Protein AF-0000000077106610 (afdb_homodimer)

Solvent-accessible surface area (backbone atoms only — not comparable to full-atom values): 39244 Å² total; per-residue (Å²): 101,76,27,71,58,33,53,51,43,43,48,49,54,50,49,49,52,48,61,76,37,60,88,62,72,54,40,80,52,64,66,52,56,71,36,61,41,71,57,46,73,66,46,55,9,71,68,54,64,78,20,54,44,42,32,67,45,96,87,64,53,53,30,23,40,29,68,47,76,60,61,49,49,38,47,34,36,33,71,64,79,38,75,75,42,35,36,33,39,67,48,76,25,26,32,55,53,57,89,89,67,81,55,56,47,64,47,54,38,36,38,39,39,41,30,28,89,72,71,48,37,66,57,51,20,50,53,51,32,51,53,36,44,49,42,39,72,73,63,52,79,72,50,45,32,40,31,17,38,50,46,52,56,51,44,50,47,60,48,65,65,59,62,78,63,48,49,62,52,40,60,58,17,48,50,37,92,64,27,44,66,54,52,46,51,50,24,48,48,52,36,61,70,37,51,60,24,51,58,32,45,78,35,55,76,67,54,18,20,48,50,42,42,47,47,28,62,72,65,68,49,65,71,73,88,78,57,49,42,50,56,53,29,48,50,31,21,46,45,28,66,62,71,21,70,44,75,53,70,64,54,48,51,39,51,52,55,51,55,64,41,68,35,49,46,74,59,42,55,56,54,50,51,49,42,29,57,75,60,70,40,74,51,60,70,53,51,48,41,52,49,50,19,51,51,47,28,58,70,68,62,34,61,54,54,89,72,19,30,34,25,49,58,45,62,53,37,46,39,50,57,63,27,46,27,38,36,30,20,30,67,84,59,72,50,73,52,57,37,28,42,35,33,22,27,38,60,46,34,16,60,70,30,74,62,73,40,83,45,28,32,38,36,40,40,29,26,37,52,52,49,32,57,66,68,63,47,84,53,41,102,101,76,26,69,62,32,53,49,43,43,49,48,54,50,49,49,52,48,61,76,35,62,88,61,72,54,41,81,51,64,66,52,56,71,36,62,41,71,58,47,75,65,46,56,10,70,67,54,66,79,20,54,43,42,31,70,46,97,88,64,52,54,32,24,40,29,67,47,75,60,60,47,50,38,47,34,36,34,72,65,78,39,75,75,42,35,36,33,38,67,48,76,25,27,32,54,52,58,89,85,66,81,55,57,47,63,48,55,38,37,38,39,39,41,31,28,89,72,71,49,37,64,56,50,19,50,53,51,32,52,51,35,45,49,42,40,73,74,64,51,78,72,49,44,32,40,31,18,38,49,47,51,56,49,44,49,46,60,48,65,65,59,62,78,62,46,51,61,52,41,61,59,16,48,49,36,92,66,28,43,67,54,52,47,50,51,24,47,48,51,36,60,72,36,51,61,24,51,60,32,46,78,36,55,75,68,53,18,20,50,49,41,43,48,47,28,63,71,66,68,49,67,72,72,88,77,56,50,44,50,53,52,29,48,50,31,20,45,44,28,66,62,70,21,71,45,74,53,70,64,55,48,51,39,51,51,53,52,54,62,43,68,35,49,47,75,59,42,54,56,53,51,51,49,42,28,56,75,60,70,39,73,52,60,70,53,52,47,42,51,48,49,19,51,51,48,28,58,72,68,61,34,59,53,55,90,72,18,30,32,24,49,58,45,62,54,37,46,39,51,58,64,26,44,28,39,37,30,21,31,67,84,58,72,51,72,53,58,36,29,43,33,33,24,27,40,58,47,34,17,61,70,30,74,64,72,40,84,45,28,33,38,37,39,38,30,28,38,52,53,48,32,56,66,67,61,47,85,57,41,101

Structure (mmCIF, N/CA/C/O backbone):
data_AF-0000000077106610-model_v1
#
loop_
_entity.id
_entity.type
_entity.pdbx_description
1 polymer 'tRNA synthetase class II (G H P and S)'
#
loop_
_atom_site.group_PDB
_atom_site.id
_atom_site.type_symbol
_atom_site.label_atom_id
_atom_site.label_alt_id
_atom_site.label_comp_id
_atom_site.label_asym_id
_atom_site.label_entity_id
_atom_site.label_seq_id
_atom_site.pdbx_PDB_ins_code
_atom_site.Cartn_x
_atom_site.Cartn_y
_atom_site.Cartn_z
_atom_site.occupancy
_atom_site.B_iso_or_equiv
_atom_site.auth_seq_id
_atom_site.auth_comp_id
_atom_site.auth_asym_id
_atom_site.auth_atom_id
_atom_site.pdbx_PDB_model_num
ATOM 1 N N . MET A 1 1 ? 12.445 -3.471 1.922 1 68.5 1 MET A N 1
ATOM 2 C CA . MET A 1 1 ? 11.977 -4.25 3.064 1 68.5 1 MET A CA 1
ATOM 3 C C . MET A 1 1 ? 12.289 -3.537 4.375 1 68.5 1 MET A C 1
ATOM 5 O O . MET A 1 1 ? 13.352 -2.932 4.52 1 68.5 1 MET A O 1
ATOM 9 N N . LYS A 1 2 ? 11.297 -3.777 5.277 1 75.81 2 LYS A N 1
ATOM 10 C CA . LYS A 1 2 ? 11.508 -3.141 6.574 1 75.81 2 LYS A CA 1
ATOM 11 C C . LYS A 1 2 ? 12.484 -3.941 7.43 1 75.81 2 LYS A C 1
ATOM 13 O O . LYS A 1 2 ? 12.383 -5.168 7.508 1 75.81 2 LYS A O 1
ATOM 18 N N . THR A 1 3 ? 13.398 -3.27 7.98 1 75.94 3 THR A N 1
ATOM 19 C CA . THR A 1 3 ? 14.359 -3.928 8.859 1 75.94 3 THR A CA 1
ATOM 20 C C . THR A 1 3 ? 13.711 -4.293 10.195 1 75.94 3 THR A C 1
ATOM 22 O O . THR A 1 3 ? 12.664 -3.75 10.555 1 75.94 3 THR A O 1
ATOM 25 N N . LYS A 1 4 ? 14.281 -5.215 10.844 1 78.69 4 LYS A N 1
ATOM 26 C CA . LYS A 1 4 ? 13.812 -5.621 12.164 1 78.69 4 LYS A CA 1
ATOM 27 C C . LYS A 1 4 ? 13.781 -4.434 13.125 1 78.69 4 LYS A C 1
ATOM 29 O O . LYS A 1 4 ? 12.844 -4.293 13.906 1 78.69 4 LYS A O 1
ATOM 34 N N . GLN A 1 5 ? 14.789 -3.605 13.086 1 83.44 5 GLN A N 1
ATOM 35 C CA . GLN A 1 5 ? 14.883 -2.445 13.969 1 83.44 5 GLN A CA 1
ATOM 36 C C . GLN A 1 5 ? 13.742 -1.469 13.711 1 83.44 5 GLN A C 1
ATOM 38 O O . GLN A 1 5 ? 13.18 -0.904 14.656 1 83.44 5 GLN A O 1
ATOM 43 N N . LEU A 1 6 ? 13.461 -1.283 12.508 1 86.44 6 LEU A N 1
ATOM 44 C CA . LEU A 1 6 ? 12.375 -0.378 12.148 1 86.44 6 LEU A CA 1
ATOM 45 C C . LEU A 1 6 ? 11.031 -0.914 12.641 1 86.44 6 LEU A C 1
ATOM 47 O O . LEU A 1 6 ? 10.203 -0.155 13.148 1 86.44 6 LEU A O 1
ATOM 51 N N . ILE A 1 7 ? 10.891 -2.199 12.5 1 85.12 7 ILE A N 1
ATOM 52 C CA . ILE A 1 7 ? 9.656 -2.834 12.945 1 85.12 7 ILE A CA 1
ATOM 53 C C . ILE A 1 7 ? 9.531 -2.709 14.461 1 85.12 7 ILE A C 1
ATOM 55 O O . ILE A 1 7 ? 8.453 -2.391 14.977 1 85.12 7 ILE A O 1
ATOM 59 N N . GLU A 1 8 ? 10.586 -2.889 15.117 1 87.88 8 GLU A N 1
ATOM 60 C CA . GLU A 1 8 ? 10.602 -2.799 16.578 1 87.88 8 GLU A CA 1
ATOM 61 C C . GLU A 1 8 ? 10.32 -1.372 17.031 1 87.88 8 GLU A C 1
ATOM 63 O O . GLU A 1 8 ? 9.594 -1.161 18.016 1 87.88 8 GLU A O 1
ATOM 68 N N . MET A 1 9 ? 10.93 -0.425 16.391 1 91.44 9 MET A N 1
ATOM 69 C CA . MET A 1 9 ? 10.711 0.974 16.75 1 91.44 9 MET A CA 1
ATOM 70 C C . MET A 1 9 ? 9.25 1.363 16.531 1 91.44 9 MET A C 1
ATOM 72 O O . MET A 1 9 ? 8.641 1.995 17.391 1 91.44 9 MET A O 1
ATOM 76 N N . ALA A 1 10 ? 8.75 1.023 15.391 1 91.12 10 ALA A N 1
ATOM 77 C CA . ALA A 1 10 ? 7.34 1.312 15.117 1 91.12 10 ALA A CA 1
ATOM 78 C C . ALA A 1 10 ? 6.438 0.692 16.172 1 91.12 10 ALA A C 1
ATOM 80 O O . ALA A 1 10 ? 5.492 1.332 16.641 1 91.12 10 ALA A O 1
ATOM 81 N N . SER A 1 11 ? 6.734 -0.479 16.531 1 91.06 11 SER A N 1
ATOM 82 C CA . SER A 1 11 ? 5.969 -1.173 17.562 1 91.06 11 SER A CA 1
ATOM 83 C C . SER A 1 11 ? 6.086 -0.466 18.922 1 91.06 11 SER A C 1
ATOM 85 O O . SER A 1 11 ? 5.102 -0.357 19.656 1 91.06 11 SER A O 1
ATOM 87 N N . LYS A 1 12 ? 7.242 -0.071 19.203 1 94 12 LYS A N 1
ATOM 88 C CA . LYS A 1 12 ? 7.453 0.66 20.453 1 94 12 LYS A CA 1
ATOM 89 C C . LYS A 1 12 ? 6.625 1.942 20.484 1 94 12 LYS A C 1
ATOM 91 O O . LYS A 1 12 ? 5.977 2.244 21.484 1 94 12 LYS A O 1
ATOM 96 N N . LEU A 1 13 ? 6.703 2.715 19.422 1 96.31 13 LEU A N 1
ATOM 97 C CA . LEU A 1 13 ? 5.926 3.945 19.328 1 96.31 13 LEU A CA 1
ATOM 98 C C . LEU A 1 13 ? 4.438 3.662 19.5 1 96.31 13 LEU A C 1
ATOM 100 O O . LEU A 1 13 ? 3.746 4.383 20.234 1 96.31 13 LEU A O 1
ATOM 104 N N . GLU A 1 14 ? 4.012 2.66 18.844 1 94.5 14 GLU A N 1
ATOM 105 C CA . GLU A 1 14 ? 2.609 2.271 18.938 1 94.5 14 GLU A CA 1
ATOM 106 C C . GLU A 1 14 ? 2.227 1.939 20.375 1 94.5 14 GLU A C 1
ATOM 108 O O . GLU A 1 14 ? 1.169 2.355 20.859 1 94.5 14 GLU A O 1
ATOM 113 N N . THR A 1 15 ? 3.029 1.229 21 1 94.56 15 THR A N 1
ATOM 114 C CA . THR A 1 15 ? 2.777 0.82 22.375 1 94.56 15 THR A CA 1
ATOM 115 C C . THR A 1 15 ? 2.76 2.029 23.312 1 94.56 15 THR A C 1
ATOM 117 O O . THR A 1 15 ? 1.884 2.146 24.172 1 94.56 15 THR A O 1
ATOM 120 N N . ASP A 1 16 ? 3.754 2.855 23.141 1 95.06 16 ASP A N 1
ATOM 121 C CA . ASP A 1 16 ? 3.822 4.062 23.953 1 95.06 16 ASP A CA 1
ATOM 122 C C . ASP A 1 16 ? 2.564 4.91 23.797 1 95.06 16 ASP A C 1
ATOM 124 O O . ASP A 1 16 ? 1.991 5.379 24.781 1 95.06 16 ASP A O 1
ATOM 128 N N . LEU A 1 17 ? 2.178 5.105 22.594 1 95.25 17 LEU A N 1
ATOM 129 C CA . LEU A 1 17 ? 0.974 5.879 22.312 1 95.25 17 LEU A CA 1
ATOM 130 C C . LEU A 1 17 ? -0.255 5.207 22.922 1 95.25 17 LEU A C 1
ATOM 132 O O . LEU A 1 17 ? -1.09 5.871 23.531 1 95.25 17 LEU A O 1
ATOM 136 N N . ALA A 1 18 ? -0.354 3.955 22.719 1 93.62 18 ALA A N 1
ATOM 137 C CA . ALA A 1 18 ? -1.486 3.203 23.266 1 93.62 18 ALA A CA 1
ATOM 138 C C . ALA A 1 18 ? -1.548 3.314 24.781 1 93.62 18 ALA A C 1
ATOM 140 O O . ALA A 1 18 ? -2.623 3.51 25.344 1 93.62 18 ALA A O 1
ATOM 141 N N . ASN A 1 19 ? -0.44 3.215 25.406 1 94.19 19 ASN A N 1
ATOM 142 C CA . ASN A 1 19 ? -0.376 3.322 26.859 1 94.19 19 ASN A CA 1
ATOM 143 C C . ASN A 1 19 ? -0.791 4.711 27.344 1 94.19 19 ASN A C 1
ATOM 145 O O . ASN A 1 19 ? -1.506 4.84 28.328 1 94.19 19 ASN A O 1
ATOM 149 N N . ALA A 1 20 ? -0.305 5.695 26.656 1 91.12 20 ALA A N 1
ATOM 150 C CA . ALA A 1 20 ? -0.564 7.078 27.047 1 91.12 20 ALA A CA 1
ATOM 151 C C . ALA A 1 20 ? -2.053 7.402 26.953 1 91.12 20 ALA A C 1
ATOM 153 O O . ALA A 1 20 ? -2.557 8.25 27.703 1 91.12 20 ALA A O 1
ATOM 154 N N . VAL A 1 21 ? -2.76 6.676 26.062 1 89.69 21 VAL A N 1
ATOM 155 C CA . VAL A 1 21 ? -4.164 7.012 25.859 1 89.69 21 VAL A CA 1
ATOM 156 C C . VAL A 1 21 ? -5.043 5.844 26.312 1 89.69 21 VAL A C 1
ATOM 158 O O . VAL A 1 21 ? -6.191 5.723 25.875 1 89.69 21 VAL A O 1
ATOM 161 N N . SER A 1 22 ? -4.574 4.977 27.031 1 86.94 22 SER A N 1
ATOM 162 C CA . SER A 1 22 ? -5.273 3.766 27.438 1 86.94 22 SER A CA 1
ATOM 163 C C . SER A 1 22 ? -6.594 4.098 28.125 1 86.94 22 SER A C 1
ATOM 165 O O . SER A 1 22 ? -7.57 3.355 28 1 86.94 22 SER A O 1
ATOM 167 N N . ASN A 1 23 ? -6.723 5.234 28.75 1 87.75 23 ASN A N 1
ATOM 168 C CA . ASN A 1 23 ? -7.926 5.617 29.469 1 87.75 23 ASN A CA 1
ATOM 169 C C . ASN A 1 23 ? -8.773 6.602 28.672 1 87.75 23 ASN A C 1
ATOM 171 O O . ASN A 1 23 ? -9.727 7.184 29.203 1 87.75 23 ASN A O 1
ATOM 175 N N . LYS A 1 24 ? -8.445 6.73 27.484 1 89.06 24 LYS A N 1
ATOM 176 C CA . LYS A 1 24 ? -9.133 7.75 26.688 1 89.06 24 LYS A CA 1
ATOM 177 C C . LYS A 1 24 ? -9.945 7.117 25.562 1 89.06 24 LYS A C 1
ATOM 179 O O . LYS A 1 24 ? -10.32 7.797 24.609 1 89.06 24 LYS A O 1
ATOM 184 N N . ASN A 1 25 ? -10.227 5.797 25.578 1 90.38 25 ASN A N 1
ATOM 185 C CA . ASN A 1 25 ? -11.055 5.074 24.609 1 90.38 25 ASN A CA 1
ATOM 186 C C . ASN A 1 25 ? -10.539 5.238 23.188 1 90.38 25 ASN A C 1
ATOM 188 O O . ASN A 1 25 ? -11.312 5.461 22.266 1 90.38 25 ASN A O 1
ATOM 192 N N . ALA A 1 26 ? -9.273 5.254 23.031 1 93.62 26 ALA A N 1
ATOM 193 C CA . ALA A 1 26 ? -8.672 5.316 21.703 1 93.62 26 ALA A CA 1
ATOM 194 C C . ALA A 1 26 ? -8.805 3.979 20.984 1 93.62 26 ALA A C 1
ATOM 196 O O . ALA A 1 26 ? -8.742 2.918 21.609 1 93.62 26 ALA A O 1
ATOM 197 N N . ILE A 1 27 ? -9.016 4.074 19.703 1 93.19 27 ILE A N 1
ATOM 198 C CA . ILE A 1 27 ? -9.203 2.881 18.891 1 93.19 27 ILE A CA 1
ATOM 199 C C . ILE A 1 27 ? -8.055 2.748 17.906 1 93.19 27 ILE A C 1
ATOM 201 O O . ILE A 1 27 ? -7.711 3.707 17.203 1 93.19 27 ILE A O 1
ATOM 205 N N . SER A 1 28 ? -7.426 1.555 17.891 1 92.12 28 SER A N 1
ATOM 206 C CA . SER A 1 28 ? -6.434 1.271 16.844 1 92.12 28 SER A CA 1
ATOM 207 C C . SER A 1 28 ? -7.102 0.99 15.508 1 92.12 28 SER A C 1
ATOM 209 O O . SER A 1 28 ? -8.023 0.18 15.43 1 92.12 28 SER A O 1
ATOM 211 N N . ILE A 1 29 ? -6.598 1.648 14.461 1 92.19 29 ILE A N 1
ATOM 212 C CA . ILE A 1 29 ? -7.25 1.485 13.172 1 92.19 29 ILE A CA 1
ATOM 213 C C . ILE A 1 29 ? -6.199 1.31 12.078 1 92.19 29 ILE A C 1
ATOM 215 O O . ILE A 1 29 ? -5.043 1.704 12.25 1 92.19 29 ILE A O 1
ATOM 219 N N . GLN A 1 30 ? -6.621 0.658 10.984 1 89.5 30 GLN A N 1
ATOM 220 C CA . GLN A 1 30 ? -5.859 0.52 9.75 1 89.5 30 GLN A CA 1
ATOM 221 C C . GLN A 1 30 ? -6.629 1.097 8.562 1 89.5 30 GLN A C 1
ATOM 223 O O . GLN A 1 30 ? -7.434 0.402 7.941 1 89.5 30 GLN A O 1
ATOM 228 N N . PRO A 1 31 ? -6.312 2.34 8.258 1 91.75 31 PRO A N 1
ATOM 229 C CA . PRO A 1 31 ? -7.059 2.971 7.172 1 91.75 31 PRO A CA 1
ATOM 230 C C . PRO A 1 31 ? -6.68 2.418 5.801 1 91.75 31 PRO A C 1
ATOM 232 O O . PRO A 1 31 ? -5.641 1.77 5.656 1 91.75 31 PRO A O 1
ATOM 235 N N . ALA A 1 32 ? -7.527 2.705 4.84 1 91.44 32 ALA A N 1
ATOM 236 C CA . ALA A 1 32 ? -7.312 2.246 3.471 1 91.44 32 ALA A CA 1
ATOM 237 C C . ALA A 1 32 ? -6.035 2.844 2.885 1 91.44 32 ALA A C 1
ATOM 239 O O . ALA A 1 32 ? -5.699 3.998 3.162 1 91.44 32 ALA A O 1
ATOM 240 N N . ASN A 1 33 ? -5.359 2.033 2.059 1 94.5 33 ASN A N 1
ATOM 241 C CA . ASN A 1 33 ? -4.172 2.52 1.358 1 94.5 33 ASN A CA 1
ATOM 242 C C . ASN A 1 33 ? -4.547 3.287 0.093 1 94.5 33 ASN A C 1
ATOM 244 O O . ASN A 1 33 ? -3.834 4.207 -0.313 1 94.5 33 ASN A O 1
ATOM 248 N N . VAL A 1 34 ? -5.602 2.865 -0.538 1 94.62 34 VAL A N 1
ATOM 249 C CA . VAL A 1 34 ? -6.035 3.451 -1.803 1 94.62 34 VAL A CA 1
ATOM 250 C C . VAL A 1 34 ? -7.184 4.426 -1.556 1 94.62 34 VAL A C 1
ATOM 252 O O . VAL A 1 34 ? -8.164 4.082 -0.896 1 94.62 34 VAL A O 1
ATOM 255 N N . LEU A 1 35 ? -7.008 5.605 -2.08 1 92.56 35 LEU A N 1
ATOM 256 C CA . LEU A 1 35 ? -8.016 6.652 -1.942 1 92.56 35 LEU A CA 1
ATOM 257 C C . LEU A 1 35 ? -8.461 7.16 -3.309 1 92.56 35 LEU A C 1
ATOM 259 O O . LEU A 1 35 ? -7.695 7.121 -4.273 1 92.56 35 LEU A O 1
ATOM 263 N N . PRO A 1 36 ? -9.758 7.637 -3.332 1 91.56 36 PRO A N 1
ATOM 264 C CA . PRO A 1 36 ? -10.102 8.398 -4.535 1 91.56 36 PRO A CA 1
ATOM 265 C C . PRO A 1 36 ? -9.258 9.664 -4.688 1 91.56 36 PRO A C 1
ATOM 267 O O . PRO A 1 36 ? -9.023 10.375 -3.711 1 91.56 36 PRO A O 1
ATOM 270 N N . ALA A 1 37 ? -8.836 9.93 -5.879 1 86 37 ALA A N 1
ATOM 271 C CA . ALA A 1 37 ? -7.961 11.078 -6.098 1 86 37 ALA A CA 1
ATOM 272 C C . ALA A 1 37 ? -8.688 12.383 -5.797 1 86 37 ALA A C 1
ATOM 274 O O . ALA A 1 37 ? -8.047 13.414 -5.555 1 86 37 ALA A O 1
ATOM 275 N N . SER A 1 38 ? -9.969 12.328 -5.824 1 81.5 38 SER A N 1
ATOM 276 C CA . SER A 1 38 ? -10.773 13.516 -5.57 1 81.5 38 SER A CA 1
ATOM 277 C C . SER A 1 38 ? -10.531 14.062 -4.164 1 81.5 38 SER A C 1
ATOM 279 O O . SER A 1 38 ? -10.828 15.227 -3.883 1 81.5 38 SER A O 1
ATOM 281 N N . ILE A 1 39 ? -9.977 13.211 -3.291 1 79.62 39 ILE A N 1
ATOM 282 C CA . ILE A 1 39 ? -9.719 13.641 -1.922 1 79.62 39 ILE A CA 1
ATOM 283 C C . ILE A 1 39 ? -8.688 14.766 -1.924 1 79.62 39 ILE A C 1
ATOM 285 O O . ILE A 1 39 ? -8.656 15.586 -1.006 1 79.62 39 ILE A O 1
ATOM 289 N N . LEU A 1 40 ? -7.895 14.703 -2.943 1 66.88 40 LEU A N 1
ATOM 290 C CA . LEU A 1 40 ? -6.777 15.625 -3.068 1 66.88 40 LEU A CA 1
ATOM 291 C C . LEU A 1 40 ? -7.273 17.062 -3.197 1 66.88 40 LEU A C 1
ATOM 293 O O . LEU A 1 40 ? -6.551 18 -2.867 1 66.88 40 LEU A O 1
ATOM 297 N N . LEU A 1 41 ? -8.414 17.141 -3.795 1 64.38 41 LEU A N 1
ATOM 298 C CA . LEU A 1 41 ? -8.969 18.469 -3.967 1 64.38 41 LEU A CA 1
ATOM 299 C C . LEU A 1 41 ? -9.102 19.188 -2.623 1 64.38 41 LEU A C 1
ATOM 301 O O . LEU A 1 41 ? -9.047 20.406 -2.559 1 64.38 41 LEU A O 1
ATOM 305 N N . GLU A 1 42 ? -9.227 18.375 -1.722 1 62.56 42 GLU A N 1
ATOM 306 C CA . GLU A 1 42 ? -9.391 18.953 -0.393 1 62.56 42 GLU A CA 1
ATOM 307 C C . GLU A 1 42 ? -8.055 19.031 0.347 1 62.56 42 GLU A C 1
ATOM 309 O O . GLU A 1 42 ? -7.945 19.703 1.375 1 62.56 42 GLU A O 1
ATOM 314 N N . LEU A 1 43 ? -7.098 18.203 -0.225 1 63.75 43 LEU A N 1
ATOM 315 C CA . LEU A 1 43 ? -5.785 18.234 0.412 1 63.75 43 LEU A CA 1
ATOM 316 C C . LEU A 1 43 ? -4.926 19.344 -0.167 1 63.75 43 LEU A C 1
ATOM 318 O O . LEU A 1 43 ? -4.719 19.406 -1.381 1 63.75 43 LEU A O 1
ATOM 322 N N . THR A 1 44 ? -5.316 20.594 0.073 1 54.22 44 THR A N 1
ATOM 323 C CA . THR A 1 44 ? -4.977 21.922 -0.432 1 54.22 44 THR A CA 1
ATOM 324 C C . THR A 1 44 ? -3.479 22.031 -0.699 1 54.22 44 THR A C 1
ATOM 326 O O . THR A 1 44 ? -3.049 22.844 -1.515 1 54.22 44 THR A O 1
ATOM 329 N N . GLY A 1 45 ? -2.564 21.25 -0.087 1 57.19 45 GLY A N 1
ATOM 330 C CA . GLY A 1 45 ? -1.217 21.797 -0.189 1 57.19 45 GLY A CA 1
ATOM 331 C C . GLY A 1 45 ? -0.492 21.359 -1.446 1 57.19 45 GLY A C 1
ATOM 332 O O . GLY A 1 45 ? -0.604 20.203 -1.86 1 57.19 45 GLY A O 1
ATOM 333 N N . GLU A 1 46 ? -0.207 22.438 -2.361 1 57.62 46 GLU A N 1
ATOM 334 C CA . GLU A 1 46 ? 0.533 22.25 -3.607 1 57.62 46 GLU A CA 1
ATOM 335 C C . GLU A 1 46 ? 1.694 21.281 -3.428 1 57.62 46 GLU A C 1
ATOM 337 O O . GLU A 1 46 ? 2.012 20.516 -4.336 1 57.62 46 GLU A O 1
ATOM 342 N N . SER A 1 47 ? 2.209 21.188 -2.221 1 62.56 47 SER A N 1
ATOM 343 C CA . SER A 1 47 ? 3.424 20.406 -2.016 1 62.56 47 SER A CA 1
ATOM 344 C C . SER A 1 47 ? 3.135 18.906 -2.07 1 62.56 47 SER A C 1
ATOM 346 O O . SER A 1 47 ? 3.922 18.141 -2.625 1 62.56 47 SER A O 1
ATOM 348 N N . VAL A 1 48 ? 1.953 18.531 -1.613 1 68.44 48 VAL A N 1
ATOM 349 C CA . VAL A 1 48 ? 1.648 17.109 -1.559 1 68.44 48 VAL A CA 1
ATOM 350 C C . VAL A 1 48 ? 1.048 16.656 -2.889 1 68.44 48 VAL A C 1
ATOM 352 O O . VAL A 1 48 ? 1.302 15.539 -3.344 1 68.44 48 VAL A O 1
ATOM 355 N N . ARG A 1 49 ? 0.403 17.578 -3.568 1 70.44 49 ARG A N 1
ATOM 356 C CA . ARG A 1 49 ? -0.293 17.219 -4.805 1 70.44 49 ARG A CA 1
ATOM 357 C C . ARG A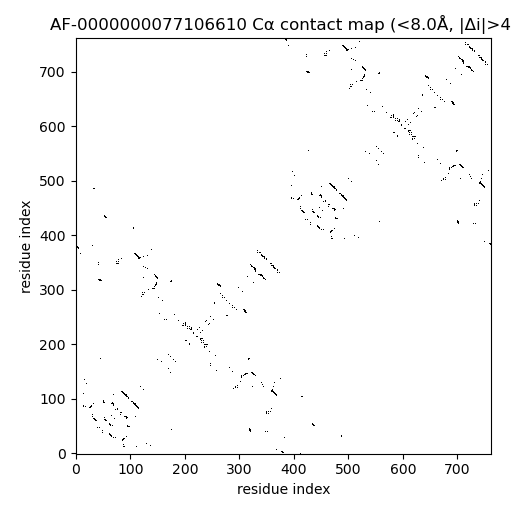 1 49 ? 0.692 16.781 -5.879 1 70.44 49 ARG A C 1
ATOM 359 O O . ARG A 1 49 ? 0.425 15.828 -6.613 1 70.44 49 ARG A O 1
ATOM 366 N N . GLY A 1 50 ? 1.81 17.469 -5.84 1 75.88 50 GLY A N 1
ATOM 367 C CA . GLY A 1 50 ? 2.791 17.141 -6.859 1 75.88 50 GLY A CA 1
ATOM 368 C C . GLY A 1 50 ? 3.568 15.867 -6.547 1 75.88 50 GLY A C 1
ATOM 369 O O . GLY A 1 50 ? 4.316 15.375 -7.391 1 75.88 50 GLY A O 1
ATOM 370 N N . ARG A 1 51 ? 3.301 15.281 -5.348 1 85.81 51 ARG A N 1
ATOM 371 C CA . ARG A 1 51 ? 4.109 14.148 -4.914 1 85.81 51 ARG A CA 1
ATOM 372 C C . ARG A 1 51 ? 3.246 12.906 -4.688 1 85.81 51 ARG A C 1
ATOM 374 O O . ARG A 1 51 ? 3.691 11.938 -4.074 1 85.81 51 ARG A O 1
ATOM 381 N N . LEU A 1 52 ? 2.07 12.977 -5.25 1 87.62 52 LEU A N 1
ATOM 382 C CA . LEU A 1 52 ? 1.148 11.867 -5.023 1 87.62 52 LEU A CA 1
ATOM 383 C C . LEU A 1 52 ? 1.47 10.695 -5.941 1 87.62 52 LEU A C 1
ATOM 385 O O . LEU A 1 52 ? 1.859 10.898 -7.094 1 87.62 52 LEU A O 1
ATOM 389 N N . CYS A 1 53 ? 1.322 9.547 -5.406 1 92.19 53 CYS A N 1
ATOM 390 C CA . CYS A 1 53 ? 1.352 8.336 -6.219 1 92.19 53 CYS A CA 1
ATOM 391 C C . CYS A 1 53 ? -0.033 8.016 -6.766 1 92.19 53 CYS A C 1
ATOM 393 O O . CYS A 1 53 ? -0.812 7.309 -6.121 1 92.19 53 CYS A O 1
ATOM 395 N N . SER A 1 54 ? -0.255 8.5 -7.953 1 91.06 54 SER A N 1
ATOM 396 C CA . SER A 1 54 ? -1.596 8.391 -8.516 1 91.06 54 SER A CA 1
ATOM 397 C C . SER A 1 54 ? -1.63 7.406 -9.68 1 91.06 54 SER A C 1
ATOM 399 O O . SER A 1 54 ? -0.613 7.18 -10.336 1 91.06 54 SER A O 1
ATOM 401 N N . PHE A 1 55 ? -2.785 6.773 -9.891 1 91.31 55 PHE A N 1
ATOM 402 C CA . PHE A 1 55 ? -2.994 5.871 -11.016 1 91.31 55 PHE A CA 1
ATOM 403 C C . PHE A 1 55 ? -4.441 5.926 -11.484 1 91.31 55 PHE A C 1
ATOM 405 O O . PHE A 1 55 ? -5.328 6.352 -10.742 1 91.31 55 PHE A O 1
ATOM 412 N N . THR A 1 56 ? -4.633 5.555 -12.742 1 90.06 56 THR A N 1
ATOM 413 C CA . THR A 1 56 ? -5.938 5.625 -13.383 1 90.06 56 THR A CA 1
ATOM 414 C C . THR A 1 56 ? -6.473 4.227 -13.68 1 90.06 56 THR A C 1
ATOM 416 O O . THR A 1 56 ? -5.777 3.402 -14.273 1 90.06 56 THR A O 1
ATOM 419 N N . ALA A 1 57 ? -7.684 4.039 -13.258 1 88.5 57 ALA A N 1
ATOM 420 C CA . ALA A 1 57 ? -8.352 2.777 -13.562 1 88.5 57 ALA A CA 1
ATOM 421 C C . ALA A 1 57 ? -8.695 2.682 -15.047 1 88.5 57 ALA A C 1
ATOM 423 O O . ALA A 1 57 ? -8.695 3.691 -15.758 1 88.5 57 ALA A O 1
ATOM 424 N N . PRO A 1 58 ? -8.969 1.469 -15.445 1 83.56 58 PRO A N 1
ATOM 425 C CA . PRO A 1 58 ? -9.328 1.289 -16.859 1 83.56 58 PRO A CA 1
ATOM 426 C C . PRO A 1 58 ? -10.57 2.088 -17.25 1 83.56 58 PRO A C 1
ATOM 428 O O . PRO A 1 58 ? -10.703 2.492 -18.406 1 83.56 58 PRO A O 1
ATOM 431 N N . ASP A 1 59 ? -11.438 2.328 -16.328 1 85.31 59 ASP A N 1
ATOM 432 C CA . ASP A 1 59 ? -12.664 3.057 -16.625 1 85.31 59 ASP A CA 1
ATOM 433 C C . ASP A 1 59 ? -12.445 4.566 -16.531 1 85.31 59 ASP A C 1
ATOM 435 O O . ASP A 1 59 ? -13.383 5.344 -16.703 1 85.31 59 ASP A O 1
ATOM 439 N N . GLY A 1 60 ? -11.32 4.953 -16.172 1 88.19 60 GLY A N 1
ATOM 440 C CA . GLY A 1 60 ? -10.992 6.371 -16.172 1 88.19 60 GLY A CA 1
ATOM 441 C C . GLY A 1 60 ? -10.992 6.977 -14.781 1 88.19 60 GLY A C 1
ATOM 442 O O . GLY A 1 60 ? -10.562 8.117 -14.594 1 88.19 60 GLY A O 1
ATOM 443 N N . GLU A 1 61 ? -11.484 6.238 -13.844 1 91 61 GLU A N 1
ATOM 444 C CA . GLU A 1 61 ? -11.469 6.754 -12.477 1 91 61 GLU A CA 1
ATOM 445 C C . GLU A 1 61 ? -10.039 6.879 -11.953 1 91 61 GLU A C 1
ATOM 447 O O . GLU A 1 61 ? -9.203 6.016 -12.211 1 91 61 GLU A O 1
ATOM 452 N N . GLU A 1 62 ? -9.852 7.996 -11.234 1 91.12 62 GLU A N 1
ATOM 453 C CA . GLU A 1 62 ? -8.508 8.273 -10.734 1 91.12 62 GLU A CA 1
ATOM 454 C C . GLU A 1 62 ? -8.398 7.945 -9.242 1 91.12 62 GLU A C 1
ATOM 456 O O . GLU A 1 62 ? -9.32 8.234 -8.477 1 91.12 62 GLU A O 1
ATOM 461 N N . PHE A 1 63 ? -7.289 7.297 -8.922 1 93.56 63 PHE A N 1
ATOM 462 C CA . PHE A 1 63 ? -7 6.926 -7.547 1 93.56 63 PHE A CA 1
ATOM 463 C C . PHE A 1 63 ? -5.594 7.367 -7.148 1 93.56 63 PHE A C 1
ATOM 465 O O . PHE A 1 63 ? -4.789 7.734 -8.008 1 93.56 63 PHE A O 1
ATOM 472 N N . CYS A 1 64 ? -5.328 7.418 -5.855 1 92.12 64 CYS A N 1
ATOM 473 C CA . CYS A 1 64 ? -3.984 7.652 -5.336 1 92.12 64 CYS A CA 1
ATOM 474 C C . CYS A 1 64 ? -3.736 6.828 -4.078 1 92.12 64 CYS A C 1
ATOM 476 O O . CYS A 1 64 ? -4.68 6.441 -3.387 1 92.12 64 CYS A O 1
ATOM 478 N N . MET A 1 65 ? -2.502 6.516 -3.893 1 94.06 65 MET A N 1
ATOM 479 C CA . MET A 1 65 ? -2.129 5.93 -2.609 1 94.06 65 MET A CA 1
ATOM 480 C C . MET A 1 65 ? -2.201 6.969 -1.495 1 94.06 65 MET A C 1
ATOM 482 O O . MET A 1 65 ? -1.92 8.148 -1.72 1 94.06 65 MET A O 1
ATOM 486 N N . ARG A 1 66 ? -2.525 6.527 -0.307 1 92.88 66 ARG A N 1
ATOM 487 C CA . ARG A 1 66 ? -2.635 7.484 0.788 1 92.88 66 ARG A CA 1
ATOM 488 C C . ARG A 1 66 ? -1.306 8.195 1.03 1 92.88 66 ARG A C 1
ATOM 490 O O . ARG A 1 66 ? -0.283 7.543 1.258 1 92.88 66 ARG A O 1
ATOM 497 N N . PRO A 1 67 ? -1.309 9.523 1.053 1 90.88 67 PRO A N 1
ATOM 498 C CA . PRO A 1 67 ? -0.063 10.266 1.268 1 90.88 67 PRO A CA 1
ATOM 499 C C . PRO A 1 67 ? 0.276 10.43 2.748 1 90.88 67 PRO A C 1
ATOM 501 O O . PRO A 1 67 ? 1.396 10.82 3.088 1 90.88 67 PRO A O 1
ATOM 504 N N . ASP A 1 68 ? -0.673 10.266 3.564 1 91.56 68 ASP A N 1
ATOM 505 C CA . ASP A 1 68 ? -0.551 10.273 5.02 1 91.56 68 ASP A CA 1
ATOM 506 C C . ASP A 1 68 ? -1.653 9.438 5.668 1 91.56 68 ASP A C 1
ATOM 508 O O . ASP A 1 68 ? -2.494 8.859 4.973 1 91.56 68 ASP A O 1
ATOM 512 N N . MET A 1 69 ? -1.626 9.359 6.945 1 94.25 69 MET A N 1
ATOM 513 C CA . MET A 1 69 ? -2.6 8.516 7.637 1 94.25 69 MET A CA 1
ATOM 514 C C . MET A 1 69 ? -3.844 9.32 8.008 1 94.25 69 MET A C 1
ATOM 516 O O . MET A 1 69 ? -4.895 8.75 8.305 1 94.25 69 MET A O 1
ATOM 520 N N . THR A 1 70 ? -3.756 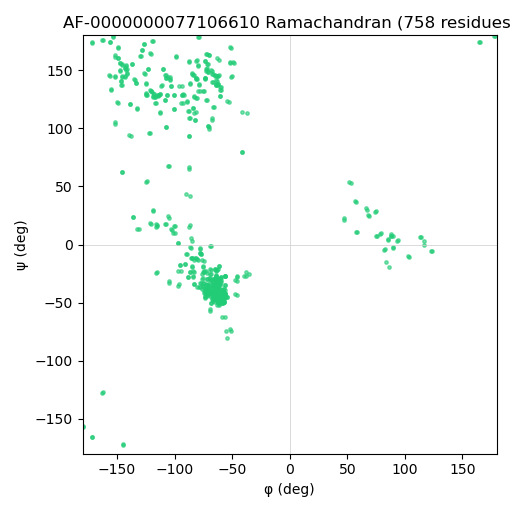10.609 7.988 1 93.5 70 THR A N 1
ATOM 521 C CA . THR A 1 70 ? -4.844 11.477 8.43 1 93.5 70 THR A CA 1
ATOM 522 C C . THR A 1 70 ? -5.973 11.492 7.402 1 93.5 70 THR A C 1
ATOM 524 O O . THR A 1 70 ? -7.145 11.336 7.758 1 93.5 70 THR A O 1
ATOM 527 N N . ALA A 1 71 ? -5.66 11.625 6.168 1 90.75 71 ALA A N 1
ATOM 528 C CA . ALA A 1 71 ? -6.621 11.844 5.09 1 90.75 71 ALA A CA 1
ATOM 529 C C . ALA A 1 71 ? -7.629 10.695 5.02 1 90.75 71 ALA A C 1
ATOM 531 O O . ALA A 1 71 ? -8.836 10.93 4.988 1 90.75 71 ALA A O 1
ATOM 532 N N . PRO A 1 72 ? -7.152 9.461 5 1 93.31 72 PRO A N 1
ATOM 533 C CA . PRO A 1 72 ? -8.133 8.383 4.91 1 93.31 72 PRO A CA 1
ATOM 534 C C . PRO A 1 72 ? -9.039 8.305 6.137 1 93.31 72 PRO A C 1
ATOM 536 O O . PRO A 1 72 ? -10.219 7.953 6.016 1 93.31 72 PRO A O 1
ATOM 539 N N . ILE A 1 73 ? -8.539 8.602 7.309 1 94.69 73 ILE A N 1
ATOM 540 C CA . ILE A 1 73 ? -9.352 8.578 8.523 1 94.69 73 ILE A CA 1
ATOM 541 C C . ILE A 1 73 ? -10.398 9.688 8.461 1 94.69 73 ILE A C 1
ATOM 543 O O . ILE A 1 73 ? -11.578 9.445 8.734 1 94.69 73 ILE A O 1
ATOM 547 N N . ALA A 1 74 ? -9.961 10.836 8.094 1 93.94 74 ALA A N 1
ATOM 548 C CA . ALA A 1 74 ? -10.875 11.969 7.961 1 93.94 74 ALA A CA 1
ATOM 549 C C . ALA A 1 74 ? -11.961 11.672 6.926 1 93.94 74 ALA A C 1
ATOM 551 O O . ALA A 1 74 ? -13.125 12.016 7.129 1 93.94 74 ALA A O 1
ATOM 552 N N . LEU A 1 75 ? -11.602 11.07 5.828 1 93.5 75 LEU A N 1
ATOM 553 C CA . LEU A 1 75 ? -12.547 10.734 4.773 1 93.5 75 LEU A CA 1
ATOM 554 C C . LEU A 1 75 ? -13.625 9.781 5.297 1 93.5 75 LEU A C 1
ATOM 556 O O . LEU A 1 75 ? -14.805 9.953 4.996 1 93.5 75 LEU A O 1
ATOM 560 N N . GLU A 1 76 ? -13.219 8.781 6.039 1 94.31 76 GLU A N 1
ATOM 561 C CA . GLU A 1 76 ? -14.18 7.812 6.555 1 94.31 76 GLU A CA 1
ATOM 562 C C . GLU A 1 76 ? -15.133 8.461 7.559 1 94.31 76 GLU A C 1
ATOM 564 O O . GLU A 1 76 ? -16.297 8.078 7.645 1 94.31 76 GLU A O 1
ATOM 569 N N . ILE A 1 77 ? -14.625 9.375 8.32 1 95.25 77 ILE A N 1
ATOM 570 C CA . ILE A 1 77 ? -15.508 10.125 9.211 1 95.25 77 ILE A CA 1
ATOM 571 C C . ILE A 1 77 ? -16.484 10.969 8.391 1 95.25 77 ILE A C 1
ATOM 573 O O . ILE A 1 77 ? -17.672 10.992 8.672 1 95.25 77 ILE A O 1
ATOM 577 N N . ALA A 1 78 ? -15.977 11.609 7.387 1 93.94 78 ALA A N 1
ATOM 578 C CA . ALA A 1 78 ? -16.797 12.445 6.52 1 93.94 78 ALA A CA 1
ATOM 579 C C . ALA A 1 78 ? -17.891 11.633 5.844 1 93.94 78 ALA A C 1
ATOM 581 O O . ALA A 1 78 ? -18.984 12.148 5.59 1 93.94 78 ALA A O 1
ATOM 582 N N . ARG A 1 79 ? -17.625 10.359 5.578 1 93.62 79 ARG A N 1
ATOM 583 C CA . ARG A 1 79 ? -18.562 9.469 4.902 1 93.62 79 ARG A CA 1
ATOM 584 C C . ARG A 1 79 ? -19.531 8.852 5.898 1 93.62 79 ARG A C 1
ATOM 586 O O . ARG A 1 79 ? -20.5 8.188 5.5 1 93.62 79 ARG A O 1
ATOM 593 N N . GLY A 1 80 ? -19.281 8.977 7.137 1 93.38 80 GLY A N 1
ATOM 594 C CA . GLY A 1 80 ? -20.156 8.43 8.156 1 93.38 80 GLY A CA 1
ATOM 595 C C . GLY A 1 80 ? -19.797 7.004 8.539 1 93.38 80 GLY A C 1
ATOM 596 O O . GLY A 1 80 ? -20.531 6.359 9.297 1 93.38 80 GLY A O 1
ATOM 597 N N . ASN A 1 81 ? -18.703 6.508 8.055 1 92.5 81 ASN A N 1
ATOM 598 C CA . ASN A 1 81 ? -18.297 5.133 8.328 1 92.5 81 ASN A CA 1
ATOM 599 C C . ASN A 1 81 ? -17.578 5.016 9.672 1 92.5 81 ASN A C 1
ATOM 601 O O . ASN A 1 81 ? -17.5 3.926 10.242 1 92.5 81 ASN A O 1
ATOM 605 N N . LEU A 1 82 ? -17 6.121 10.141 1 93.5 82 LEU A N 1
ATOM 606 C CA . LEU A 1 82 ? -16.297 6.195 11.422 1 93.5 82 LEU A CA 1
ATOM 607 C C . LEU A 1 82 ? -16.859 7.328 12.281 1 93.5 82 LEU A C 1
ATOM 609 O O . LEU A 1 82 ? -17.219 8.383 11.758 1 93.5 82 LEU A O 1
ATOM 613 N N . LYS A 1 83 ? -16.859 7.145 13.5 1 94.75 83 LYS A N 1
ATOM 614 C CA . LYS A 1 83 ? -17.266 8.195 14.422 1 94.75 83 LYS A CA 1
ATOM 615 C C . LYS A 1 83 ? -16.094 9.094 14.789 1 94.75 83 LYS A C 1
ATOM 617 O O . LYS A 1 83 ? -14.93 8.711 14.625 1 94.75 83 LYS A O 1
ATOM 622 N N . ALA A 1 84 ? -16.453 10.281 15.211 1 94.88 84 ALA A N 1
ATOM 623 C CA . ALA A 1 84 ? -15.43 11.188 15.727 1 94.88 84 ALA A CA 1
ATOM 624 C C . ALA A 1 84 ? -14.922 10.711 17.078 1 94.88 84 ALA A C 1
ATOM 626 O O . ALA A 1 84 ? -15.586 10.891 18.109 1 94.88 84 ALA A O 1
ATOM 627 N N . LYS A 1 85 ? -13.797 10.117 17.094 1 95.62 85 LYS A N 1
ATOM 628 C CA . LYS A 1 85 ? -13.148 9.57 18.281 1 95.62 85 LYS A CA 1
ATOM 629 C C . LYS A 1 85 ? -11.633 9.719 18.203 1 95.62 85 LYS A C 1
ATOM 631 O O . LYS A 1 85 ? -11.125 10.516 17.406 1 95.62 85 LYS A O 1
ATOM 636 N N . ARG A 1 86 ? -10.992 9.094 19.156 1 95.19 86 ARG A N 1
ATOM 637 C CA . ARG A 1 86 ? -9.531 9.039 19.141 1 95.19 86 ARG A CA 1
ATOM 638 C C . ARG A 1 86 ? -9.039 7.781 18.453 1 95.19 86 ARG A C 1
ATOM 640 O O . ARG A 1 86 ? -9.484 6.676 18.766 1 95.19 86 ARG A O 1
ATOM 647 N N . TYR A 1 87 ? -8.141 7.988 17.5 1 96.38 87 TYR A N 1
ATOM 648 C CA . TYR A 1 87 ? -7.641 6.863 16.734 1 96.38 87 TYR A CA 1
ATOM 649 C C . TYR A 1 87 ? -6.117 6.793 16.797 1 96.38 87 TYR A C 1
ATOM 651 O O . TYR A 1 87 ? -5.441 7.824 16.75 1 96.38 87 TYR A O 1
ATOM 659 N N . LEU A 1 88 ? -5.629 5.57 16.938 1 96.44 88 LEU A N 1
ATOM 660 C CA . LEU A 1 88 ? -4.207 5.258 16.828 1 96.44 88 LEU A CA 1
ATOM 661 C C . LEU A 1 88 ? -3.922 4.512 15.523 1 96.44 88 LEU A C 1
ATOM 663 O O . LEU A 1 88 ? -4.738 3.701 15.078 1 96.44 88 LEU A O 1
ATOM 667 N N . TYR A 1 89 ? -2.83 4.801 14.961 1 95.38 89 TYR A N 1
ATOM 668 C CA . TYR A 1 89 ? -2.508 4.125 13.711 1 95.38 89 TYR A CA 1
ATOM 669 C C . TYR A 1 89 ? -1.009 3.879 13.594 1 95.38 89 TYR A C 1
ATOM 671 O O . TYR A 1 89 ? -0.21 4.555 14.25 1 95.38 89 TYR A O 1
ATOM 679 N N . SER A 1 90 ? -0.641 2.906 12.852 1 94.69 90 SER A N 1
ATOM 680 C CA . SER A 1 90 ? 0.709 2.604 12.383 1 94.69 90 SER A CA 1
ATOM 681 C C . SER A 1 90 ? 0.686 1.918 11.023 1 94.69 90 SER A C 1
ATOM 683 O O . SER A 1 90 ? -0.003 0.912 10.844 1 94.69 90 SER A O 1
ATOM 685 N N . GLY A 1 91 ? 1.335 2.51 10.078 1 92.75 91 GLY A N 1
ATOM 686 C CA . GLY A 1 91 ? 1.325 1.908 8.758 1 92.75 91 GLY A CA 1
ATOM 687 C C . GLY A 1 91 ? 2.084 2.723 7.727 1 92.75 91 GLY A C 1
ATOM 688 O O . GLY A 1 91 ? 2.609 3.793 8.039 1 92.75 91 GLY A O 1
ATOM 689 N N . SER A 1 92 ? 2.115 2.23 6.516 1 94.06 92 SER A N 1
ATOM 690 C CA . SER A 1 92 ? 2.873 2.848 5.434 1 94.06 92 SER A CA 1
ATOM 691 C C . SER A 1 92 ? 2.064 3.945 4.75 1 94.06 92 SER A C 1
ATOM 693 O O . SER A 1 92 ? 0.836 3.873 4.688 1 94.06 92 SER A O 1
ATOM 695 N N . VAL A 1 93 ? 2.74 4.91 4.309 1 94.31 93 VAL A N 1
ATOM 696 C CA . VAL A 1 93 ? 2.195 5.957 3.449 1 94.31 93 VAL A CA 1
ATOM 697 C C . VAL A 1 93 ? 3.08 6.121 2.215 1 94.31 93 VAL A C 1
ATOM 699 O O . VAL A 1 93 ? 4.184 5.578 2.156 1 94.31 93 VAL A O 1
ATOM 702 N N . TYR A 1 94 ? 2.553 6.871 1.218 1 93.56 94 TYR A N 1
ATOM 703 C CA . TYR A 1 94 ? 3.193 6.836 -0.091 1 93.56 94 TYR A CA 1
ATOM 704 C C . TYR A 1 94 ? 3.246 8.227 -0.709 1 93.56 94 TYR A C 1
ATOM 706 O O . TYR A 1 94 ? 2.209 8.844 -0.953 1 93.56 94 TYR A O 1
ATOM 714 N N . ARG A 1 95 ? 4.457 8.711 -1.008 1 90.62 95 ARG A N 1
ATOM 715 C CA . ARG A 1 95 ? 4.68 9.977 -1.703 1 90.62 95 ARG A CA 1
ATOM 716 C C . ARG A 1 95 ? 6.039 9.984 -2.398 1 90.62 95 ARG A C 1
ATOM 718 O O . ARG A 1 95 ? 7.012 9.43 -1.88 1 90.62 95 ARG A O 1
ATOM 725 N N . PHE A 1 96 ? 6.039 10.648 -3.551 1 90.25 96 PHE A N 1
ATOM 726 C CA . PHE A 1 96 ? 7.359 10.883 -4.121 1 90.25 96 PHE A CA 1
ATOM 727 C C . PHE A 1 96 ? 8.188 11.789 -3.217 1 90.25 96 PHE A C 1
ATOM 729 O O . PHE A 1 96 ? 7.672 12.758 -2.658 1 90.25 96 PHE A O 1
ATOM 736 N N . PRO A 1 97 ? 9.469 11.383 -3.086 1 86.75 97 PRO A N 1
ATOM 737 C CA . PRO A 1 97 ? 10.297 12.164 -2.156 1 86.75 97 PRO A CA 1
ATOM 738 C C . PRO A 1 97 ? 10.547 13.586 -2.645 1 86.75 97 PRO A C 1
ATOM 740 O O . PRO A 1 97 ? 10.625 13.828 -3.852 1 86.75 97 PRO A O 1
ATOM 743 N N . GLN A 1 98 ? 10.625 14.438 -1.59 1 76.5 98 GLN A N 1
ATOM 744 C CA . GLN A 1 98 ? 11.141 15.766 -1.906 1 76.5 98 GLN A CA 1
ATOM 745 C C . GLN A 1 98 ? 12.594 15.695 -2.371 1 76.5 98 GLN A C 1
ATOM 747 O O . GLN A 1 98 ? 13.359 14.852 -1.903 1 76.5 98 GLN A O 1
ATOM 752 N N . ALA A 1 99 ? 12.867 16.547 -3.25 1 73.25 99 ALA A N 1
ATOM 753 C CA . ALA A 1 99 ? 14.234 16.578 -3.766 1 73.25 99 ALA A CA 1
ATOM 754 C C . ALA A 1 99 ? 15.242 16.688 -2.629 1 73.25 99 ALA A C 1
ATOM 756 O O . ALA A 1 99 ? 15.117 17.562 -1.766 1 73.25 99 ALA A O 1
ATOM 757 N N . GLY A 1 100 ? 16.156 15.797 -2.506 1 72.44 100 GLY A N 1
ATOM 758 C CA . GLY A 1 100 ? 17.25 15.875 -1.551 1 72.44 100 GLY A CA 1
ATOM 759 C C . GLY A 1 100 ? 16.922 15.25 -0.21 1 72.44 100 GLY A C 1
ATOM 760 O O . GLY A 1 100 ? 17.766 15.195 0.685 1 72.44 100 GLY A O 1
ATOM 761 N N . SER A 1 101 ? 15.734 14.742 0.038 1 74.81 101 SER A N 1
ATOM 762 C CA . SER A 1 101 ? 15.344 14.219 1.344 1 74.81 101 SER A CA 1
ATOM 763 C C . SER A 1 101 ? 15.961 12.852 1.598 1 74.81 101 SER A C 1
ATOM 765 O O . SER A 1 101 ? 16.188 12.469 2.748 1 74.81 101 SER A O 1
ATOM 767 N N . GLY A 1 102 ? 16.188 12.117 0.512 1 79.12 102 GLY A N 1
ATOM 768 C CA . GLY A 1 102 ? 16.656 10.742 0.654 1 79.12 102 GLY A CA 1
ATOM 769 C C . GLY A 1 102 ? 15.555 9.789 1.082 1 79.12 102 GLY A C 1
ATOM 770 O O . GLY A 1 102 ? 15.828 8.633 1.427 1 79.12 102 GLY A O 1
ATOM 771 N N . ASP A 1 103 ? 14.352 10.297 1.107 1 85.31 103 ASP A N 1
ATOM 772 C CA . ASP A 1 103 ? 13.227 9.461 1.509 1 85.31 103 ASP A CA 1
ATOM 773 C C . ASP A 1 103 ? 12.883 8.438 0.425 1 85.31 103 ASP A C 1
ATOM 775 O O . ASP A 1 103 ? 13.125 8.68 -0.76 1 85.31 103 ASP A O 1
ATOM 779 N N . ASP A 1 104 ? 12.359 7.344 0.911 1 89.12 104 ASP A N 1
ATOM 780 C CA . ASP A 1 104 ? 11.742 6.387 -0.001 1 89.12 104 ASP A CA 1
ATOM 781 C C . ASP A 1 104 ? 10.32 6.805 -0.355 1 89.12 104 ASP A C 1
ATOM 783 O O . ASP A 1 104 ? 9.734 7.66 0.311 1 89.12 104 ASP A O 1
ATOM 787 N N . ILE A 1 105 ? 9.844 6.297 -1.472 1 93.25 105 ILE A N 1
ATOM 788 C CA . ILE A 1 105 ? 8.461 6.543 -1.871 1 93.25 105 ILE A CA 1
ATOM 789 C C . ILE A 1 105 ? 7.512 6.051 -0.779 1 93.25 105 ILE A C 1
ATOM 791 O O . ILE A 1 105 ? 6.5 6.691 -0.493 1 93.25 105 ILE A O 1
ATOM 795 N N . GLU A 1 106 ? 7.887 4.922 -0.231 1 94 106 GLU A N 1
ATOM 796 C CA . GLU A 1 106 ? 7.117 4.309 0.845 1 94 106 GLU A CA 1
ATOM 797 C C . GLU A 1 106 ? 7.824 4.465 2.189 1 94 106 GLU A C 1
ATOM 799 O O . GLU A 1 106 ? 9.016 4.168 2.309 1 94 106 GLU A O 1
ATOM 804 N N . PHE A 1 107 ? 7.082 4.977 3.221 1 92.12 107 PHE A N 1
ATOM 805 C CA . PHE A 1 107 ? 7.617 5.055 4.574 1 92.12 107 PHE A CA 1
ATOM 806 C C . PHE A 1 107 ? 6.504 4.91 5.605 1 92.12 107 PHE A C 1
ATOM 808 O O . PHE A 1 107 ? 5.32 5 5.266 1 92.12 107 PHE A O 1
ATOM 815 N N . ASP A 1 108 ? 6.875 4.75 6.848 1 93.25 108 ASP A N 1
ATOM 816 C CA . ASP A 1 108 ? 5.879 4.457 7.875 1 93.25 108 ASP A CA 1
ATOM 817 C C . ASP A 1 108 ? 5.578 5.695 8.719 1 93.25 108 ASP A C 1
ATOM 819 O O . ASP A 1 108 ? 6.48 6.477 9.023 1 93.25 108 ASP A O 1
ATOM 823 N N . GLN A 1 109 ? 4.371 5.812 9.039 1 95.5 109 GLN A N 1
ATOM 824 C CA . GLN A 1 109 ? 3.904 6.77 10.039 1 95.5 109 GLN A CA 1
ATOM 825 C C . GLN A 1 109 ? 3.217 6.062 11.203 1 95.5 109 GLN A C 1
ATOM 827 O O . GLN A 1 109 ? 2.455 5.113 10.992 1 95.5 109 GLN A O 1
ATOM 832 N N . THR A 1 110 ? 3.609 6.43 12.336 1 97.38 110 THR A N 1
ATOM 833 C CA . THR A 1 110 ? 2.902 6.066 13.562 1 97.38 110 THR A CA 1
ATOM 834 C C . THR A 1 110 ? 2.383 7.312 14.273 1 97.38 110 THR A C 1
ATOM 836 O O . THR A 1 110 ? 3.113 8.297 14.43 1 97.38 110 THR A O 1
ATOM 839 N N . GLY A 1 111 ? 1.069 7.254 14.617 1 97.81 111 GLY A N 1
ATOM 840 C CA . GLY A 1 111 ? 0.551 8.469 15.219 1 97.81 111 GLY A CA 1
ATOM 841 C C . GLY A 1 111 ? -0.853 8.312 15.766 1 97.81 111 GLY A C 1
ATOM 842 O O . GLY A 1 111 ? -1.27 7.207 16.109 1 97.81 111 GLY A O 1
ATOM 843 N N . PHE A 1 112 ? -1.445 9.453 16.031 1 97.06 112 PHE A N 1
ATOM 844 C CA . PHE A 1 112 ? -2.799 9.492 16.578 1 97.06 112 PHE A CA 1
ATOM 845 C C . PHE A 1 112 ? -3.592 10.648 15.977 1 97.06 112 PHE A C 1
ATOM 847 O O . PHE A 1 112 ? -3.012 11.625 15.508 1 97.06 112 PHE A O 1
ATOM 854 N N . GLU A 1 113 ? -4.867 10.438 15.898 1 96.94 113 GLU A N 1
ATOM 855 C CA . GLU A 1 113 ? -5.848 11.445 15.508 1 96.94 113 GLU A CA 1
ATOM 856 C C . GLU A 1 113 ? -6.926 11.609 16.578 1 96.94 113 GLU A C 1
ATOM 858 O O . GLU A 1 113 ? -7.484 10.625 17.062 1 96.94 113 GLU A O 1
ATOM 863 N N . TRP A 1 114 ? -7.137 12.859 16.953 1 96.06 114 TRP A N 1
ATOM 864 C CA . TRP A 1 114 ? -8.18 13.18 17.922 1 96.06 114 TRP A CA 1
ATOM 865 C C . TRP A 1 114 ? -9.297 13.984 17.266 1 96.06 114 TRP A C 1
ATOM 867 O O . TRP A 1 114 ? -9.078 15.109 16.797 1 96.06 114 TRP A O 1
ATOM 877 N N . PHE A 1 115 ? -10.438 13.344 17.219 1 96.69 115 PHE A N 1
ATOM 878 C CA . PHE A 1 115 ? -11.656 14.008 16.766 1 96.69 115 PHE A CA 1
ATOM 879 C C . PHE A 1 115 ? -12.641 14.18 17.906 1 96.69 115 PHE A C 1
ATOM 881 O O . PHE A 1 115 ? -12.852 13.25 18.703 1 96.69 115 PHE A O 1
ATOM 888 N N . GLY A 1 116 ? -13.281 15.375 18.016 1 93.81 116 GLY A N 1
ATOM 889 C CA . GLY A 1 116 ? -14.25 15.57 19.078 1 93.81 116 GLY A CA 1
ATOM 890 C C . GLY A 1 116 ? -15.023 16.859 18.953 1 93.81 116 GLY A C 1
ATOM 891 O O . GLY A 1 116 ? -14.758 17.672 18.062 1 93.81 116 GLY A O 1
ATOM 892 N N . GLU A 1 117 ? -16 16.953 19.875 1 87.12 117 GLU A N 1
ATOM 893 C CA . GLU A 1 117 ? -16.828 18.156 19.906 1 87.12 117 GLU A CA 1
ATOM 894 C C . GLU A 1 117 ? -16.047 19.344 20.5 1 87.12 117 GLU A C 1
ATOM 896 O O . GLU A 1 117 ? -16.203 20.469 20.031 1 87.12 117 GLU A O 1
ATOM 901 N N . LYS A 1 118 ? -15.297 18.938 21.453 1 82.5 118 LYS A N 1
ATOM 902 C CA . LYS A 1 118 ? -14.477 19.969 22.078 1 82.5 118 LYS A CA 1
ATOM 903 C C . LYS A 1 118 ? -13.078 20 21.484 1 82.5 118 LYS A C 1
ATOM 905 O O . LYS A 1 118 ? -12.539 18.969 21.078 1 82.5 118 LYS A O 1
ATOM 910 N N . GLY A 1 119 ? -12.633 21.203 21.25 1 85.31 119 GLY A N 1
ATOM 911 C CA . GLY A 1 119 ? -11.289 21.438 20.75 1 85.31 119 GLY A CA 1
ATOM 912 C C . GLY A 1 119 ? -10.758 22.812 21.094 1 85.31 119 GLY A C 1
ATOM 913 O O . GLY A 1 119 ? -11.523 23.75 21.281 1 85.31 119 GLY A O 1
ATOM 914 N N . GLY A 1 120 ? -9.469 22.812 21.578 1 89.06 120 GLY A N 1
ATOM 915 C CA . GLY A 1 120 ? -8.859 24.094 21.922 1 89.06 120 GLY A CA 1
ATOM 916 C C . GLY A 1 120 ? -7.438 23.953 22.438 1 89.06 120 GLY A C 1
ATOM 917 O O . GLY A 1 120 ? -6.77 22.953 22.156 1 89.06 120 GLY A O 1
ATOM 918 N N . PRO A 1 121 ? -7.09 24.969 23.172 1 93.44 121 PRO A N 1
ATOM 919 C CA . PRO A 1 121 ? -5.691 25.031 23.609 1 93.44 121 PRO A CA 1
ATOM 920 C C . PRO A 1 121 ? -5.285 23.844 24.469 1 93.44 121 PRO A C 1
ATOM 922 O O . PRO A 1 121 ? -4.152 23.359 24.375 1 93.44 121 PRO A O 1
ATOM 925 N N . LYS A 1 122 ? -6.203 23.375 25.266 1 91.88 122 LYS A N 1
ATOM 926 C CA . LYS A 1 122 ? -5.879 22.25 26.141 1 91.88 122 LYS A CA 1
ATOM 927 C C . LYS A 1 122 ? -5.605 20.984 25.328 1 91.88 122 LYS A C 1
ATOM 929 O O . LYS A 1 122 ? -4.645 20.25 25.594 1 91.88 122 LYS A O 1
ATOM 934 N N . GLU A 1 123 ? -6.5 20.703 24.391 1 92.25 123 GLU A N 1
ATOM 935 C CA . GLU A 1 123 ? -6.328 19.531 23.516 1 92.25 123 GLU A CA 1
ATOM 936 C C . GLU A 1 123 ? -5.062 19.656 22.672 1 92.25 123 GLU A C 1
ATOM 938 O O . GLU A 1 123 ? -4.371 18.672 22.422 1 92.25 123 GLU A O 1
ATOM 943 N N . ASP A 1 124 ? -4.805 20.875 22.234 1 95.5 124 ASP A N 1
ATOM 944 C CA . ASP A 1 124 ? -3.57 21.141 21.5 1 95.5 124 ASP A CA 1
ATOM 945 C C . ASP A 1 124 ? -2.344 20.766 22.328 1 95.5 124 ASP A C 1
ATOM 947 O O . ASP A 1 124 ? -1.443 20.078 21.844 1 95.5 124 ASP A O 1
ATOM 951 N N . ALA A 1 125 ? -2.383 21.281 23.547 1 95.12 125 ALA A N 1
ATOM 952 C CA . ALA A 1 125 ? -1.259 21.047 24.453 1 95.12 125 ALA A CA 1
ATOM 953 C C . ALA A 1 125 ? -1.101 19.562 24.75 1 95.12 125 ALA A C 1
ATOM 955 O O . ALA A 1 125 ? 0.02 19.047 24.828 1 95.12 125 ALA A O 1
ATOM 956 N N . GLU A 1 126 ? -2.16 18.891 24.938 1 92.88 126 GLU A N 1
ATOM 957 C CA . GLU A 1 126 ? -2.125 17.469 25.219 1 92.88 126 GLU A CA 1
ATOM 958 C C . GLU A 1 126 ? -1.526 16.688 24.047 1 92.88 126 GLU A C 1
ATOM 960 O O . GLU A 1 126 ? -0.707 15.789 24.25 1 92.88 126 GLU A O 1
ATOM 965 N N . ALA A 1 127 ? -1.963 17 22.859 1 94.62 127 ALA A N 1
ATOM 966 C CA . ALA A 1 127 ? -1.447 16.344 21.656 1 94.62 127 ALA A CA 1
ATOM 967 C C . ALA A 1 127 ? 0.054 16.562 21.516 1 94.62 127 ALA A C 1
ATOM 969 O O . ALA A 1 127 ? 0.806 15.633 21.219 1 94.62 127 ALA A O 1
ATOM 970 N N . LEU A 1 128 ? 0.432 17.766 21.672 1 96.38 128 LEU A N 1
ATOM 971 C CA . LEU A 1 128 ? 1.846 18.109 21.562 1 96.38 128 LEU A CA 1
ATOM 972 C C . LEU A 1 128 ? 2.66 17.438 22.656 1 96.38 128 LEU A C 1
ATOM 974 O O . LEU A 1 128 ? 3.742 16.906 22.391 1 96.38 128 LEU A O 1
ATOM 978 N N . ALA A 1 129 ? 2.18 17.5 23.875 1 95.75 129 ALA A N 1
ATOM 979 C CA . ALA A 1 129 ? 2.869 16.859 25 1 95.75 129 ALA A CA 1
ATOM 980 C C . ALA A 1 129 ? 3.035 15.359 24.75 1 95.75 129 ALA A C 1
ATOM 982 O O . ALA A 1 129 ? 4.105 14.797 25 1 95.75 129 ALA A O 1
ATOM 983 N N . LEU A 1 130 ? 1.973 14.742 24.328 1 95.5 130 LEU A N 1
ATOM 984 C CA . LEU A 1 130 ? 2.025 13.32 24.016 1 95.5 130 LEU A CA 1
ATOM 985 C C . LEU A 1 130 ? 3.098 13.031 22.969 1 95.5 130 LEU A C 1
ATOM 987 O O . LEU A 1 130 ? 3.822 12.039 23.078 1 95.5 130 LEU A O 1
ATOM 991 N N . THR A 1 131 ? 3.158 13.844 21.953 1 97.06 131 THR A N 1
ATOM 992 C CA . THR A 1 131 ? 4.156 13.711 20.891 1 97.06 131 THR A CA 1
ATOM 993 C C . THR A 1 131 ? 5.566 13.766 21.469 1 97.06 131 THR A C 1
ATOM 995 O O . THR A 1 131 ? 6.387 12.891 21.203 1 97.06 131 THR A O 1
ATOM 998 N N . LEU A 1 132 ? 5.793 14.758 22.281 1 96.5 132 LEU A N 1
ATOM 999 C CA . LEU A 1 132 ? 7.117 14.984 22.844 1 96.5 132 LEU A CA 1
ATOM 1000 C C . LEU A 1 132 ? 7.488 13.875 23.828 1 96.5 132 LEU A C 1
ATOM 1002 O O . LEU A 1 132 ? 8.633 13.422 23.844 1 96.5 132 LEU A O 1
ATOM 1006 N N . GLU A 1 133 ? 6.578 13.445 24.609 1 95.81 133 GLU A N 1
ATOM 1007 C CA . GLU A 1 133 ? 6.809 12.359 25.547 1 95.81 133 GLU A CA 1
ATOM 1008 C C . GLU A 1 133 ? 7.129 11.055 24.828 1 95.81 133 GLU A C 1
ATOM 1010 O O . GLU A 1 133 ? 7.984 10.281 25.266 1 95.81 133 GLU A O 1
ATOM 1015 N N . THR A 1 134 ? 6.387 10.812 23.766 1 96.62 134 THR A N 1
ATOM 1016 C CA . THR A 1 134 ? 6.629 9.609 22.984 1 96.62 134 THR A CA 1
ATOM 1017 C C . THR A 1 134 ? 8.031 9.625 22.375 1 96.62 134 THR A C 1
ATOM 1019 O O . THR A 1 134 ? 8.734 8.609 22.391 1 96.62 134 THR A O 1
ATOM 1022 N N . LEU A 1 135 ? 8.438 10.758 21.875 1 96.56 135 LEU A N 1
ATOM 1023 C CA . LEU A 1 135 ? 9.789 10.891 21.328 1 96.56 135 LEU A CA 1
ATOM 1024 C C . LEU A 1 135 ? 10.836 10.68 22.422 1 96.56 135 LEU A C 1
ATOM 1026 O O . LEU A 1 135 ? 11.82 9.969 22.203 1 96.56 135 LEU A O 1
ATOM 1030 N N . ALA A 1 136 ? 10.602 11.289 23.562 1 95.06 136 ALA A N 1
ATOM 1031 C CA . ALA A 1 136 ? 11.531 11.148 24.672 1 95.06 136 ALA A CA 1
ATOM 1032 C C . ALA A 1 136 ? 11.625 9.695 25.141 1 95.06 136 ALA A C 1
ATOM 1034 O O . ALA A 1 136 ? 12.719 9.195 25.406 1 95.06 136 ALA A O 1
ATOM 1035 N N . SER A 1 137 ? 10.508 9.078 25.219 1 94.94 137 SER A N 1
ATOM 1036 C CA . SER A 1 137 ? 10.469 7.676 25.625 1 94.94 137 SER A CA 1
ATOM 1037 C C . SER A 1 137 ? 11.219 6.793 24.641 1 94.94 137 SER A C 1
ATOM 1039 O O . SER A 1 137 ? 11.797 5.773 25.016 1 94.94 137 SER A O 1
ATOM 1041 N N . ALA A 1 138 ? 11.172 7.203 23.406 1 94.56 138 ALA A N 1
ATOM 1042 C CA . ALA A 1 138 ? 11.867 6.449 22.359 1 94.56 138 ALA A CA 1
ATOM 1043 C C . ALA A 1 138 ? 13.375 6.676 22.438 1 94.56 138 ALA A C 1
ATOM 1045 O O . ALA A 1 138 ? 14.148 5.98 21.766 1 94.56 138 ALA A O 1
ATOM 1046 N N . GLY A 1 139 ? 13.797 7.695 23.188 1 93.62 139 GLY A N 1
ATOM 1047 C CA . GLY A 1 139 ? 15.219 7.93 23.391 1 93.62 139 GLY A CA 1
ATOM 1048 C C . GLY A 1 139 ? 15.703 9.227 22.766 1 93.62 139 GLY A C 1
ATOM 1049 O O . GLY A 1 139 ? 16.891 9.531 22.812 1 93.62 139 GLY A O 1
ATOM 1050 N N . VAL A 1 140 ? 14.805 10.016 22.266 1 93.81 140 VAL A N 1
ATOM 1051 C CA . VAL A 1 140 ? 15.195 11.281 21.641 1 93.81 140 VAL A CA 1
ATOM 1052 C C . VAL A 1 140 ? 15.352 12.352 22.719 1 93.81 140 VAL A C 1
ATOM 1054 O O . VAL A 1 140 ? 14.375 12.711 23.391 1 93.81 140 VAL A O 1
ATOM 1057 N N . ALA A 1 141 ? 16.5 12.938 22.953 1 87.25 141 ALA A N 1
ATOM 1058 C CA . ALA A 1 141 ? 16.734 13.891 24.031 1 87.25 141 ALA A CA 1
ATOM 1059 C C . ALA A 1 141 ? 16.812 15.312 23.5 1 87.25 141 ALA A C 1
ATOM 1061 O O . ALA A 1 141 ? 16.391 16.25 24.172 1 87.25 141 ALA A O 1
ATOM 1062 N N . ASP A 1 142 ? 17.266 15.594 22.312 1 89.19 142 ASP A N 1
ATOM 1063 C CA . ASP A 1 142 ? 17.578 16.938 21.844 1 89.19 142 ASP A CA 1
ATOM 1064 C C . ASP A 1 142 ? 16.828 17.266 20.562 1 89.19 142 ASP A C 1
ATOM 1066 O O . ASP A 1 142 ? 17.406 17.734 19.594 1 89.19 142 ASP A O 1
ATOM 1070 N N . GLY A 1 143 ? 15.5 17.031 20.812 1 94.12 143 GLY A N 1
ATOM 1071 C CA . GLY A 1 143 ? 14.688 17.438 19.672 1 94.12 143 GLY A CA 1
ATOM 1072 C C . GLY A 1 143 ? 14.359 18.922 19.656 1 94.12 143 GLY A C 1
ATOM 1073 O O . GLY A 1 143 ? 14.234 19.531 20.719 1 94.12 143 GLY A O 1
ATOM 1074 N N . ALA A 1 144 ? 14.289 19.484 18.469 1 95.31 144 ALA A N 1
ATOM 1075 C CA . ALA A 1 144 ? 13.93 20.891 18.312 1 95.31 144 ALA A CA 1
ATOM 1076 C C . ALA A 1 144 ? 12.469 21.031 17.906 1 95.31 144 ALA A C 1
ATOM 1078 O O . ALA A 1 144 ? 12.062 20.578 16.844 1 95.31 144 ALA A O 1
ATOM 1079 N N . LEU A 1 145 ? 11.688 21.656 18.75 1 96.31 145 LEU A N 1
ATOM 1080 C CA . LEU A 1 145 ? 10.273 21.891 18.5 1 96.31 145 LEU A CA 1
ATOM 1081 C C . LEU A 1 145 ? 10.055 23.25 17.844 1 96.31 145 LEU A C 1
ATOM 1083 O O . LEU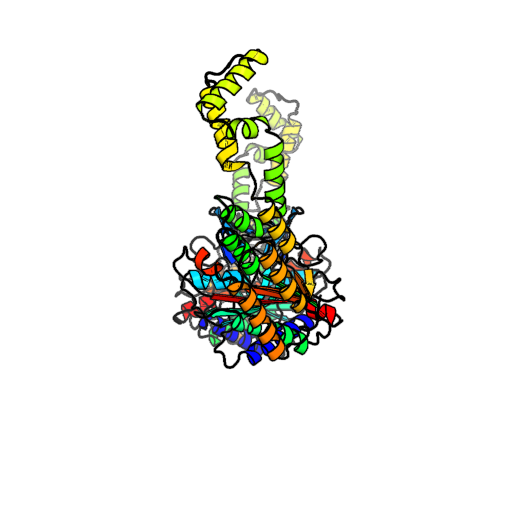 A 1 145 ? 10.469 24.281 18.391 1 96.31 145 LEU A O 1
ATOM 1087 N N . ARG A 1 146 ? 9.469 23.266 16.703 1 95.56 146 ARG A N 1
ATOM 1088 C CA . ARG A 1 146 ? 9.008 24.469 16.016 1 95.56 146 ARG A CA 1
ATOM 1089 C C . ARG A 1 146 ? 7.504 24.406 15.758 1 95.56 146 ARG A C 1
ATOM 1091 O O . ARG A 1 146 ? 6.977 23.359 15.398 1 95.56 146 ARG A O 1
ATOM 1098 N N . PHE A 1 147 ? 6.801 25.5 16.078 1 94.81 147 PHE A N 1
ATOM 1099 C CA . PHE A 1 147 ? 5.371 25.453 15.789 1 94.81 147 PHE 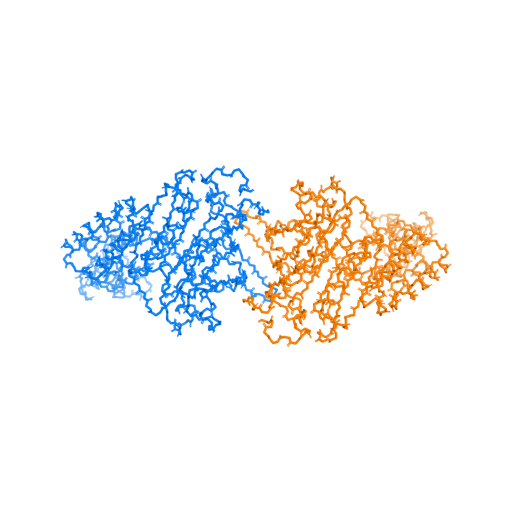A CA 1
ATOM 1100 C C . PHE A 1 147 ? 4.883 26.812 15.305 1 94.81 147 PHE A C 1
ATOM 1102 O O . PHE A 1 147 ? 5.594 27.812 15.422 1 94.81 147 PHE A O 1
ATOM 1109 N N . GLY A 1 148 ? 3.834 26.828 14.547 1 93.88 148 GLY A N 1
ATOM 1110 C CA . GLY A 1 148 ? 3.076 27.969 14.086 1 93.88 148 GLY A CA 1
ATOM 1111 C C . GLY A 1 148 ? 1.595 27.875 14.391 1 93.88 148 GLY A C 1
ATOM 1112 O O . GLY A 1 148 ? 1.13 26.859 14.922 1 93.88 148 GLY A O 1
ATOM 1113 N N . ASP A 1 149 ? 0.943 28.938 14.133 1 93.38 149 ASP A N 1
ATOM 1114 C CA . ASP A 1 149 ? -0.493 29 14.383 1 93.38 149 ASP A CA 1
ATOM 1115 C C . ASP A 1 149 ? -1.184 29.969 13.438 1 93.38 149 ASP A C 1
ATOM 1117 O O . ASP A 1 149 ? -1.194 31.172 13.68 1 93.38 149 ASP A O 1
ATOM 1121 N N . SER A 1 150 ? -1.839 29.406 12.492 1 91.38 150 SER A N 1
ATOM 1122 C CA . SER A 1 150 ? -2.484 30.25 11.492 1 91.38 150 SER A CA 1
ATOM 1123 C C . SER A 1 150 ? -3.652 31.031 12.102 1 91.38 150 SER A C 1
ATOM 1125 O O . SER A 1 150 ? -4.062 32.062 11.57 1 91.38 150 SER A O 1
ATOM 1127 N N . ALA A 1 151 ? -4.195 30.578 13.195 1 91.31 151 ALA A N 1
ATOM 1128 C CA . ALA A 1 151 ? -5.312 31.266 13.852 1 91.31 151 ALA A CA 1
ATOM 1129 C C . ALA A 1 151 ? -4.918 32.656 14.289 1 91.31 151 ALA A C 1
ATOM 1131 O O . ALA A 1 151 ? -5.75 33.562 14.305 1 91.31 151 ALA A O 1
ATOM 1132 N N . LEU A 1 152 ? -3.666 32.844 14.602 1 94.38 152 LEU A N 1
ATOM 1133 C CA . LEU A 1 152 ? -3.182 34.156 15 1 94.38 152 LEU A CA 1
ATOM 1134 C C . LEU A 1 152 ? -3.172 35.125 13.82 1 94.38 152 LEU A C 1
ATOM 1136 O O . LEU A 1 152 ? -3.523 36.281 13.961 1 94.38 152 LEU A O 1
ATOM 1140 N N . PHE A 1 153 ? -2.781 34.594 12.703 1 94 153 PHE A N 1
ATOM 1141 C CA . PHE A 1 153 ? -2.799 35.375 11.484 1 94 153 PHE A CA 1
ATOM 1142 C C . PHE A 1 153 ? -4.223 35.781 11.109 1 94 153 PHE A C 1
ATOM 1144 O O . PHE A 1 153 ? -4.496 36.938 10.805 1 94 153 PHE A O 1
ATOM 1151 N N . TYR A 1 154 ? -5.051 34.844 11.18 1 93.19 154 TYR A N 1
ATOM 1152 C CA . TYR A 1 154 ? -6.445 35.125 10.836 1 93.19 154 TYR A CA 1
ATOM 1153 C C . TYR A 1 154 ? -7.066 36.125 11.797 1 93.19 154 TYR A C 1
ATOM 1155 O O . TYR A 1 154 ? -7.836 37 11.375 1 93.19 154 TYR A O 1
ATOM 1163 N N . ALA A 1 155 ? -6.742 36 13.016 1 95.62 155 ALA A N 1
ATOM 1164 C CA . ALA A 1 155 ? -7.254 36.938 14.016 1 95.62 155 ALA A CA 1
ATOM 1165 C C . ALA A 1 155 ? -6.805 38.344 13.727 1 95.62 155 ALA A C 1
ATOM 1167 O O . ALA A 1 155 ? -7.578 39.312 13.883 1 95.62 155 ALA A O 1
ATOM 1168 N N . LEU A 1 156 ? -5.559 38.5 13.344 1 96.81 156 LEU A N 1
ATOM 1169 C CA . LEU A 1 156 ? -5.059 39.812 13 1 96.81 156 LEU A CA 1
ATOM 1170 C C . LEU A 1 156 ? -5.809 40.375 11.797 1 96.81 156 LEU A C 1
ATOM 1172 O O . LEU A 1 156 ? -6.215 41.531 11.805 1 96.81 156 LEU A O 1
ATOM 1176 N N . ILE A 1 157 ? -5.984 39.562 10.789 1 95.56 157 ILE A N 1
ATOM 1177 C CA . ILE A 1 157 ? -6.688 40 9.578 1 95.56 157 ILE A CA 1
ATOM 1178 C C . ILE A 1 157 ? -8.102 40.438 9.945 1 95.56 157 ILE A C 1
ATOM 1180 O O . ILE A 1 157 ? -8.57 41.469 9.469 1 95.56 157 ILE A O 1
ATOM 1184 N N . ASP A 1 158 ? -8.719 39.75 10.773 1 95.69 158 ASP A N 1
ATOM 1185 C CA . ASP A 1 158 ? -10.07 40.094 11.195 1 95.69 158 ASP A CA 1
ATOM 1186 C C . ASP A 1 158 ? -10.094 41.406 11.992 1 95.69 158 ASP A C 1
ATOM 1188 O O . ASP A 1 158 ? -10.977 42.219 11.797 1 95.69 158 ASP A O 1
ATOM 1192 N N . ALA A 1 159 ? -9.156 41.531 12.82 1 96.31 159 ALA A N 1
ATOM 1193 C CA . ALA A 1 159 ? -9.109 42.688 13.719 1 96.31 159 ALA A CA 1
ATOM 1194 C C . ALA A 1 159 ? -8.812 43.969 12.945 1 96.31 159 ALA A C 1
ATOM 1196 O O . ALA A 1 159 ? -9.227 45.062 13.359 1 96.31 159 ALA A O 1
ATOM 1197 N N . LEU A 1 160 ? -8.117 43.875 11.852 1 95.75 160 LEU A N 1
ATOM 1198 C CA . LEU A 1 160 ? -7.715 45.031 11.07 1 95.75 160 LEU A CA 1
ATOM 1199 C C . LEU A 1 160 ? -8.891 45.594 10.289 1 95.75 160 LEU A C 1
ATOM 1201 O O . LEU A 1 160 ? -8.844 46.75 9.82 1 95.75 160 LEU A O 1
ATOM 1205 N N . LYS A 1 161 ? -9.969 44.875 10.078 1 93.38 161 LYS A N 1
ATOM 1206 C CA . LYS A 1 161 ? -11.188 45.281 9.406 1 93.38 161 LYS A CA 1
ATOM 1207 C C . LYS A 1 161 ? -10.875 45.906 8.039 1 93.38 161 LYS A C 1
ATOM 1209 O O . LYS A 1 161 ? -11.328 47 7.727 1 93.38 161 LYS A O 1
ATOM 1214 N N . LEU A 1 162 ? -10.156 45.125 7.305 1 92.5 162 LEU A N 1
ATOM 1215 C CA . LEU A 1 162 ? -9.781 45.562 5.961 1 92.5 162 LEU A CA 1
ATOM 1216 C C . LEU A 1 162 ? -10.992 45.531 5.027 1 92.5 162 LEU A C 1
ATOM 1218 O O . LEU A 1 162 ? -11.953 44.812 5.27 1 92.5 162 LEU A O 1
ATOM 1222 N N . ASP A 1 163 ? -10.883 46.344 4.016 1 88.44 163 ASP A N 1
ATOM 1223 C CA . ASP A 1 163 ? -11.938 46.344 3.006 1 88.44 163 ASP A CA 1
ATOM 1224 C C . ASP A 1 163 ? -11.875 45.062 2.148 1 88.44 163 ASP A C 1
ATOM 1226 O O . ASP A 1 163 ? -10.789 44.562 1.875 1 88.44 163 ASP A O 1
ATOM 1230 N N . ALA A 1 164 ? -13 44.719 1.689 1 87.75 164 ALA A N 1
ATOM 1231 C CA . ALA A 1 164 ? -13.047 43.625 0.711 1 87.75 164 ALA A CA 1
ATOM 1232 C C . ALA A 1 164 ? -12.297 44 -0.562 1 87.75 164 ALA A C 1
ATOM 1234 O O . ALA A 1 164 ? -12.281 45.156 -0.963 1 87.75 164 ALA A O 1
ATOM 1235 N N . PRO A 1 165 ? -11.797 43.031 -0.969 1 88.56 165 PRO A N 1
ATOM 1236 C CA . PRO A 1 165 ? -11.766 41.562 -0.746 1 88.56 165 PRO A CA 1
ATOM 1237 C C . PRO A 1 165 ? -10.539 41.125 0.043 1 88.56 165 PRO A C 1
ATOM 1239 O O . PRO A 1 165 ? -10.227 39.938 0.079 1 88.56 165 PRO A O 1
ATOM 1242 N N . TRP A 1 166 ? -9.844 41.969 0.688 1 89.38 166 TRP A N 1
ATOM 1243 C CA . TRP A 1 166 ? -8.5 41.719 1.193 1 89.38 166 TRP A CA 1
ATOM 1244 C C . TRP A 1 166 ? -8.5 40.688 2.305 1 89.38 166 TRP A C 1
ATOM 1246 O O . TRP A 1 166 ? -7.625 39.812 2.355 1 89.38 166 TRP A O 1
ATOM 1256 N N . PRO A 1 167 ? -9.492 40.781 3.215 1 92.12 167 PRO A N 1
ATOM 1257 C CA . PRO A 1 167 ? -9.477 39.75 4.258 1 92.12 167 PRO A CA 1
ATOM 1258 C C . PRO A 1 167 ? -9.5 38.312 3.691 1 92.12 167 PRO A C 1
ATOM 1260 O O . PRO A 1 167 ? -8.688 37.5 4.086 1 92.12 167 PRO A O 1
ATOM 1263 N N . GLN A 1 168 ? -10.297 38.094 2.76 1 89.56 168 GLN A N 1
ATOM 1264 C CA . GLN A 1 168 ? -10.406 36.781 2.162 1 89.56 168 GLN A CA 1
ATOM 1265 C C . GLN A 1 168 ? -9.164 36.438 1.353 1 89.56 168 GLN A C 1
ATOM 1267 O O . GLN A 1 168 ? -8.672 35.312 1.407 1 89.56 168 GLN A O 1
ATOM 1272 N N . ARG A 1 169 ? -8.664 37.312 0.646 1 87.25 169 ARG A N 1
ATOM 1273 C CA . ARG A 1 169 ? -7.477 37.094 -0.181 1 87.25 169 ARG A CA 1
ATOM 1274 C C . ARG A 1 169 ? -6.258 36.781 0.679 1 87.25 169 ARG A C 1
ATOM 1276 O O . ARG A 1 169 ? -5.473 35.875 0.345 1 87.25 169 ARG A O 1
ATOM 1283 N N . LEU A 1 170 ? -6.152 37.5 1.753 1 90.75 170 LEU A N 1
ATOM 1284 C CA . LEU A 1 170 ? -5 37.281 2.627 1 90.75 170 LEU A CA 1
ATOM 1285 C C . LEU A 1 170 ? -5.09 35.969 3.355 1 90.75 170 LEU A C 1
ATOM 1287 O O . LEU A 1 170 ? -4.086 35.25 3.496 1 90.75 170 LEU A O 1
ATOM 1291 N N . ARG A 1 171 ? -6.203 35.625 3.801 1 88.25 171 ARG A N 1
ATOM 1292 C CA . ARG A 1 171 ? -6.391 34.344 4.438 1 88.25 171 ARG A CA 1
ATOM 1293 C C . ARG A 1 171 ? -6.031 33.219 3.488 1 88.25 171 ARG A C 1
ATOM 1295 O O . ARG A 1 171 ? -5.324 32.281 3.869 1 88.25 171 ARG A O 1
ATOM 1302 N N . LYS A 1 172 ? -6.531 33.344 2.291 1 82.19 172 LYS A N 1
ATOM 1303 C CA . LYS A 1 172 ? -6.266 32.312 1.287 1 82.19 172 LYS A CA 1
ATOM 1304 C C . LYS A 1 172 ? -4.785 32.25 0.929 1 82.19 172 LYS A C 1
ATOM 1306 O O . LYS A 1 172 ? -4.238 31.172 0.675 1 82.19 172 LYS A O 1
ATOM 1311 N N . ALA A 1 173 ? -4.148 33.312 0.94 1 83.75 173 ALA A N 1
ATOM 1312 C CA . ALA A 1 173 ? -2.748 33.406 0.538 1 83.75 173 ALA A CA 1
ATOM 1313 C C . ALA A 1 173 ? -1.828 32.781 1.573 1 83.75 173 ALA A C 1
ATOM 1315 O O . ALA A 1 173 ? -0.703 32.375 1.255 1 83.75 173 ALA A O 1
ATOM 1316 N N . PHE A 1 174 ? -2.332 32.719 2.764 1 85.69 174 PHE A N 1
ATOM 1317 C CA . PHE A 1 174 ? -1.479 32.188 3.832 1 85.69 174 PHE A CA 1
ATOM 1318 C C . PHE A 1 174 ? -0.959 30.797 3.494 1 85.69 174 PHE A C 1
ATOM 1320 O O . PHE A 1 174 ? 0.21 30.5 3.736 1 85.69 174 PHE A O 1
ATOM 1327 N N . ASN A 1 175 ? -1.722 29.953 2.918 1 77.69 175 ASN A N 1
ATOM 1328 C CA . ASN A 1 175 ? -1.349 28.562 2.678 1 77.69 175 ASN A CA 1
ATOM 1329 C C . ASN A 1 175 ? -0.888 28.359 1.238 1 77.69 175 ASN A C 1
ATOM 1331 O O . ASN A 1 175 ? -0.735 27.219 0.795 1 77.69 175 ASN A O 1
ATOM 1335 N N . ARG A 1 176 ? -0.719 29.391 0.56 1 75.44 176 ARG A N 1
ATOM 1336 C CA . ARG A 1 176 ? -0.306 29.281 -0.836 1 75.44 176 ARG A CA 1
ATOM 1337 C C . ARG A 1 176 ? 1.196 29.5 -0.98 1 75.44 176 ARG A C 1
ATOM 1339 O O . ARG A 1 176 ? 1.85 29.984 -0.054 1 75.44 176 ARG A O 1
ATOM 1346 N N . LYS A 1 177 ? 1.631 29.047 -2.102 1 72.94 177 LYS A N 1
ATOM 1347 C CA . LYS A 1 177 ? 3.045 29.234 -2.406 1 72.94 177 LYS A CA 1
ATOM 1348 C C . LYS A 1 177 ? 3.422 30.719 -2.352 1 72.94 177 LYS A C 1
ATOM 1350 O O . LYS A 1 177 ? 4.418 31.094 -1.728 1 72.94 177 LYS A O 1
ATOM 1355 N N . ARG A 1 178 ? 2.512 31.453 -3.104 1 76.19 178 ARG A N 1
ATOM 1356 C CA . ARG A 1 178 ? 2.646 32.906 -2.969 1 76.19 178 ARG A CA 1
ATOM 1357 C C . ARG A 1 178 ? 1.941 33.406 -1.715 1 76.19 178 ARG A C 1
ATOM 1359 O O . ARG A 1 178 ? 0.713 33.5 -1.686 1 76.19 178 ARG A O 1
ATOM 1366 N N . GLY A 1 179 ? 2.646 33.781 -0.741 1 86.06 179 GLY A N 1
ATOM 1367 C CA . GLY A 1 179 ? 2.117 34.125 0.57 1 86.06 179 GLY A CA 1
ATOM 1368 C C . GLY A 1 179 ? 1.53 35.5 0.635 1 86.06 179 GLY A C 1
ATOM 1369 O O . GLY A 1 179 ? 1.457 36.219 -0.38 1 86.06 179 GLY A O 1
ATOM 1370 N N . PRO A 1 180 ? 1.021 35.844 1.782 1 89.75 180 PRO A N 1
ATOM 1371 C CA . PRO A 1 180 ? 0.413 37.156 1.982 1 89.75 180 PRO A CA 1
ATOM 1372 C C . PRO A 1 180 ? 1.365 38.312 1.649 1 89.75 180 PRO A C 1
ATOM 1374 O O . PRO A 1 180 ? 0.936 39.344 1.13 1 89.75 180 PRO A O 1
ATOM 1377 N N . ARG A 1 181 ? 2.629 38.094 1.938 1 90.25 181 ARG A N 1
ATOM 1378 C CA . ARG A 1 181 ? 3.605 39.156 1.632 1 90.25 181 ARG A CA 1
ATOM 1379 C C . ARG A 1 181 ? 3.658 39.438 0.133 1 90.25 181 ARG A C 1
ATOM 1381 O O . ARG A 1 181 ? 3.609 40.594 -0.292 1 90.25 181 ARG A O 1
ATOM 1388 N N . GLU A 1 182 ? 3.797 38.406 -0.55 1 88 182 GLU A N 1
ATOM 1389 C CA . GLU A 1 182 ? 3.857 38.531 -2.004 1 88 182 GLU A CA 1
ATOM 1390 C C . GLU A 1 182 ? 2.568 39.125 -2.564 1 88 182 GLU A C 1
ATOM 1392 O O . GLU A 1 182 ? 2.6 39.906 -3.51 1 88 182 GLU A O 1
ATOM 1397 N N . LEU A 1 183 ? 1.547 38.719 -1.984 1 87.88 183 LEU A N 1
ATOM 1398 C CA . LEU A 1 183 ? 0.244 39.219 -2.41 1 87.88 183 LEU A CA 1
ATOM 1399 C C . LEU A 1 183 ? 0.145 40.719 -2.199 1 87.88 183 LEU A C 1
ATOM 1401 O O . LEU A 1 183 ? -0.303 41.438 -3.088 1 87.88 183 LEU A O 1
ATOM 1405 N N . MET A 1 184 ? 0.562 41.188 -1.116 1 88.25 184 MET A N 1
ATOM 1406 C CA . MET A 1 184 ? 0.496 42.625 -0.799 1 88.25 184 MET A CA 1
ATOM 1407 C C . MET A 1 184 ? 1.479 43.406 -1.651 1 88.25 184 MET A C 1
ATOM 1409 O O . MET A 1 184 ? 1.165 44.5 -2.104 1 88.25 184 MET A O 1
ATOM 1413 N N . GLN A 1 185 ? 2.627 42.844 -1.917 1 86.44 185 GLN A N 1
ATOM 1414 C CA . GLN A 1 185 ? 3.631 43.5 -2.746 1 86.44 185 GLN A CA 1
ATOM 1415 C C . GLN A 1 185 ? 3.146 43.625 -4.188 1 86.44 185 GLN A C 1
ATOM 1417 O O . GLN A 1 185 ? 3.354 44.688 -4.812 1 86.44 185 GLN A O 1
ATOM 1422 N N . ALA A 1 186 ? 2.57 42.656 -4.617 1 81.44 186 ALA A N 1
ATOM 1423 C CA . ALA A 1 186 ? 2.043 42.688 -5.977 1 81.44 186 ALA A CA 1
ATOM 1424 C C . ALA A 1 186 ? 0.963 43.75 -6.121 1 81.44 186 ALA A C 1
ATOM 1426 O O . ALA A 1 186 ? 0.865 44.406 -7.164 1 81.44 186 ALA A O 1
ATOM 1427 N N . ALA A 1 187 ? 0.132 43.906 -5.188 1 77.38 187 ALA A N 1
ATOM 1428 C CA . ALA A 1 187 ? -0.923 44.906 -5.215 1 77.38 187 ALA A CA 1
ATOM 1429 C C . ALA A 1 187 ? -0.337 46.312 -5.176 1 77.38 187 ALA A C 1
ATOM 1431 O O . ALA A 1 187 ? -0.84 47.219 -5.84 1 77.38 187 ALA A O 1
ATOM 1432 N N . GLY A 1 188 ? 0.655 46.438 -4.484 1 71.25 188 GLY A N 1
ATOM 1433 C CA . GLY A 1 188 ? 1.332 47.719 -4.438 1 71.25 188 GLY A CA 1
ATOM 1434 C C . GLY A 1 188 ? 1.969 48.094 -5.758 1 71.25 188 GLY A C 1
A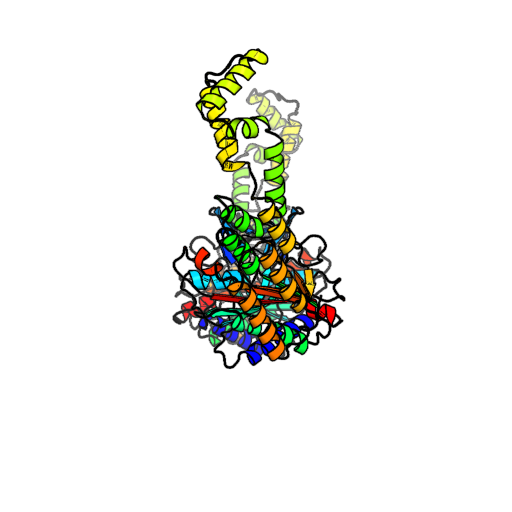TOM 1435 O O . GLY A 1 188 ? 1.89 49.25 -6.172 1 71.25 188 GLY A O 1
ATOM 1436 N N . GLU A 1 189 ? 2.559 47.156 -6.414 1 68.19 189 GLU A N 1
ATOM 1437 C CA . GLU A 1 189 ? 3.213 47.375 -7.699 1 68.19 189 GLU A CA 1
ATOM 1438 C C . GLU A 1 189 ? 2.193 47.719 -8.789 1 68.19 189 GLU A C 1
ATOM 1440 O O . GLU A 1 189 ? 2.445 48.562 -9.648 1 68.19 189 GLU A O 1
ATOM 1445 N N . ARG A 1 190 ? 1.141 47.031 -8.789 1 60.16 190 ARG A N 1
ATOM 1446 C CA . ARG A 1 190 ? 0.103 47.25 -9.781 1 60.16 190 ARG A CA 1
ATOM 1447 C C . ARG A 1 190 ? -0.479 48.656 -9.633 1 60.16 190 ARG A C 1
ATOM 1449 O O . ARG A 1 190 ? -0.795 49.312 -10.625 1 60.16 190 ARG A O 1
ATOM 1456 N N . ALA A 1 191 ? -0.518 48.938 -8.422 1 54.81 191 ALA A N 1
ATOM 1457 C CA . ALA A 1 191 ? -1.043 50.281 -8.133 1 54.81 191 ALA A CA 1
ATOM 1458 C C . ALA A 1 191 ? -0.094 51.344 -8.633 1 54.81 191 ALA A C 1
ATOM 1460 O O . ALA A 1 191 ? -0.535 52.406 -9.125 1 54.81 191 ALA A O 1
ATOM 1461 N N . GLN A 1 192 ? 1.179 51 -8.547 1 52.53 192 GLN A N 1
ATOM 1462 C CA . GLN A 1 192 ? 2.166 51.969 -9.023 1 52.53 192 GLN A CA 1
ATOM 1463 C C . GLN A 1 192 ? 2.188 52.031 -10.555 1 52.53 192 GLN A C 1
ATOM 1465 O O . GLN A 1 192 ? 2.51 53.062 -11.141 1 52.53 192 GLN A O 1
ATOM 1470 N N . ARG A 1 193 ? 2.064 50.844 -11.148 1 52.97 193 ARG A N 1
ATOM 1471 C CA . ARG A 1 193 ? 2.201 50.781 -12.602 1 52.97 193 ARG A CA 1
ATOM 1472 C C . ARG A 1 193 ? 1.001 51.406 -13.305 1 52.97 193 ARG A C 1
ATOM 1474 O O . ARG A 1 193 ? 1.073 51.75 -14.484 1 52.97 193 ARG A O 1
ATOM 1481 N N . SER A 1 194 ? -0.088 51.375 -12.766 1 48.5 194 SER A N 1
ATOM 1482 C CA . SER A 1 194 ? -1.11 52.094 -13.516 1 48.5 194 SER A CA 1
ATOM 1483 C C . SER A 1 194 ? -1.435 53.438 -12.867 1 48.5 194 SER A C 1
ATOM 1485 O O . SER A 1 194 ? -2.443 53.594 -12.172 1 48.5 194 SER A O 1
ATOM 1487 N N . PRO A 1 195 ? -0.53 54.312 -12.898 1 49.97 195 PRO A N 1
ATOM 1488 C CA . PRO A 1 195 ? -0.694 55.688 -12.398 1 49.97 195 PRO A CA 1
ATOM 1489 C C . PRO A 1 195 ? -1.977 56.344 -12.898 1 49.97 195 PRO A C 1
ATOM 1491 O O . PRO A 1 195 ? -2.615 57.094 -12.156 1 49.97 195 PRO A O 1
ATOM 1494 N N . LEU A 1 196 ? -2.258 55.906 -13.992 1 56.31 196 LEU A N 1
ATOM 1495 C CA . LEU A 1 196 ? -3.434 56.531 -14.594 1 56.31 196 LEU A CA 1
ATOM 1496 C C . LEU A 1 196 ? -4.711 56.031 -13.914 1 56.31 196 LEU A C 1
ATOM 1498 O O . LEU A 1 196 ? -5.609 56.844 -13.625 1 56.31 196 LEU A O 1
ATOM 1502 N N . ALA A 1 197 ? -4.836 54.781 -13.617 1 57.03 197 ALA A N 1
ATOM 1503 C CA . ALA A 1 197 ? -6.027 54.25 -12.961 1 57.03 197 ALA A CA 1
ATOM 1504 C C . ALA A 1 197 ? -6.16 54.781 -11.539 1 57.03 197 ALA A C 1
ATOM 1506 O O . ALA A 1 197 ? -7.262 55.125 -11.102 1 57.03 197 ALA A O 1
ATOM 1507 N N . SER A 1 198 ? -5.008 55 -10.906 1 57.19 198 SER A N 1
ATOM 1508 C CA . SER A 1 198 ? -4.992 55.594 -9.578 1 57.19 198 SER A CA 1
ATOM 1509 C C . SER A 1 198 ? -5.391 57.062 -9.625 1 57.19 198 SER A C 1
ATOM 1511 O O . SER A 1 198 ? -6.133 57.562 -8.766 1 57.19 198 SER A O 1
ATOM 1513 N N . ALA A 1 199 ? -4.824 57.719 -10.656 1 60.94 199 ALA A N 1
ATOM 1514 C CA . ALA A 1 199 ? -5.141 59.125 -10.836 1 60.94 199 ALA A CA 1
ATOM 1515 C C . ALA A 1 199 ? -6.609 59.344 -11.203 1 60.94 199 ALA A C 1
ATOM 1517 O O . ALA A 1 199 ? -7.262 60.25 -10.719 1 60.94 199 ALA A O 1
ATOM 1518 N N . LEU A 1 200 ? -7.133 58.344 -11.867 1 63.19 200 LEU A N 1
ATOM 1519 C CA . LEU A 1 200 ? -8.5 58.5 -12.359 1 63.19 200 LEU A CA 1
ATOM 1520 C C . LEU A 1 200 ? -9.508 58.094 -11.289 1 63.19 200 LEU A C 1
ATOM 1522 O O . LEU A 1 200 ? -10.633 58.594 -11.273 1 63.19 200 LEU A O 1
ATOM 1526 N N . SER A 1 201 ? -9.078 57.25 -10.344 1 61.81 201 SER A N 1
ATOM 1527 C CA . SER A 1 201 ? -9.977 56.781 -9.289 1 61.81 201 SER A CA 1
ATOM 1528 C C . SER A 1 201 ? -10.234 57.875 -8.258 1 61.81 201 SER A C 1
ATOM 1530 O O . SER A 1 201 ? -11.258 57.875 -7.574 1 61.81 201 SER A O 1
ATOM 1532 N N . ALA A 1 202 ? -9.328 58.812 -8.188 1 60.31 202 ALA A N 1
ATOM 1533 C CA . ALA A 1 202 ? -9.484 59.969 -7.285 1 60.31 202 ALA A CA 1
ATOM 1534 C C . ALA A 1 202 ? -10.445 61 -7.871 1 60.31 202 ALA A C 1
ATOM 1536 O O . ALA A 1 202 ? -10.883 61.906 -7.168 1 60.31 202 ALA A O 1
ATOM 1537 N N . LEU A 1 203 ? -10.852 60.781 -9.109 1 65 203 LEU A N 1
ATOM 1538 C CA . LEU A 1 203 ? -11.727 61.75 -9.805 1 65 203 LEU A CA 1
ATOM 1539 C C . LEU A 1 203 ? -13.148 61.188 -9.883 1 65 203 LEU A C 1
ATOM 1541 O O . LEU A 1 203 ? -13.359 59.969 -9.836 1 65 203 LEU A O 1
ATOM 1545 N N . ASP A 1 204 ? -14.125 62 -9.781 1 65.62 204 ASP A N 1
ATOM 1546 C CA . ASP A 1 204 ? -15.5 61.562 -10.008 1 65.62 204 ASP A CA 1
ATOM 1547 C C . ASP A 1 204 ? -15.688 61.094 -11.453 1 65.62 204 ASP A C 1
ATOM 1549 O O . ASP A 1 204 ? -14.82 61.312 -12.305 1 65.62 204 ASP A O 1
ATOM 1553 N N . GLU A 1 205 ? -16.781 60.281 -11.68 1 70.44 205 GLU A N 1
ATOM 1554 C CA . GLU A 1 205 ? -17.031 59.625 -12.969 1 70.44 205 GLU A CA 1
ATOM 1555 C C . GLU A 1 205 ? -16.875 60.625 -14.117 1 70.44 205 GLU A C 1
ATOM 1557 O O . GLU A 1 205 ? -16.297 60.312 -15.148 1 70.44 205 GLU A O 1
ATOM 1562 N N . ASP A 1 206 ? -17.391 61.781 -13.922 1 73.5 206 ASP A N 1
ATOM 1563 C CA . ASP A 1 206 ? -17.375 62.781 -14.969 1 73.5 206 ASP A CA 1
ATOM 1564 C C . ASP A 1 206 ? -15.969 63.344 -15.164 1 73.5 206 ASP A C 1
ATOM 1566 O O . ASP A 1 206 ? -15.539 63.594 -16.297 1 73.5 206 ASP A O 1
ATOM 1570 N N . GLU A 1 207 ? -15.25 63.531 -14.156 1 73.56 207 GLU A N 1
ATOM 1571 C CA . GLU A 1 207 ? -13.891 64.062 -14.219 1 73.56 207 GLU A CA 1
ATOM 1572 C C . GLU A 1 207 ? -12.922 63.031 -14.805 1 73.56 207 GLU A C 1
ATOM 1574 O O . GLU A 1 207 ? -12.016 63.406 -15.555 1 73.56 207 GLU A O 1
ATOM 1579 N N . ALA A 1 208 ? -13.211 61.844 -14.5 1 71.56 208 ALA A N 1
ATOM 1580 C CA . ALA A 1 208 ? -12.391 60.75 -15.039 1 71.56 208 ALA A CA 1
ATOM 1581 C C . ALA A 1 208 ? -12.602 60.594 -16.547 1 71.56 208 ALA A C 1
ATOM 1583 O O . ALA A 1 208 ? -11.641 60.406 -17.297 1 71.56 208 ALA A O 1
ATOM 1584 N N . ARG A 1 209 ? -13.797 60.656 -16.875 1 72.56 209 ARG A N 1
ATOM 1585 C CA . ARG A 1 209 ? -14.102 60.656 -18.297 1 72.56 209 ARG A CA 1
ATOM 1586 C C . ARG A 1 209 ? -13.414 61.812 -19.016 1 72.56 209 ARG A C 1
ATOM 1588 O O . ARG A 1 209 ? -12.812 61.625 -20.078 1 72.56 209 ARG A O 1
ATOM 1595 N N . ALA A 1 210 ? -13.453 62.969 -18.406 1 73.44 210 ALA A N 1
ATOM 1596 C CA . ALA A 1 210 ? -12.836 64.125 -18.984 1 73.44 210 ALA A CA 1
ATOM 1597 C C . ALA A 1 210 ? -11.312 64 -19.062 1 73.44 210 ALA A C 1
ATOM 1599 O O . ALA A 1 210 ? -10.695 64.375 -20.047 1 73.44 210 ALA A O 1
ATOM 1600 N N . ALA A 1 211 ? -10.758 63.375 -18.125 1 70.94 211 ALA A N 1
ATOM 1601 C CA . ALA A 1 211 ? -9.32 63.156 -18.094 1 70.94 211 ALA A CA 1
ATOM 1602 C C . ALA A 1 211 ? -8.883 62.156 -19.188 1 70.94 211 ALA A C 1
ATOM 1604 O O . ALA A 1 211 ? -7.871 62.375 -19.844 1 70.94 211 ALA A O 1
ATOM 1605 N N . VAL A 1 212 ? -9.695 61.156 -19.375 1 71.75 212 VAL A N 1
ATOM 1606 C CA . VAL A 1 212 ? -9.406 60.188 -20.422 1 71.75 212 VAL A CA 1
ATOM 1607 C C . VAL A 1 212 ? -9.586 60.812 -21.781 1 71.75 212 VAL A C 1
ATOM 1609 O O . VAL A 1 212 ? -8.773 60.625 -22.688 1 71.75 212 VAL A O 1
ATOM 1612 N N . GLU A 1 213 ? -10.594 61.531 -21.797 1 70.81 213 GLU A N 1
ATOM 1613 C CA . GLU A 1 213 ? -10.82 62.25 -23.047 1 70.81 213 GLU A CA 1
ATOM 1614 C C . GLU A 1 213 ? -9.68 63.219 -23.344 1 70.81 213 GLU A C 1
ATOM 1616 O O . GLU A 1 213 ? -9.242 63.344 -24.484 1 70.81 213 GLU A O 1
ATOM 1621 N N . GLU A 1 214 ? -9.273 63.906 -22.312 1 68.12 214 GLU A N 1
ATOM 1622 C CA . GLU A 1 214 ? -8.141 64.812 -22.469 1 68.12 214 GLU A CA 1
ATOM 1623 C C . GLU A 1 214 ? -6.871 64.062 -22.844 1 68.12 214 GLU A C 1
ATOM 1625 O O . GLU A 1 214 ? -6.094 64.5 -23.688 1 68.12 214 GLU A O 1
ATOM 1630 N N . MET A 1 215 ? -6.68 62.969 -22.297 1 66.75 215 MET A N 1
ATOM 1631 C CA . MET A 1 215 ? -5.523 62.125 -22.609 1 66.75 215 MET A CA 1
ATOM 1632 C C . MET A 1 215 ? -5.582 61.656 -24.062 1 66.75 215 MET A C 1
ATOM 1634 O O . MET A 1 215 ? -4.57 61.656 -24.766 1 66.75 215 MET A O 1
ATOM 1638 N N . PHE A 1 216 ? -6.742 61.281 -24.391 1 62.34 216 PHE A N 1
ATOM 1639 C CA . PHE A 1 216 ? -6.922 60.938 -25.797 1 62.34 216 PHE A CA 1
ATOM 1640 C C . PHE A 1 216 ? -6.617 62.125 -26.703 1 62.34 216 PHE A C 1
ATOM 1642 O O . PHE A 1 216 ? -5.973 61.969 -27.734 1 62.34 216 PHE A O 1
ATOM 1649 N N . ALA A 1 217 ? -7.094 63.188 -26.266 1 62.88 217 ALA A N 1
ATOM 1650 C CA . ALA A 1 217 ? -6.906 64.375 -27.062 1 62.88 217 ALA A CA 1
ATOM 1651 C C . ALA A 1 217 ? -5.43 64.75 -27.156 1 62.88 217 ALA A C 1
ATOM 1653 O O . ALA A 1 217 ? -4.941 65.125 -28.219 1 62.88 217 ALA A O 1
ATOM 1654 N N . VAL A 1 218 ? -4.797 64.625 -26.109 1 59.34 218 VAL A N 1
ATOM 1655 C CA . VAL A 1 218 ? -3.395 65 -26.094 1 59.34 218 VAL A CA 1
ATOM 1656 C C . VAL A 1 218 ? -2.545 63.938 -26.781 1 59.34 218 VAL A C 1
ATOM 1658 O O . VAL A 1 218 ? -1.564 64.25 -27.453 1 59.34 218 VAL A O 1
ATOM 1661 N N . SER A 1 219 ? -2.914 62.719 -26.562 1 55.97 219 SER A N 1
ATOM 1662 C CA . SER A 1 219 ? -2.1 61.625 -27.094 1 55.97 219 SER A CA 1
ATOM 1663 C C . SER A 1 219 ? -2.479 61.312 -28.547 1 55.97 219 SER A C 1
ATOM 1665 O O . SER A 1 219 ? -1.806 60.531 -29.203 1 55.97 219 SER A O 1
ATOM 1667 N N . GLY A 1 220 ? -3.318 61.969 -29.125 1 55.41 220 GLY A N 1
ATOM 1668 C CA . GLY A 1 220 ? -3.762 61.75 -30.5 1 55.41 220 GLY A CA 1
ATOM 1669 C C . GLY A 1 220 ? -4.332 60.344 -30.703 1 55.41 220 GLY A C 1
ATOM 1670 O O . GLY A 1 220 ? -4.285 59.812 -31.812 1 55.41 220 GLY A O 1
ATOM 1671 N N . ILE A 1 221 ? -4.547 59.656 -29.688 1 49.19 221 ILE A N 1
ATOM 1672 C CA . ILE A 1 221 ? -5.07 58.312 -29.828 1 49.19 221 ILE A CA 1
ATOM 1673 C C . ILE A 1 221 ? -6.594 58.344 -29.891 1 49.19 221 ILE A C 1
ATOM 1675 O O . ILE A 1 221 ? -7.238 59.094 -29.141 1 49.19 221 ILE A O 1
ATOM 1679 N N . SER A 1 222 ? -7.195 58.094 -30.984 1 49.66 222 SER A N 1
ATOM 1680 C CA . SER A 1 222 ? -8.633 57.938 -31.188 1 49.66 222 SER A CA 1
ATOM 1681 C C . SER A 1 222 ? -9.125 56.625 -30.594 1 49.66 222 SER A C 1
ATOM 1683 O O . SER A 1 222 ? -8.398 55.625 -30.562 1 49.66 222 SER A O 1
ATOM 1685 N N . ALA A 1 223 ? -10.172 56.812 -29.672 1 46.88 223 ALA A N 1
ATOM 1686 C CA . ALA A 1 223 ? -10.812 55.562 -29.234 1 46.88 223 ALA A CA 1
ATOM 1687 C C . ALA A 1 223 ? -11 54.594 -30.406 1 46.88 223 ALA A C 1
ATOM 1689 O O . ALA A 1 223 ? -11.656 54.938 -31.391 1 46.88 223 ALA A O 1
ATOM 1690 N N . VAL A 1 224 ? -10.031 53.969 -30.734 1 43.38 224 VAL A N 1
ATOM 1691 C CA . VAL A 1 224 ? -10.258 53.156 -31.922 1 43.38 224 VAL A CA 1
ATOM 1692 C C . VAL A 1 224 ? -11.531 52.312 -31.734 1 43.38 224 VAL A C 1
ATOM 1694 O O . VAL A 1 224 ? -12.32 52.156 -32.688 1 43.38 224 VAL A O 1
ATOM 1697 N N . GLY A 1 225 ? -11.523 51.281 -30.953 1 47.28 225 GLY A N 1
ATOM 1698 C CA . GLY A 1 225 ? -12.312 50.062 -30.938 1 47.28 225 GLY A CA 1
ATOM 1699 C C . GLY A 1 225 ? -13.617 50.219 -30.172 1 47.28 225 GLY A C 1
ATOM 1700 O O . GLY A 1 225 ? -14.188 49.219 -29.703 1 47.28 225 GLY A O 1
ATOM 1701 N N . GLY A 1 226 ? -14.406 51.281 -30.25 1 53.19 226 GLY A N 1
ATOM 1702 C CA . GLY A 1 226 ? -15.781 51.5 -29.828 1 53.19 226 GLY A CA 1
ATOM 1703 C C . GLY A 1 226 ? -15.906 51.875 -28.359 1 53.19 226 GLY A C 1
ATOM 1704 O O . GLY A 1 226 ? -17.016 52.031 -27.844 1 53.19 226 GLY A O 1
ATOM 1705 N N . ARG A 1 227 ? -14.977 51.688 -27.672 1 55.41 227 ARG A N 1
ATOM 1706 C CA . ARG A 1 227 ? -15.227 52.062 -26.281 1 55.41 227 ARG A CA 1
ATOM 1707 C C . ARG A 1 227 ? -15.023 53.562 -26.062 1 55.41 227 ARG A C 1
ATOM 1709 O O . ARG A 1 227 ? -14.055 54.156 -26.562 1 55.41 227 ARG A O 1
ATOM 1716 N N . ASP A 1 228 ? -16.031 54.125 -25.484 1 62.5 228 ASP A N 1
ATOM 1717 C CA . ASP A 1 228 ? -16.031 55.562 -25.25 1 62.5 228 ASP A CA 1
ATOM 1718 C C . ASP A 1 228 ? -15.188 55.906 -24.016 1 62.5 228 ASP A C 1
ATOM 1720 O O . ASP A 1 228 ? -14.867 55.031 -23.203 1 62.5 228 ASP A O 1
ATOM 1724 N N . ALA A 1 229 ? -14.664 57.031 -23.922 1 63.69 229 ALA A N 1
ATOM 1725 C CA . ALA A 1 229 ? -13.828 57.562 -22.828 1 63.69 229 ALA A CA 1
ATOM 1726 C C . ALA A 1 229 ? -14.445 57.25 -21.469 1 63.69 229 ALA A C 1
ATOM 1728 O O . ALA A 1 229 ? -13.727 57 -20.5 1 63.69 229 ALA A O 1
ATOM 1729 N N . GLY A 1 230 ? -15.594 57.156 -21.516 1 67.81 230 GLY A N 1
ATOM 1730 C CA . GLY A 1 230 ? -16.297 56.812 -20.297 1 67.81 230 GLY A CA 1
ATOM 1731 C C . GLY A 1 230 ? -16.109 55.375 -19.859 1 67.81 230 GLY A C 1
ATOM 1732 O O . GLY A 1 230 ? -15.859 55.094 -18.688 1 67.81 230 GLY A O 1
ATOM 1733 N N . ASP A 1 231 ? -16.203 54.562 -20.828 1 68.81 231 ASP A N 1
ATOM 1734 C CA . ASP A 1 231 ? -16.047 53.125 -20.547 1 68.81 231 ASP A CA 1
ATOM 1735 C C . ASP A 1 231 ? -14.648 52.812 -20.031 1 68.81 231 ASP A C 1
ATOM 1737 O O . ASP A 1 231 ? -14.469 52.031 -19.094 1 68.81 231 ASP A O 1
ATOM 1741 N N . ILE A 1 232 ? -13.789 53.438 -20.625 1 65.38 232 ILE A N 1
ATOM 1742 C CA . ILE A 1 232 ? -12.391 53.219 -20.266 1 65.38 232 ILE A CA 1
ATOM 1743 C C . ILE A 1 232 ? -12.117 53.812 -18.891 1 65.38 232 ILE A C 1
ATOM 1745 O O . ILE A 1 232 ? -11.445 53.188 -18.062 1 65.38 232 ILE A O 1
ATOM 1749 N N . ALA A 1 233 ? -12.703 54.906 -18.703 1 64.69 233 ALA A N 1
ATOM 1750 C CA . ALA A 1 233 ? -12.555 55.531 -17.391 1 64.69 233 ALA A CA 1
ATOM 1751 C C . ALA A 1 233 ? -13.18 54.688 -16.297 1 64.69 233 ALA A C 1
ATOM 1753 O O . ALA A 1 233 ? -12.594 54.5 -15.219 1 64.69 233 ALA A O 1
ATOM 1754 N N . GLN A 1 234 ? -14.273 54.188 -16.609 1 64.88 234 GLN A N 1
ATOM 1755 C CA . GLN A 1 234 ? -14.961 53.344 -15.641 1 64.88 234 GLN A CA 1
ATOM 1756 C C . GLN A 1 234 ? -14.172 52.062 -15.367 1 64.88 234 GLN A C 1
ATOM 1758 O O . GLN A 1 234 ? -14.062 51.625 -14.219 1 64.88 234 GLN A O 1
ATOM 1763 N N . ARG A 1 235 ? -13.68 51.562 -16.344 1 61.5 235 ARG A N 1
ATOM 1764 C CA . ARG A 1 235 ? -12.906 50.344 -16.172 1 61.5 235 ARG A CA 1
ATOM 1765 C C . ARG A 1 235 ? -11.617 50.594 -15.406 1 61.5 235 ARG A C 1
ATOM 1767 O O . ARG A 1 235 ? -11.234 49.812 -14.539 1 61.5 235 ARG A O 1
ATOM 1774 N N . LEU A 1 236 ? -11.133 51.688 -15.75 1 59.5 236 LEU A N 1
ATOM 1775 C CA . LEU A 1 236 ? -9.883 52.031 -15.078 1 59.5 236 LEU A CA 1
ATOM 1776 C C . LEU A 1 236 ? -10.133 52.406 -13.617 1 59.5 236 LEU A C 1
ATOM 1778 O O . LEU A 1 236 ? -9.336 52.062 -12.742 1 59.5 236 LEU A O 1
ATOM 1782 N N . ARG A 1 237 ? -11.172 53.094 -13.461 1 57.06 237 ARG A N 1
ATOM 1783 C CA . ARG A 1 237 ? -11.562 53.406 -12.094 1 57.06 237 ARG A CA 1
ATOM 1784 C C . ARG A 1 237 ? -11.906 52.156 -11.312 1 57.06 237 ARG A C 1
ATOM 1786 O O . ARG A 1 237 ? -11.562 52.031 -10.141 1 57.06 237 ARG A O 1
ATOM 1793 N N . SER A 1 238 ? -12.703 51.406 -11.953 1 56.5 238 SER A N 1
ATOM 1794 C CA . SER A 1 238 ? -13.062 50.156 -11.297 1 56.5 238 SER A CA 1
ATOM 1795 C C . SER A 1 238 ? -11.828 49.312 -10.992 1 56.5 238 SER A C 1
ATOM 1797 O O . SER A 1 238 ? -11.773 48.625 -9.961 1 56.5 238 SER A O 1
ATOM 1799 N N . LEU A 1 239 ? -11.047 49.375 -11.883 1 51.03 239 LEU A N 1
ATOM 1800 C CA . LEU A 1 239 ? -9.781 48.688 -11.648 1 51.03 239 LEU A CA 1
ATOM 1801 C C . LEU A 1 239 ? -9.039 49.281 -10.469 1 51.03 239 LEU A C 1
ATOM 1803 O O . LEU A 1 239 ? -8.391 48.594 -9.695 1 51.03 239 LEU A O 1
ATOM 1807 N N . SER A 1 240 ? -9.117 50.688 -10.438 1 47.94 240 SER A N 1
ATOM 1808 C CA . SER A 1 240 ? -8.484 51.375 -9.32 1 47.94 240 SER A CA 1
ATOM 1809 C C . SER A 1 240 ? -9.234 51.125 -8.016 1 47.94 240 SER A C 1
ATOM 1811 O O . SER A 1 240 ? -8.617 51 -6.957 1 47.94 240 SER A O 1
ATOM 1813 N N . GLN A 1 241 ? -10.531 51.469 -7.992 1 48.03 241 GLN A N 1
ATOM 1814 C CA . GLN A 1 241 ? -11.336 51.312 -6.793 1 48.03 241 GLN A CA 1
ATOM 1815 C C . GLN A 1 241 ? -11.312 49.844 -6.297 1 48.03 241 GLN A C 1
ATOM 1817 O O . GLN A 1 241 ? -11.359 49.594 -5.09 1 48.03 241 GLN A O 1
ATOM 1822 N N . SER A 1 242 ? -11.82 49.031 -7.184 1 47.03 242 SER A N 1
ATOM 1823 C CA . SER A 1 242 ? -11.93 47.656 -6.691 1 47.03 242 SER A CA 1
ATOM 1824 C C . SER A 1 242 ? -10.586 47.156 -6.184 1 47.03 242 SER A C 1
ATOM 1826 O O . SER A 1 242 ? -10.523 46.5 -5.148 1 47.03 242 SER A O 1
ATOM 1828 N N . ASN A 1 243 ? -9.617 46.688 -7.07 1 48.16 243 ASN A N 1
ATOM 1829 C CA . ASN A 1 243 ? -8.57 45.656 -6.988 1 48.16 243 ASN A CA 1
ATOM 1830 C C . ASN A 1 243 ? -7.23 46.281 -6.574 1 48.16 243 ASN A C 1
ATOM 1832 O O . ASN A 1 243 ? -6.277 45.531 -6.293 1 48.16 243 ASN A O 1
ATOM 1836 N N . GLY A 1 244 ? -6.973 47.594 -6.766 1 52.31 244 GLY A N 1
ATOM 1837 C CA . GLY A 1 244 ? -5.559 47.906 -6.883 1 52.31 244 GLY A CA 1
ATOM 1838 C C . GLY A 1 244 ? -4.945 48.375 -5.582 1 52.31 244 GLY A C 1
ATOM 1839 O O . GLY A 1 244 ? -3.725 48.312 -5.406 1 52.31 244 GLY A O 1
ATOM 1840 N N . GLU A 1 245 ? -5.715 49.094 -4.758 1 62.03 245 GLU A N 1
ATOM 1841 C CA . GLU A 1 245 ? -4.973 49.594 -3.605 1 62.03 245 GLU A CA 1
ATOM 1842 C C . GLU A 1 245 ? -4.848 48.531 -2.525 1 62.03 245 GLU A C 1
ATOM 1844 O O . GLU A 1 245 ? -5.824 47.844 -2.193 1 62.03 245 GLU A O 1
ATOM 1849 N N . GLY A 1 246 ? -3.711 48.094 -2.266 1 72 246 GLY A N 1
ATOM 1850 C CA . GLY A 1 246 ? -3.414 47.156 -1.179 1 72 246 GLY A CA 1
ATOM 1851 C C . GLY A 1 246 ? -3.969 47.625 0.157 1 72 246 GLY A C 1
ATOM 1852 O O . GLY A 1 246 ? -4.578 48.688 0.249 1 72 246 GLY A O 1
ATOM 1853 N N . PRO A 1 247 ? -3.93 46.781 1.101 1 85.44 247 PRO A N 1
ATOM 1854 C CA . PRO A 1 247 ? -4.293 47.25 2.443 1 85.44 247 PRO A CA 1
ATOM 1855 C C . PRO A 1 247 ? -3.568 48.531 2.848 1 85.44 247 PRO A C 1
ATOM 1857 O O . PRO A 1 247 ? -2.576 48.906 2.221 1 85.44 247 PRO A O 1
ATOM 1860 N N . SER A 1 248 ? -4.137 49.25 3.764 1 86.56 248 SER A N 1
ATOM 1861 C CA . SER A 1 248 ? -3.484 50.438 4.266 1 86.56 248 SER A CA 1
ATOM 1862 C C . SER A 1 248 ? -2.053 50.156 4.703 1 86.56 248 SER A C 1
ATOM 1864 O O . SER A 1 248 ? -1.711 49.031 5.02 1 86.56 248 SER A O 1
ATOM 1866 N N . LYS A 1 249 ? -1.253 51.219 4.691 1 87.19 249 LYS A N 1
ATOM 1867 C CA . LYS A 1 249 ? 0.145 51.062 5.086 1 87.19 249 LYS A CA 1
ATOM 1868 C C . LYS A 1 249 ? 0.26 50.562 6.52 1 87.19 249 LYS A C 1
ATOM 1870 O O . LYS A 1 249 ? 1.143 49.75 6.828 1 87.19 249 LYS A O 1
ATOM 1875 N N . LYS A 1 250 ? -0.588 51.031 7.391 1 91.06 250 LYS A N 1
ATOM 1876 C CA . LYS A 1 250 ? -0.609 50.594 8.773 1 91.06 250 LYS A CA 1
ATOM 1877 C C . LYS A 1 250 ? -0.912 49.094 8.867 1 91.06 250 LYS A C 1
ATOM 1879 O O . LYS A 1 250 ? -0.257 48.375 9.617 1 91.06 250 LYS A O 1
ATOM 1884 N N . ALA A 1 251 ? -1.891 48.75 8.117 1 94.31 251 ALA A N 1
ATOM 1885 C CA . ALA A 1 251 ? -2.264 47.312 8.086 1 94.31 251 ALA A CA 1
ATOM 1886 C C . ALA A 1 251 ? -1.138 46.469 7.512 1 94.31 251 ALA A C 1
ATOM 1888 O O . ALA A 1 251 ? -0.825 45.406 8.039 1 94.31 251 ALA A O 1
ATOM 1889 N N . GLN A 1 252 ? -0.538 46.906 6.465 1 93.88 252 GLN A N 1
ATOM 1890 C CA . GLN A 1 252 ? 0.568 46.188 5.84 1 93.88 252 GLN A CA 1
ATOM 1891 C C . GLN A 1 252 ? 1.726 46 6.816 1 93.88 252 GLN A C 1
ATOM 1893 O O . GLN A 1 252 ? 2.314 44.906 6.895 1 93.88 252 GLN A O 1
ATOM 1898 N N . THR A 1 253 ? 2.037 47.031 7.52 1 95 253 THR A N 1
ATOM 1899 C CA . THR A 1 253 ? 3.123 47 8.492 1 95 253 THR A CA 1
ATOM 1900 C C . THR A 1 253 ? 2.832 45.969 9.586 1 95 253 THR A C 1
ATOM 1902 O O . THR A 1 253 ? 3.717 45.219 9.984 1 95 253 THR A O 1
ATOM 1905 N N . ALA A 1 254 ? 1.619 45.938 10.094 1 96.69 254 ALA A N 1
ATOM 1906 C CA . ALA A 1 254 ? 1.224 45 11.133 1 96.69 254 ALA A CA 1
ATOM 1907 C C . ALA A 1 254 ? 1.308 43.562 10.633 1 96.69 254 ALA A C 1
ATOM 1909 O O . ALA A 1 254 ? 1.805 42.688 11.344 1 96.69 254 ALA A O 1
ATOM 1910 N N . ILE A 1 255 ? 0.819 43.344 9.445 1 96.56 255 ILE A N 1
ATOM 1911 C CA . ILE A 1 255 ? 0.809 42.031 8.852 1 96.56 255 ILE A CA 1
ATOM 1912 C C . ILE A 1 255 ? 2.242 41.531 8.641 1 96.56 255 ILE A C 1
ATOM 1914 O O . ILE A 1 255 ? 2.588 40.406 9.016 1 96.56 255 ILE A O 1
ATOM 1918 N N . GLU A 1 256 ? 3.074 42.344 8.102 1 95.62 256 GLU A N 1
ATOM 1919 C CA . GLU A 1 256 ? 4.473 42 7.859 1 95.62 256 GLU A CA 1
ATOM 1920 C C . GLU A 1 256 ? 5.203 41.719 9.172 1 95.62 256 GLU A C 1
ATOM 1922 O O . GLU A 1 256 ? 6.012 40.781 9.25 1 95.62 256 GLU A O 1
ATOM 1927 N N . ALA A 1 257 ? 4.941 42.562 10.125 1 96.62 257 ALA A N 1
ATOM 1928 C CA . ALA A 1 257 ? 5.57 42.375 11.43 1 96.62 257 ALA A CA 1
ATOM 1929 C C . ALA A 1 257 ? 5.203 41.031 12.031 1 96.62 257 ALA A C 1
ATOM 1931 O O . ALA A 1 257 ? 6.051 40.344 12.609 1 96.62 257 ALA A O 1
ATOM 1932 N N . LEU A 1 258 ? 3.926 40.688 11.945 1 96.94 258 LEU A N 1
ATOM 1933 C CA . LEU A 1 258 ? 3.502 39.375 12.453 1 96.94 258 LEU A CA 1
ATOM 1934 C C . LEU A 1 258 ? 4.195 38.25 11.695 1 96.94 258 LEU A C 1
ATOM 1936 O O . LEU A 1 258 ? 4.676 37.281 12.305 1 96.94 258 LEU A O 1
ATOM 1940 N N . LEU A 1 259 ? 4.234 38.344 10.383 1 95.25 259 LEU A N 1
ATOM 1941 C CA . LEU A 1 259 ? 4.828 37.312 9.539 1 95.25 259 LEU A CA 1
ATOM 1942 C C . LEU A 1 259 ? 6.316 37.156 9.82 1 95.25 259 LEU A C 1
ATOM 1944 O O . LEU A 1 259 ? 6.898 36.094 9.586 1 95.25 259 LEU A O 1
ATOM 1948 N N . ASP A 1 260 ? 6.938 38.156 10.367 1 95.94 260 ASP A N 1
ATOM 1949 C CA . ASP A 1 260 ? 8.375 38.188 10.625 1 95.94 260 ASP A CA 1
ATOM 1950 C C . ASP A 1 260 ? 8.703 37.469 11.945 1 95.94 260 ASP A C 1
ATOM 1952 O O . ASP A 1 260 ? 9.875 37.188 12.227 1 95.94 260 ASP A O 1
ATOM 1956 N N . ILE A 1 261 ? 7.73 37.219 12.703 1 96.94 261 ILE A N 1
ATOM 1957 C CA . ILE A 1 261 ? 7.996 36.688 14.023 1 96.94 261 ILE A CA 1
ATOM 1958 C C . ILE A 1 261 ? 8.594 35.281 13.898 1 96.94 261 ILE A C 1
ATOM 1960 O O . ILE A 1 261 ? 7.988 34.406 13.289 1 96.94 261 ILE A O 1
ATOM 1964 N N . ASN A 1 262 ? 9.711 35 14.305 1 96.69 262 ASN A N 1
ATOM 1965 C CA . ASN A 1 262 ? 10.484 33.781 14.547 1 96.69 262 ASN A CA 1
ATOM 1966 C C . ASN A 1 262 ? 11.297 33.875 15.836 1 96.69 262 ASN A C 1
ATOM 1968 O O . ASN A 1 262 ? 12.414 34.406 15.836 1 96.69 262 ASN A O 1
ATOM 1972 N N . ALA A 1 263 ? 10.711 33.375 16.922 1 96.88 263 ALA A N 1
ATOM 1973 C CA . ALA A 1 263 ? 11.25 33.625 18.25 1 96.88 263 ALA A CA 1
ATOM 1974 C C . ALA A 1 263 ? 10.914 32.5 19.219 1 96.88 263 ALA A C 1
ATOM 1976 O O . ALA A 1 263 ? 10.062 31.656 18.922 1 96.88 263 ALA A O 1
ATOM 1977 N N . PRO A 1 264 ? 11.672 32.5 20.312 1 96.31 264 PRO A N 1
ATOM 1978 C CA . PRO A 1 264 ? 11.234 31.562 21.344 1 96.31 264 PRO A CA 1
ATOM 1979 C C . PRO A 1 264 ? 9.75 31.703 21.688 1 96.31 264 PRO A C 1
ATOM 1981 O O . PRO A 1 264 ? 9.227 32.812 21.703 1 96.31 264 PRO A O 1
ATOM 1984 N N . ALA A 1 265 ? 9.109 30.672 21.969 1 96 265 ALA A N 1
ATOM 1985 C CA . ALA A 1 265 ? 7.652 30.578 22.047 1 96 265 ALA A CA 1
ATOM 1986 C C . ALA A 1 265 ? 7.09 31.609 23 1 96 265 ALA A C 1
ATOM 1988 O O . ALA A 1 265 ? 6.137 32.344 22.672 1 96 265 ALA A O 1
ATOM 1989 N N . ARG A 1 266 ? 7.648 31.797 24.141 1 94.75 266 ARG A N 1
ATOM 1990 C CA . ARG A 1 266 ? 7.137 32.719 25.141 1 94.75 266 ARG A CA 1
ATOM 1991 C C . ARG A 1 266 ? 7.379 34.156 24.75 1 94.75 266 ARG A C 1
ATOM 1993 O O . ARG A 1 266 ? 6.535 35.031 24.984 1 94.75 266 ARG A O 1
ATOM 2000 N N . LYS A 1 267 ? 8.5 34.438 24.094 1 96.06 267 LYS A N 1
ATOM 2001 C CA . LYS A 1 267 ? 8.828 35.781 23.656 1 96.06 267 LYS A CA 1
ATOM 2002 C C . LYS A 1 267 ? 7.883 36.25 22.547 1 96.06 267 LYS A C 1
ATOM 2004 O O . LYS A 1 267 ? 7.621 37.438 22.422 1 96.06 267 LYS A O 1
ATOM 2009 N N . ALA A 1 268 ? 7.438 35.312 21.797 1 97 268 ALA A N 1
ATOM 2010 C CA . ALA A 1 268 ? 6.52 35.625 20.703 1 97 268 ALA A CA 1
ATOM 2011 C C . ALA A 1 268 ? 5.242 36.281 21.234 1 97 268 ALA A C 1
ATOM 2013 O O . ALA A 1 268 ? 4.621 37.094 20.547 1 97 268 ALA A O 1
ATOM 2014 N N . VAL A 1 269 ? 4.836 35.938 22.469 1 96 269 VAL A N 1
ATOM 2015 C CA . VAL A 1 269 ? 3.629 36.5 23.078 1 96 269 VAL A CA 1
ATOM 2016 C C . VAL A 1 269 ? 3.748 38 23.172 1 96 269 VAL A C 1
ATOM 2018 O O . VAL A 1 269 ? 2.848 38.75 22.734 1 96 269 VAL A O 1
ATOM 2021 N N . ASP A 1 270 ? 4.859 38.406 23.641 1 96.5 270 ASP A N 1
ATOM 2022 C CA . ASP A 1 270 ? 5.09 39.844 23.812 1 96.5 270 ASP A CA 1
ATOM 2023 C C . ASP A 1 270 ? 5.164 40.562 22.453 1 96.5 270 ASP A C 1
ATOM 2025 O O . ASP A 1 270 ? 4.652 41.656 22.297 1 96.5 270 ASP A O 1
ATOM 2029 N N . GLU A 1 271 ? 5.801 39.906 21.562 1 97.31 271 GLU A N 1
ATOM 2030 C CA . GLU A 1 271 ? 5.953 40.5 20.234 1 97.31 271 GLU A CA 1
ATOM 2031 C C . GLU A 1 271 ? 4.602 40.656 19.547 1 97.31 271 GLU A C 1
ATOM 2033 O O . GLU A 1 271 ? 4.32 41.719 18.953 1 97.31 271 GLU A O 1
ATOM 2038 N N . ILE A 1 272 ? 3.783 39.719 19.656 1 97.5 272 ILE A N 1
ATOM 2039 C CA . ILE A 1 272 ? 2.467 39.75 19.016 1 97.5 272 ILE A CA 1
ATOM 2040 C C . ILE A 1 272 ? 1.606 40.812 19.703 1 97.5 272 ILE A C 1
ATOM 2042 O O . ILE A 1 272 ? 0.904 41.562 19.031 1 97.5 272 ILE A O 1
ATOM 2046 N N . ALA A 1 273 ? 1.689 40.875 21 1 96.88 273 ALA A N 1
ATOM 2047 C CA . ALA A 1 273 ? 0.951 41.906 21.75 1 96.88 273 ALA A CA 1
ATOM 2048 C C . ALA A 1 273 ? 1.372 43.312 21.328 1 96.88 273 ALA A C 1
ATOM 2050 O O . ALA A 1 273 ? 0.533 44.219 21.203 1 96.88 273 ALA A O 1
ATOM 2051 N N . LYS A 1 274 ? 2.637 43.469 21.156 1 97.19 274 LYS A N 1
ATOM 2052 C CA . LYS A 1 274 ? 3.166 44.75 20.734 1 97.19 274 LYS A CA 1
ATOM 2053 C C . LYS A 1 274 ? 2.656 45.125 19.344 1 97.19 274 LYS A C 1
ATOM 2055 O O . LYS A 1 274 ? 2.318 46.281 19.094 1 97.19 274 LYS A O 1
ATOM 2060 N N . ILE A 1 275 ? 2.654 44.188 18.453 1 97.44 275 ILE A N 1
ATOM 2061 C CA . ILE A 1 275 ? 2.156 44.406 17.094 1 97.44 275 ILE A CA 1
ATOM 2062 C C . ILE A 1 275 ? 0.688 44.844 17.156 1 97.44 275 ILE A C 1
ATOM 2064 O O . ILE A 1 275 ? 0.283 45.781 16.484 1 97.44 275 ILE A O 1
ATOM 2068 N N . ALA A 1 276 ? -0.104 44.125 17.984 1 96.69 276 ALA A N 1
ATOM 2069 C CA . ALA A 1 276 ? -1.52 44.469 18.125 1 96.69 276 ALA A CA 1
ATOM 2070 C C . ALA A 1 276 ? -1.704 45.875 18.672 1 96.69 276 ALA A C 1
ATOM 2072 O O . ALA A 1 276 ? -2.535 46.625 18.156 1 96.69 276 ALA A O 1
ATOM 2073 N N . LYS A 1 277 ? -0.938 46.25 19.625 1 96.06 277 LYS A N 1
ATOM 2074 C CA . LYS A 1 277 ? -1.005 47.562 20.219 1 96.06 277 LYS A CA 1
ATOM 2075 C C . LYS A 1 277 ? -0.648 48.656 19.203 1 96.06 277 LYS A C 1
ATOM 2077 O O . LYS A 1 277 ? -1.333 49.656 19.094 1 96.06 277 LYS A O 1
ATOM 2082 N N . THR A 1 278 ? 0.416 48.406 18.5 1 95.81 278 THR A N 1
ATOM 2083 C CA . THR A 1 278 ? 0.871 49.375 17.5 1 95.81 278 THR A CA 1
ATOM 2084 C C . THR A 1 278 ? -0.172 49.531 16.406 1 95.81 278 THR A C 1
ATOM 2086 O O . THR A 1 278 ? -0.367 50.656 15.891 1 95.81 278 THR A O 1
ATOM 2089 N N . ALA A 1 279 ? -0.796 48.469 16.062 1 95.5 279 ALA A N 1
ATOM 2090 C CA . ALA A 1 279 ? -1.798 48.5 15.008 1 95.5 279 ALA A CA 1
ATOM 2091 C C . ALA A 1 279 ? -3.135 49.031 15.523 1 95.5 279 ALA A C 1
ATOM 2093 O O . ALA A 1 279 ? -4.039 49.312 14.734 1 95.5 279 ALA A O 1
ATOM 2094 N N . GLY A 1 280 ? -3.277 49.125 16.828 1 95.94 280 GLY A N 1
ATOM 2095 C CA . GLY A 1 280 ? -4.504 49.625 17.438 1 95.94 280 GLY A CA 1
ATOM 2096 C C . GLY A 1 280 ? -5.641 48.625 17.391 1 95.94 280 GLY A C 1
ATOM 2097 O O . GLY A 1 280 ? -6.801 49 17.203 1 95.94 280 GLY A O 1
ATOM 2098 N N . VAL A 1 281 ? -5.32 47.375 17.391 1 96.19 281 VAL A N 1
ATOM 2099 C CA . VAL A 1 281 ? -6.348 46.312 17.344 1 96.19 281 VAL A CA 1
ATOM 2100 C C . VAL A 1 281 ? -6.234 45.438 18.562 1 96.19 281 VAL A C 1
ATOM 2102 O O . VAL A 1 281 ? -5.254 45.5 19.312 1 96.19 281 VAL A O 1
ATOM 2105 N N . LYS A 1 282 ? -7.277 44.656 18.828 1 95.06 282 LYS A N 1
ATOM 2106 C CA . LYS A 1 282 ? -7.309 43.719 19.938 1 95.06 282 LYS A CA 1
ATOM 2107 C C . LYS A 1 282 ? -7.223 42.281 19.438 1 95.06 282 LYS A C 1
ATOM 2109 O O . LYS A 1 282 ? -8 41.875 18.578 1 95.06 282 LYS A O 1
ATOM 2114 N N . LEU A 1 283 ? -6.234 41.531 19.938 1 95.56 283 LEU A N 1
ATOM 2115 C CA . LEU A 1 283 ? -6.047 40.125 19.594 1 95.56 283 LEU A CA 1
ATOM 2116 C C . LEU A 1 283 ? -6.16 39.25 20.828 1 95.56 283 LEU A C 1
ATOM 2118 O O . LEU A 1 283 ? -5.609 38.156 20.859 1 95.56 283 LEU A O 1
ATOM 2122 N N . ASP A 1 284 ? -6.898 39.625 21.797 1 93.38 284 ASP A N 1
ATOM 2123 C CA . ASP A 1 284 ? -6.895 39.031 23.141 1 93.38 284 ASP A CA 1
ATOM 2124 C C . ASP A 1 284 ? -7.309 37.562 23.078 1 93.38 284 ASP A C 1
ATOM 2126 O O . ASP A 1 284 ? -6.664 36.719 23.688 1 93.38 284 ASP A O 1
ATOM 2130 N N . LYS A 1 285 ? -8.367 37.312 22.344 1 93.69 285 LYS A N 1
ATOM 2131 C CA . LYS A 1 285 ? -8.859 35.938 22.312 1 93.69 285 LYS A CA 1
ATOM 2132 C C . LYS A 1 285 ? -7.812 35 21.75 1 93.69 285 LYS A C 1
ATOM 2134 O O . LYS A 1 285 ? -7.512 33.969 22.344 1 93.69 285 LYS A O 1
ATOM 2139 N N . ALA A 1 286 ? -7.266 35.312 20.578 1 93.81 286 ALA A N 1
ATOM 2140 C CA . ALA A 1 286 ? -6.281 34.469 19.922 1 93.81 286 ALA A CA 1
ATOM 2141 C C . ALA A 1 286 ? -4.988 34.375 20.719 1 93.81 286 ALA A C 1
ATOM 2143 O O . ALA A 1 286 ? -4.387 33.312 20.844 1 93.81 286 ALA A O 1
ATOM 2144 N N . LEU A 1 287 ? -4.535 35.5 21.203 1 95.81 287 LEU A N 1
ATOM 2145 C CA . LEU A 1 287 ? -3.307 35.531 21.984 1 95.81 287 LEU A CA 1
ATOM 2146 C C . LEU A 1 287 ? -3.465 34.75 23.297 1 95.81 287 LEU A C 1
ATOM 2148 O O . LEU A 1 287 ? -2.537 34.094 23.734 1 95.81 287 LEU A O 1
ATOM 2152 N N . ASN A 1 288 ? -4.645 34.938 23.922 1 96.12 288 ASN A N 1
ATOM 2153 C CA . ASN A 1 288 ? -4.906 34.188 25.141 1 96.12 288 ASN A CA 1
ATOM 2154 C C . ASN A 1 288 ? -4.891 32.688 24.891 1 96.12 288 ASN A C 1
ATOM 2156 O O . ASN A 1 288 ? -4.395 31.906 25.719 1 96.12 288 ASN A O 1
ATOM 2160 N N . ALA A 1 289 ? -5.461 32.281 23.812 1 95.25 289 ALA A N 1
ATOM 2161 C CA . ALA A 1 289 ? -5.445 30.859 23.453 1 95.25 289 ALA A CA 1
ATOM 2162 C C . ALA A 1 289 ? -4.016 30.359 23.297 1 95.25 289 ALA A C 1
ATOM 2164 O O . ALA A 1 289 ? -3.691 29.25 23.719 1 95.25 289 ALA A O 1
ATOM 2165 N N . TYR A 1 290 ? -3.227 31.141 22.672 1 96 290 TYR A N 1
ATOM 2166 C CA . TYR A 1 290 ? -1.815 30.828 22.5 1 96 290 TYR A CA 1
ATOM 2167 C C . TYR A 1 290 ? -1.123 30.672 23.844 1 96 290 TYR A C 1
ATOM 2169 O O . TYR A 1 290 ? -0.406 29.688 24.078 1 96 290 TYR A O 1
ATOM 2177 N N . VAL A 1 291 ? -1.352 31.562 24.703 1 96.06 291 VAL A N 1
ATOM 2178 C CA . VAL A 1 291 ? -0.734 31.562 26.016 1 96.06 291 VAL A CA 1
ATOM 2179 C C . VAL A 1 291 ? -1.234 30.359 26.812 1 96.06 291 VAL A C 1
ATOM 2181 O O . VAL A 1 291 ? -0.451 29.688 27.484 1 96.06 291 VAL A O 1
ATOM 2184 N N . GLU A 1 292 ? -2.498 30.156 26.766 1 96.56 292 GLU A N 1
ATOM 2185 C CA . GLU A 1 292 ? -3.082 29.016 27.469 1 96.56 292 GLU A CA 1
ATOM 2186 C C . GLU A 1 292 ? -2.447 27.703 27 1 96.56 292 GLU A C 1
ATOM 2188 O O . GLU A 1 292 ? -2.188 26.812 27.812 1 96.56 292 GLU A O 1
ATOM 2193 N N . ARG A 1 293 ? -2.25 27.547 25.75 1 95.31 293 ARG A N 1
ATOM 2194 C CA . ARG A 1 293 ? -1.613 26.359 25.188 1 95.31 293 ARG A CA 1
ATOM 2195 C C . ARG A 1 293 ? -0.196 26.188 25.734 1 95.31 293 ARG A C 1
ATOM 2197 O O . ARG A 1 293 ? 0.199 25.094 26.125 1 95.31 293 ARG A O 1
ATOM 2204 N N . LEU A 1 294 ? 0.551 27.266 25.734 1 94.75 294 LEU A N 1
ATOM 2205 C CA . LEU A 1 294 ? 1.924 27.234 26.219 1 94.75 294 LEU A CA 1
ATOM 2206 C C . LEU A 1 294 ? 1.959 26.875 27.703 1 94.75 294 LEU A C 1
ATOM 2208 O O . LEU A 1 294 ? 2.779 26.062 28.141 1 94.75 294 LEU A O 1
ATOM 2212 N N . ASP A 1 295 ? 1.063 27.547 28.422 1 95.5 295 ASP A N 1
ATOM 2213 C CA . ASP A 1 295 ? 0.986 27.281 29.859 1 95.5 295 ASP A CA 1
ATOM 2214 C C . ASP A 1 295 ? 0.663 25.812 30.125 1 95.5 295 ASP A C 1
ATOM 2216 O O . ASP A 1 295 ? 1.27 25.188 31 1 95.5 295 ASP A O 1
ATOM 2220 N N . ALA A 1 296 ? -0.296 25.344 29.422 1 94.31 296 ALA A N 1
ATOM 2221 C CA . ALA A 1 296 ? -0.682 23.953 29.562 1 94.31 296 ALA A CA 1
ATOM 2222 C C . ALA A 1 296 ? 0.479 23.016 29.219 1 94.31 296 ALA A C 1
ATOM 2224 O O . ALA A 1 296 ? 0.719 22.031 29.922 1 94.31 296 ALA A O 1
ATOM 2225 N N . LEU A 1 297 ? 1.155 23.25 28.188 1 93.25 297 LEU A N 1
ATOM 2226 C CA . LEU A 1 297 ? 2.285 22.438 27.75 1 93.25 297 LEU A CA 1
ATOM 2227 C C . LEU A 1 297 ? 3.391 22.438 28.797 1 93.25 297 LEU A C 1
ATOM 2229 O O . LEU A 1 297 ? 3.953 21.391 29.109 1 93.25 297 LEU A O 1
ATOM 2233 N N . GLU A 1 298 ? 3.703 23.609 29.297 1 91.31 298 GLU A N 1
ATOM 2234 C CA . GLU A 1 298 ? 4.715 23.75 30.328 1 91.31 298 GLU A CA 1
ATOM 2235 C C . GLU A 1 298 ? 4.273 23.062 31.625 1 91.31 298 GLU A C 1
ATOM 2237 O O . GLU A 1 298 ? 5.082 22.438 32.312 1 91.31 298 GLU A O 1
ATOM 2242 N N . GLY A 1 299 ? 3.039 23.188 31.922 1 90.44 299 GLY A N 1
ATOM 2243 C CA . GLY A 1 299 ? 2.484 22.578 33.125 1 90.44 299 GLY A CA 1
ATOM 2244 C C . GLY A 1 299 ? 2.559 21.062 33.094 1 90.44 299 GLY A C 1
ATOM 2245 O O . GLY A 1 299 ? 2.689 20.422 34.125 1 90.44 299 GLY A O 1
ATOM 2246 N N . LEU A 1 300 ? 2.48 20.547 31.922 1 87.94 300 LEU A N 1
ATOM 2247 C CA . LEU A 1 300 ? 2.549 19.109 31.75 1 87.94 300 LEU A CA 1
ATOM 2248 C C . LEU A 1 300 ? 3.984 18.609 31.875 1 87.94 300 LEU A C 1
ATOM 2250 O O . LEU A 1 300 ? 4.223 17.406 32 1 87.94 300 LEU A O 1
ATOM 2254 N N . GLY A 1 301 ? 4.934 19.516 31.938 1 85.06 301 GLY A N 1
ATOM 2255 C CA . GLY A 1 301 ? 6.336 19.141 32.031 1 85.06 301 GLY A CA 1
ATOM 2256 C C . GLY A 1 301 ? 6.844 18.453 30.766 1 85.06 301 GLY A C 1
ATOM 2257 O O . GLY A 1 301 ? 7.676 17.547 30.844 1 85.06 301 GLY A O 1
ATOM 2258 N N . ALA A 1 302 ? 6.277 18.797 29.672 1 84.31 302 ALA A N 1
ATOM 2259 C CA . ALA A 1 302 ? 6.656 18.156 28.422 1 84.31 302 ALA A CA 1
ATOM 2260 C C . ALA A 1 302 ? 8.117 18.438 28.078 1 84.31 302 ALA A C 1
ATOM 2262 O O . ALA A 1 302 ? 8.602 19.547 28.266 1 84.31 302 ALA A O 1
ATOM 2263 N N . PRO A 1 303 ? 8.781 17.422 27.641 1 86.56 303 PRO A N 1
ATOM 2264 C CA . PRO A 1 303 ? 10.18 17.641 27.234 1 86.56 303 PRO A CA 1
ATOM 2265 C C . PRO A 1 303 ? 10.312 18.5 25.984 1 86.56 303 PRO A C 1
ATOM 2267 O O . PRO A 1 303 ? 9.359 18.625 25.219 1 86.56 303 PRO A O 1
ATOM 2270 N N . MET A 1 304 ? 11.406 19.25 25.875 1 87 304 MET A N 1
ATOM 2271 C CA . MET A 1 304 ? 11.805 19.938 24.641 1 87 304 MET A CA 1
ATOM 2272 C C . MET A 1 304 ? 11 21.203 24.453 1 87 304 MET A C 1
ATOM 2274 O O . MET A 1 304 ? 11.008 21.797 23.359 1 87 304 MET A O 1
ATOM 2278 N N . VAL A 1 305 ? 10.195 21.625 25.484 1 90.06 305 VAL A N 1
ATOM 2279 C CA . VAL A 1 305 ? 9.305 22.766 25.359 1 90.06 305 VAL A CA 1
ATOM 2280 C C . VAL A 1 305 ? 10.07 24.062 25.641 1 90.06 305 VAL A C 1
ATOM 2282 O O . VAL A 1 305 ? 9.766 25.109 25.062 1 90.06 305 VAL A O 1
ATOM 2285 N N . SER A 1 306 ? 11.086 23.969 26.422 1 87.44 306 SER A N 1
ATOM 2286 C CA . SER A 1 306 ? 11.805 25.156 26.875 1 87.44 306 SER A CA 1
ATOM 2287 C C . SER A 1 306 ? 12.453 25.891 25.703 1 87.44 306 SER A C 1
ATOM 2289 O O . SER A 1 306 ? 12.555 27.125 25.719 1 87.44 306 SER A O 1
ATOM 2291 N N . ASP A 1 307 ? 12.844 25.188 24.688 1 88.94 307 ASP A N 1
ATOM 2292 C CA . ASP A 1 307 ? 13.539 25.797 23.547 1 88.94 307 ASP A CA 1
ATOM 2293 C C . ASP A 1 307 ? 12.641 25.859 22.312 1 88.94 307 ASP A C 1
ATOM 2295 O O . ASP A 1 307 ? 13.125 25.984 21.188 1 88.94 307 ASP A O 1
ATOM 2299 N N . ALA A 1 308 ? 11.367 25.719 22.562 1 95.31 308 ALA A N 1
ATOM 2300 C CA . ALA A 1 308 ? 10.43 25.734 21.453 1 95.31 308 ALA A CA 1
ATOM 2301 C C . ALA A 1 308 ? 10.438 27.078 20.734 1 95.31 308 ALA A C 1
ATOM 2303 O O . ALA A 1 308 ? 10.547 28.125 21.391 1 95.31 308 ALA A O 1
ATOM 2304 N N . VAL A 1 309 ? 10.344 27.031 19.422 1 96.5 309 VAL A N 1
ATOM 2305 C CA . VAL A 1 309 ? 10.359 28.234 18.625 1 96.5 309 VAL A CA 1
ATOM 2306 C C . VAL A 1 309 ? 9 28.422 17.938 1 96.5 309 VAL A C 1
ATOM 2308 O O . VAL A 1 309 ? 8.453 27.469 17.359 1 96.5 309 VAL A O 1
ATOM 2311 N N . PHE A 1 310 ? 8.453 29.594 18.109 1 96.94 310 PHE A N 1
ATOM 2312 C CA . PHE A 1 310 ? 7.273 29.984 17.359 1 96.94 310 PHE A CA 1
ATOM 2313 C C . PHE A 1 310 ? 7.672 30.734 16.078 1 96.94 310 PHE A C 1
ATOM 2315 O O . PHE A 1 310 ? 8.516 31.641 16.125 1 96.94 310 PHE A O 1
ATOM 2322 N N . ASP A 1 311 ? 7.125 30.312 14.984 1 95.81 311 ASP A N 1
ATOM 2323 C CA . ASP A 1 311 ? 7.32 30.922 13.664 1 95.81 311 ASP A CA 1
ATOM 2324 C C . ASP A 1 311 ? 5.984 31.125 12.953 1 95.81 311 ASP A C 1
ATOM 2326 O O . ASP A 1 311 ? 5.312 30.156 12.602 1 95.81 311 ASP A O 1
ATOM 2330 N N . THR A 1 312 ? 5.648 32.375 12.688 1 93.69 312 THR A N 1
ATOM 2331 C CA . THR A 1 312 ? 4.34 32.688 12.117 1 93.69 312 THR A CA 1
ATOM 2332 C C . THR A 1 312 ? 4.172 32.031 10.758 1 93.69 312 THR A C 1
ATOM 2334 O O . THR A 1 312 ? 3.074 31.594 10.398 1 93.69 312 THR A O 1
ATOM 2337 N N . GLU A 1 313 ? 5.141 31.891 10.008 1 88.69 313 GLU A N 1
ATOM 2338 C CA . GLU A 1 313 ? 5.043 31.375 8.648 1 88.69 313 GLU A CA 1
ATOM 2339 C C . GLU A 1 313 ? 5.188 29.859 8.625 1 88.69 313 GLU A C 1
ATOM 2341 O O . GLU A 1 313 ? 5.027 29.234 7.574 1 88.69 313 GLU A O 1
ATOM 2346 N N . PHE A 1 314 ? 5.543 29.375 9.789 1 85.19 314 PHE A N 1
ATOM 2347 C CA . PHE A 1 314 ? 5.727 27.922 9.867 1 85.19 314 PHE A CA 1
ATOM 2348 C C . PHE A 1 314 ? 4.434 27.203 9.516 1 85.19 314 PHE A C 1
ATOM 2350 O O . PHE A 1 314 ? 3.361 27.547 10.008 1 85.19 314 PHE A O 1
ATOM 2357 N N . GLY A 1 315 ? 4.668 26.188 8.703 1 75.69 315 GLY A N 1
ATOM 2358 C CA . GLY A 1 315 ? 3.533 25.344 8.359 1 75.69 315 GLY A CA 1
ATOM 2359 C C . GLY A 1 315 ? 2.76 25.844 7.156 1 75.69 315 GLY A C 1
ATOM 2360 O O . GLY A 1 315 ? 1.733 25.281 6.785 1 75.69 315 GLY A O 1
ATOM 2361 N N . ARG A 1 316 ? 3.521 26.906 6.645 1 68.56 316 ARG A N 1
ATOM 2362 C CA . ARG A 1 316 ? 2.939 27.391 5.398 1 68.56 316 ARG A CA 1
ATOM 2363 C C . ARG A 1 316 ? 3.055 26.344 4.293 1 68.56 316 ARG A C 1
ATOM 2365 O O . ARG A 1 316 ? 3.984 25.531 4.289 1 68.56 316 ARG A O 1
ATOM 2372 N N . ARG A 1 317 ? 2.072 25.719 3.891 1 59.31 317 ARG A N 1
ATOM 2373 C CA . ARG A 1 317 ? 2.061 24.812 2.742 1 59.31 317 ARG A CA 1
ATOM 2374 C C . ARG A 1 317 ? 1.581 23.422 3.143 1 59.31 317 ARG A C 1
ATOM 2376 O O . ARG A 1 317 ? 1.737 22.469 2.383 1 59.31 317 ARG A O 1
ATOM 2383 N N . PHE A 1 318 ? 1.461 23.531 4.488 1 62 318 PHE A N 1
ATOM 2384 C CA . PHE A 1 318 ? 0.87 22.25 4.883 1 62 318 PHE A CA 1
ATOM 2385 C C . PHE A 1 318 ? -0.643 22.281 4.695 1 62 318 PHE A C 1
ATOM 2387 O O . PHE A 1 318 ? -1.31 23.234 5.105 1 62 318 PHE A O 1
ATOM 2394 N N . ASP A 1 319 ? -1.174 21.312 3.973 1 63.47 319 ASP A N 1
ATOM 2395 C CA . ASP A 1 319 ? -2.361 21.484 3.145 1 63.47 319 ASP A CA 1
ATOM 2396 C C . ASP A 1 319 ? -3.627 21.516 4 1 63.47 319 ASP A C 1
ATOM 2398 O O . ASP A 1 319 ? -4.562 22.266 3.703 1 63.47 319 ASP A O 1
ATOM 2402 N N . TYR A 1 320 ? -3.703 20.938 5.191 1 80.12 320 TYR A N 1
ATOM 2403 C CA . TYR A 1 320 ? -5.07 20.969 5.695 1 80.12 320 TYR A CA 1
ATOM 2404 C C . TYR A 1 320 ? -5.113 21.484 7.129 1 80.12 320 TYR A C 1
ATOM 2406 O O . TYR A 1 320 ? -6.184 21.562 7.734 1 80.12 320 TYR A O 1
ATOM 2414 N N . TYR A 1 321 ? -3.949 22.094 7.605 1 87.12 321 TYR A N 1
ATOM 2415 C CA . TYR A 1 321 ? -3.939 22.625 8.969 1 87.12 321 TYR A CA 1
ATOM 2416 C C . TYR A 1 321 ? -4.582 24 9.023 1 87.12 321 TYR A C 1
ATOM 2418 O O . TYR A 1 321 ? -4.387 24.828 8.125 1 87.12 321 TYR A O 1
ATOM 2426 N N . ASP A 1 322 ? -5.301 24.281 10.094 1 87.5 322 ASP A N 1
ATOM 2427 C CA . ASP A 1 322 ? -5.992 25.562 10.203 1 87.5 322 ASP A CA 1
ATOM 2428 C C . ASP A 1 322 ? -5.824 26.156 11.594 1 87.5 322 ASP A C 1
ATOM 2430 O O . ASP A 1 322 ? -6.621 27 12.016 1 87.5 322 ASP A O 1
ATOM 2434 N N . GLY A 1 323 ? -4.855 25.812 12.281 1 90.94 323 GLY A N 1
ATOM 2435 C CA . GLY A 1 323 ? -4.461 26.281 13.594 1 90.94 323 GLY A CA 1
ATOM 2436 C C . GLY A 1 323 ? -3.023 25.953 13.945 1 90.94 323 GLY A C 1
ATOM 2437 O O . GLY A 1 323 ? -2.111 26.234 13.164 1 90.94 323 GLY A O 1
ATOM 2438 N N . LEU A 1 324 ? -2.924 25.359 15.086 1 94.31 324 LEU A N 1
ATOM 2439 C CA . LEU A 1 324 ? -1.601 24.922 15.516 1 94.31 324 LEU A CA 1
ATOM 2440 C C . LEU A 1 324 ? -1.003 23.938 14.516 1 94.31 324 LEU A C 1
ATOM 2442 O O . LEU A 1 324 ? -1.694 23.031 14.047 1 94.31 324 LEU A O 1
ATOM 2446 N N . VAL A 1 325 ? 0.183 24.156 14.188 1 94.88 325 VAL A N 1
ATOM 2447 C CA . VAL A 1 325 ? 0.999 23.203 13.438 1 94.88 325 VAL A CA 1
ATOM 2448 C C . VAL A 1 325 ? 2.385 23.109 14.062 1 94.88 325 VAL A C 1
ATOM 2450 O O . VAL A 1 325 ? 2.926 24.094 14.555 1 94.88 325 VAL A O 1
ATOM 2453 N N . PHE A 1 326 ? 2.961 21.938 14.102 1 95.62 326 PHE A N 1
ATOM 2454 C CA . PHE A 1 326 ? 4.273 21.828 14.719 1 95.62 326 PHE A CA 1
ATOM 2455 C C . PHE A 1 326 ? 5.086 20.719 14.07 1 95.62 326 PHE A C 1
ATOM 2457 O O . PHE A 1 326 ? 4.527 19.828 13.414 1 95.62 326 PHE A O 1
ATOM 2464 N N . LYS A 1 327 ? 6.391 20.797 14.273 1 95.38 327 LYS A N 1
ATOM 2465 C CA . LYS A 1 327 ? 7.359 19.766 13.883 1 95.38 327 LYS A CA 1
ATOM 2466 C C . LYS A 1 327 ? 8.445 19.609 14.953 1 95.38 327 LYS A C 1
ATOM 2468 O O . LYS A 1 327 ? 8.805 20.578 15.617 1 95.38 327 LYS A O 1
ATOM 2473 N N . VAL A 1 328 ? 8.883 18.469 15.055 1 96.44 328 VAL A N 1
ATOM 2474 C CA . VAL A 1 328 ? 10.062 18.188 15.867 1 96.44 328 VAL A CA 1
ATOM 2475 C C . VAL A 1 328 ? 11.18 17.656 14.969 1 96.44 328 VAL A C 1
ATOM 2477 O O . VAL A 1 328 ? 11.008 16.672 14.273 1 96.44 328 VAL A O 1
ATOM 2480 N N . THR A 1 329 ? 12.297 18.359 14.992 1 95.25 329 THR A N 1
ATOM 2481 C CA . THR A 1 329 ? 13.453 17.953 14.195 1 95.25 329 THR A CA 1
ATOM 2482 C C . THR A 1 329 ? 14.648 17.656 15.102 1 95.25 329 THR A C 1
ATOM 2484 O O . THR A 1 329 ? 14.562 17.797 16.328 1 95.25 329 THR A O 1
ATOM 2487 N N . HIS A 1 330 ? 15.68 17.203 14.469 1 94.62 330 HIS A N 1
ATOM 2488 C CA . HIS A 1 330 ? 16.906 16.875 15.195 1 94.62 330 HIS A CA 1
ATOM 2489 C C . HIS A 1 330 ? 18.141 17.234 14.367 1 94.62 330 HIS A C 1
ATOM 2491 O O . HIS A 1 330 ? 18.156 17.031 13.156 1 94.62 330 HIS A O 1
ATOM 2497 N N . SER A 1 331 ? 19.172 17.672 15.016 1 92 331 SER A N 1
ATOM 2498 C CA . SER A 1 331 ? 20.391 18.125 14.344 1 92 331 SER A CA 1
ATOM 2499 C C . SER A 1 331 ? 21.078 16.984 13.625 1 92 331 SER A C 1
ATOM 2501 O O . SER A 1 331 ? 21.719 17.188 12.586 1 92 331 SER A O 1
ATOM 2503 N N . GLU A 1 332 ? 20.922 15.781 14.148 1 89.81 332 GLU A N 1
ATOM 2504 C CA . GLU A 1 332 ? 21.578 14.625 13.547 1 89.81 332 GLU A CA 1
ATOM 2505 C C . GLU A 1 332 ? 21.047 14.359 12.141 1 89.81 332 GLU A C 1
ATOM 2507 O O . GLU A 1 332 ? 21.719 13.703 11.336 1 89.81 332 GLU A O 1
ATOM 2512 N N . LEU A 1 333 ? 19.906 14.828 11.898 1 88.62 333 LEU A N 1
ATOM 2513 C CA . LEU A 1 333 ? 19.328 14.648 10.562 1 88.62 333 LEU A CA 1
ATOM 2514 C C . LEU A 1 333 ? 19.391 15.945 9.766 1 88.62 333 LEU A C 1
ATOM 2516 O O . LEU A 1 333 ? 18.562 16.172 8.891 1 88.62 333 LEU A O 1
ATOM 2520 N N . GLY A 1 334 ? 20.25 16.797 10.102 1 84 334 GLY A N 1
ATOM 2521 C CA . GLY A 1 334 ? 20.438 18.047 9.383 1 84 334 GLY A CA 1
ATOM 2522 C C . GLY A 1 334 ? 19.453 19.125 9.789 1 84 334 GLY A C 1
ATOM 2523 O O . GLY A 1 334 ? 19.484 20.234 9.242 1 84 334 GLY A O 1
ATOM 2524 N N . GLY A 1 335 ? 18.562 18.797 10.617 1 84.56 335 GLY A N 1
ATOM 2525 C CA . GLY A 1 335 ? 17.672 19.812 11.18 1 84.56 335 GLY A CA 1
ATOM 2526 C C . GLY A 1 335 ? 16.469 20.094 10.312 1 84.56 335 GLY A C 1
ATOM 2527 O O . GLY A 1 335 ? 15.672 20.984 10.625 1 84.56 335 GLY A O 1
ATOM 2528 N N . SER A 1 336 ? 16.312 19.391 9.242 1 84.44 336 SER A N 1
ATOM 2529 C CA . SER A 1 336 ? 15.219 19.734 8.328 1 84.44 336 SER A CA 1
ATOM 2530 C C . SER A 1 336 ? 14.195 18.609 8.242 1 84.44 336 SER A C 1
ATOM 2532 O O . SER A 1 336 ? 13.008 18.859 8.016 1 84.44 336 SER A O 1
ATOM 2534 N N . LEU A 1 337 ? 14.625 17.422 8.531 1 88.62 337 LEU A N 1
ATOM 2535 C CA . LEU A 1 337 ? 13.711 16.281 8.438 1 88.62 337 LEU A CA 1
ATOM 2536 C C . LEU A 1 337 ? 12.969 16.062 9.75 1 88.62 337 LEU A C 1
ATOM 2538 O O . LEU A 1 337 ? 13.594 15.859 10.797 1 88.62 337 LEU A O 1
ATOM 2542 N N . PRO A 1 338 ? 11.688 16.078 9.703 1 93.19 338 PRO A N 1
ATOM 2543 C CA . PRO A 1 338 ? 10.938 15.992 10.961 1 93.19 338 PRO A CA 1
ATOM 2544 C C . PRO A 1 338 ? 10.867 14.562 11.508 1 93.19 338 PRO A C 1
ATOM 2546 O O . PRO A 1 338 ? 10.664 13.617 10.742 1 93.19 338 PRO A O 1
ATOM 2549 N N . LEU A 1 339 ? 11.055 14.445 12.812 1 96 339 LEU A N 1
ATOM 2550 C CA . LEU A 1 339 ? 10.766 13.211 13.539 1 96 339 LEU A CA 1
ATOM 2551 C C . LEU A 1 339 ? 9.273 13.055 13.773 1 96 339 LEU A C 1
ATOM 2553 O O . LEU A 1 339 ? 8.766 11.938 13.844 1 96 339 LEU A O 1
ATOM 2557 N N . ALA A 1 340 ? 8.648 14.195 13.945 1 96.69 340 ALA A N 1
ATOM 2558 C CA . ALA A 1 340 ? 7.211 14.258 14.172 1 96.69 340 ALA A CA 1
ATOM 2559 C C . ALA A 1 340 ? 6.609 15.523 13.562 1 96.69 340 ALA A C 1
ATOM 2561 O O . ALA A 1 340 ? 7.238 16.578 13.57 1 96.69 340 ALA A O 1
ATOM 2562 N N . THR A 1 341 ? 5.473 15.391 12.992 1 94.81 341 THR A N 1
ATOM 2563 C CA . THR A 1 341 ? 4.68 16.5 12.477 1 94.81 341 THR A CA 1
ATOM 2564 C C . THR A 1 341 ? 3.223 16.375 12.906 1 94.81 341 THR A C 1
ATOM 2566 O O . THR A 1 341 ? 2.662 15.281 12.914 1 94.81 341 THR A O 1
ATOM 2569 N N . GLY A 1 342 ? 2.643 17.484 13.281 1 95.12 342 GLY A N 1
ATOM 2570 C CA . GLY A 1 342 ? 1.245 17.484 13.688 1 95.12 342 GLY A CA 1
ATOM 2571 C C . GLY A 1 342 ? 0.615 18.859 13.688 1 95.12 342 GLY A C 1
ATOM 2572 O O . GLY A 1 342 ? 1.271 19.844 13.352 1 95.12 342 GLY A O 1
ATOM 2573 N N . GLY A 1 343 ? -0.663 18.828 13.984 1 94.81 343 GLY A N 1
ATOM 2574 C CA . GLY A 1 343 ? -1.379 20.094 14.039 1 94.81 343 GLY A CA 1
ATOM 2575 C C . GLY A 1 343 ? -2.887 19.922 14.008 1 94.81 343 GLY A C 1
ATOM 2576 O O . GLY A 1 343 ? -3.391 18.812 13.953 1 94.81 343 GLY A O 1
ATOM 2577 N N . ARG A 1 344 ? -3.471 21.078 14.18 1 94.44 344 ARG A N 1
ATOM 2578 C CA . ARG A 1 344 ? -4.926 21.156 14.172 1 94.44 344 ARG A CA 1
ATOM 2579 C C . ARG A 1 344 ? -5.461 21.312 12.75 1 94.44 344 ARG A C 1
ATOM 2581 O O . ARG A 1 344 ? -4.902 22.078 11.961 1 94.44 344 ARG A O 1
ATOM 2588 N N . TYR A 1 345 ? -6.605 20.562 12.422 1 91.56 345 TYR A N 1
ATOM 2589 C CA . TYR A 1 345 ? -7.191 20.609 11.086 1 91.56 345 TYR A CA 1
ATOM 2590 C C . TYR A 1 345 ? -8.711 20.484 11.148 1 91.56 345 TYR A C 1
ATOM 2592 O O . TYR A 1 345 ? -9.297 19.625 10.477 1 91.56 345 TYR A O 1
ATOM 2600 N N . ASP A 1 346 ? -9.344 21.375 11.75 1 92.25 346 ASP A N 1
ATOM 2601 C CA . ASP A 1 346 ? -10.781 21.344 12.016 1 92.25 346 ASP A CA 1
ATOM 2602 C C . ASP A 1 346 ? -11.578 21.375 10.711 1 92.25 346 ASP A C 1
ATOM 2604 O O . ASP A 1 346 ? -12.672 20.828 10.633 1 92.25 346 ASP A O 1
ATOM 2608 N N . GLY A 1 347 ? -11.094 22 9.734 1 89.31 347 GLY A N 1
ATOM 2609 C CA . GLY A 1 347 ? -11.836 22.203 8.5 1 89.31 347 GLY A CA 1
ATOM 2610 C C . GLY A 1 347 ? -11.797 21 7.574 1 89.31 347 GLY A C 1
ATOM 2611 O O . GLY A 1 347 ? -12.586 20.922 6.633 1 89.31 347 GLY A O 1
ATOM 2612 N N . LEU A 1 348 ? -10.961 20.016 7.805 1 90.06 348 LEU A N 1
ATOM 2613 C CA . LEU A 1 348 ? -10.727 18.938 6.855 1 90.06 348 LEU A CA 1
ATOM 2614 C C . LEU A 1 348 ? -11.961 18.062 6.719 1 90.06 348 LEU A C 1
ATOM 2616 O O . LEU A 1 348 ? -12.445 17.828 5.609 1 90.06 348 LEU A O 1
ATOM 2620 N N . VAL A 1 349 ? -12.531 17.594 7.852 1 93.56 349 VAL A N 1
ATOM 2621 C CA . VAL A 1 349 ? -13.688 16.703 7.812 1 93.56 349 VAL A CA 1
ATOM 2622 C C . VAL A 1 349 ? -14.891 17.438 7.227 1 93.56 349 VAL A C 1
ATOM 2624 O O . VAL A 1 349 ? -15.641 16.875 6.426 1 93.56 349 VAL A O 1
ATOM 2627 N N . SER A 1 350 ? -15.039 18.688 7.648 1 92.38 350 SER A N 1
ATOM 2628 C CA . SER A 1 350 ? -16.141 19.484 7.117 1 92.38 350 SER A CA 1
ATOM 2629 C C . SER A 1 350 ? -16.031 19.625 5.602 1 92.38 350 SER A C 1
ATOM 2631 O O . SER A 1 350 ? -17.031 19.484 4.887 1 92.38 350 SER A O 1
ATOM 2633 N N . GLY A 1 351 ? -14.93 19.922 5.086 1 89.19 351 GLY A N 1
ATOM 2634 C CA . GLY A 1 351 ? -14.711 20.047 3.654 1 89.19 351 GLY A CA 1
ATOM 2635 C C . GLY A 1 351 ? -14.992 18.75 2.904 1 89.19 351 GLY A C 1
ATOM 2636 O O . GLY A 1 351 ? -15.68 18.766 1.88 1 89.19 351 GLY A O 1
ATOM 2637 N N . LEU A 1 352 ? -14.523 17.656 3.396 1 90.94 352 LEU A N 1
ATOM 2638 C CA . LEU A 1 352 ? -14.664 16.359 2.75 1 90.94 352 LEU A CA 1
ATOM 2639 C C . LEU A 1 352 ? -16.109 15.891 2.762 1 90.94 352 LEU A C 1
ATOM 2641 O O . LEU A 1 352 ? -16.516 15.07 1.933 1 90.94 352 LEU A O 1
ATOM 2645 N N . SER A 1 353 ? -16.875 16.375 3.723 1 92.81 353 SER A N 1
ATOM 2646 C CA . SER A 1 353 ? -18.266 15.953 3.85 1 92.81 353 SER A CA 1
ATOM 2647 C C . SER A 1 353 ? -19.203 16.953 3.182 1 92.81 353 SER A C 1
ATOM 2649 O O . SER A 1 353 ? -20.422 16.828 3.305 1 92.81 353 SER A O 1
ATOM 2651 N N . GLY A 1 354 ? -18.688 18 2.582 1 89.19 354 GLY A N 1
ATOM 2652 C CA . GLY A 1 354 ? -19.516 19.031 1.998 1 89.19 354 GLY A CA 1
ATOM 2653 C C . GLY A 1 354 ? -20.266 19.859 3.035 1 89.19 354 GLY A C 1
ATOM 2654 O O . GLY A 1 354 ? -21.391 20.281 2.801 1 89.19 354 GLY A O 1
ATOM 2655 N N . GLY A 1 355 ? -19.719 19.875 4.184 1 91.5 355 GLY A N 1
ATOM 2656 C CA . GLY A 1 355 ? -20.297 20.688 5.242 1 91.5 355 GLY A CA 1
ATOM 2657 C C . GLY A 1 355 ? -21.25 19.922 6.129 1 91.5 355 GLY A C 1
ATOM 2658 O O . GLY A 1 355 ? -21.828 20.469 7.074 1 91.5 355 GLY A O 1
ATOM 2659 N N . LYS A 1 356 ? -21.422 18.672 5.949 1 93.62 356 LYS A N 1
ATOM 2660 C CA . LYS A 1 356 ? -22.406 17.859 6.664 1 93.62 356 LYS A CA 1
ATOM 2661 C C . LYS A 1 356 ? -21.922 17.516 8.07 1 93.62 356 LYS A C 1
ATOM 2663 O O . LYS A 1 356 ? -22.719 17.406 9 1 93.62 356 LYS A O 1
ATOM 2668 N N . ILE A 1 357 ? -20.688 17.297 8.195 1 93.88 357 ILE A N 1
ATOM 2669 C CA . ILE A 1 357 ? -20.125 16.891 9.469 1 93.88 357 ILE A CA 1
ATOM 2670 C C . ILE A 1 357 ? -19.109 17.922 9.953 1 93.88 357 ILE A C 1
ATOM 2672 O O . ILE A 1 357 ? -18.219 18.328 9.195 1 93.88 357 ILE A O 1
ATOM 2676 N N . SER A 1 358 ? -19.297 18.375 11.172 1 92.56 358 SER A N 1
ATOM 2677 C CA . SER A 1 358 ? -18.359 19.297 11.82 1 92.56 358 SER A CA 1
ATOM 2678 C C . SER A 1 358 ? -17.734 18.672 13.062 1 92.56 358 SER A C 1
ATOM 2680 O O . SER A 1 358 ? -18.453 18.094 13.891 1 92.56 358 SER A O 1
ATOM 2682 N N . THR A 1 359 ? -16.422 18.688 13.109 1 95.38 359 THR A N 1
ATOM 2683 C CA . THR A 1 359 ? -15.703 18.172 14.266 1 95.38 359 THR A CA 1
ATOM 2684 C C . THR A 1 359 ? -14.359 18.875 14.422 1 95.38 359 THR A C 1
ATOM 2686 O O . THR A 1 359 ? -13.781 19.359 13.445 1 95.38 359 THR A O 1
ATOM 2689 N N . ASN A 1 360 ? -13.953 19.078 15.695 1 96.31 360 ASN A N 1
ATOM 2690 C CA . ASN A 1 360 ? -12.578 19.484 15.961 1 96.31 360 ASN A CA 1
ATOM 2691 C C . ASN A 1 360 ? -11.594 18.328 15.758 1 96.31 360 ASN A C 1
ATOM 2693 O O . ASN A 1 360 ? -11.93 17.172 16.031 1 96.31 360 ASN A O 1
ATOM 2697 N N . ALA A 1 361 ? -10.453 18.688 15.234 1 96.38 361 ALA A N 1
ATOM 2698 C CA . ALA A 1 361 ? -9.523 17.594 14.922 1 96.38 361 ALA A CA 1
ATOM 2699 C C . ALA A 1 361 ? -8.07 18.047 15.109 1 96.38 361 ALA A C 1
ATOM 2701 O O . ALA A 1 361 ? -7.711 19.172 14.734 1 96.38 361 ALA A O 1
ATOM 2702 N N . ILE A 1 362 ? -7.25 17.25 15.688 1 96.31 362 ILE A N 1
ATOM 2703 C CA . ILE A 1 362 ? -5.809 17.438 15.812 1 96.31 362 ILE A CA 1
ATOM 2704 C C . ILE A 1 362 ? -5.113 16.078 15.75 1 96.31 362 ILE A C 1
ATOM 2706 O O . ILE A 1 362 ? -5.672 15.062 16.188 1 96.31 362 ILE A O 1
ATOM 2710 N N . GLY A 1 363 ? -3.957 16 15.164 1 95.94 363 GLY A N 1
ATOM 2711 C CA . GLY A 1 363 ? -3.246 14.742 15.047 1 95.94 363 GLY A CA 1
ATOM 2712 C C . GLY A 1 363 ? -1.747 14.922 14.883 1 95.94 363 GLY A C 1
ATOM 2713 O O . GLY A 1 363 ? -1.247 16.047 14.844 1 95.94 363 GLY A O 1
ATOM 2714 N N . VAL A 1 364 ? -1.085 13.75 14.898 1 96.5 364 VAL A N 1
ATOM 2715 C CA . VAL A 1 364 ? 0.367 13.758 14.766 1 96.5 364 VAL A CA 1
ATOM 2716 C C . VAL A 1 364 ? 0.824 12.5 14.031 1 96.5 364 VAL A C 1
ATOM 2718 O O . VAL A 1 364 ? 0.166 11.461 14.102 1 96.5 364 VAL A O 1
ATOM 2721 N N . ALA A 1 365 ? 1.874 12.617 13.336 1 96.56 365 ALA A N 1
ATOM 2722 C CA . ALA A 1 365 ? 2.578 11.5 12.711 1 96.56 365 ALA A CA 1
ATOM 2723 C C . ALA A 1 365 ? 4.043 11.469 13.141 1 96.56 365 ALA A C 1
ATOM 2725 O O . ALA A 1 365 ? 4.734 12.492 13.078 1 96.56 365 ALA A O 1
ATOM 2726 N N . LEU A 1 366 ? 4.508 10.32 13.562 1 97.81 366 LEU A N 1
ATOM 2727 C CA . LEU A 1 366 ? 5.902 10.086 13.922 1 97.81 366 LEU A CA 1
ATOM 2728 C C . LEU A 1 366 ? 6.59 9.211 12.883 1 97.81 366 LEU A C 1
ATOM 2730 O O . LEU A 1 366 ? 5.969 8.305 12.32 1 97.81 366 LEU A O 1
ATOM 2734 N N . ARG A 1 367 ? 7.832 9.508 12.719 1 95.38 367 ARG A N 1
ATOM 2735 C CA . ARG A 1 367 ? 8.641 8.773 11.75 1 95.38 367 ARG A CA 1
ATOM 2736 C C . ARG A 1 367 ? 9.625 7.844 12.453 1 95.38 367 ARG A C 1
ATOM 2738 O O . ARG A 1 367 ? 10.727 8.266 12.828 1 95.38 367 ARG A O 1
ATOM 2745 N N . ALA A 1 368 ? 9.266 6.57 12.484 1 94.06 368 ALA A N 1
ATOM 2746 C CA . ALA A 1 368 ? 10.109 5.582 13.156 1 94.06 368 ALA A CA 1
ATOM 2747 C C . ALA A 1 368 ? 11.477 5.484 12.5 1 94.06 368 ALA A C 1
ATOM 2749 O O . ALA A 1 368 ? 12.492 5.305 13.18 1 94.06 368 ALA A O 1
ATOM 2750 N N . ASP A 1 369 ? 11.508 5.547 11.172 1 91.62 369 ASP A N 1
ATOM 2751 C CA . ASP A 1 369 ? 12.766 5.426 10.438 1 91.62 369 ASP A CA 1
ATOM 2752 C C . ASP A 1 369 ? 13.734 6.547 10.812 1 91.62 369 ASP A C 1
ATOM 2754 O O . ASP A 1 369 ? 14.922 6.305 11.031 1 91.62 369 ASP A O 1
ATOM 2758 N N . ARG A 1 370 ? 13.227 7.707 10.969 1 92.75 370 ARG A N 1
ATOM 2759 C CA . ARG A 1 370 ? 14.07 8.852 11.297 1 92.75 370 ARG A CA 1
ATOM 2760 C C . ARG A 1 370 ? 14.5 8.812 12.758 1 92.75 370 ARG A C 1
ATOM 2762 O O . ARG A 1 370 ? 15.625 9.203 13.094 1 92.75 370 ARG A O 1
ATOM 2769 N N . ILE A 1 371 ? 13.617 8.344 13.586 1 94.94 371 ILE A N 1
ATOM 2770 C CA . ILE A 1 371 ? 13.969 8.195 14.992 1 94.94 371 ILE A CA 1
ATOM 2771 C C . ILE A 1 371 ? 15.109 7.191 15.141 1 94.94 371 ILE A C 1
ATOM 2773 O O . ILE A 1 371 ? 16.078 7.434 15.867 1 94.94 371 ILE A O 1
ATOM 2777 N N . CYS A 1 372 ? 15.008 6.09 14.414 1 92.19 372 CYS A N 1
ATOM 2778 C CA . CYS A 1 372 ? 16.078 5.094 14.414 1 92.19 372 CYS A CA 1
ATOM 2779 C C . CYS A 1 372 ? 17.391 5.711 13.953 1 92.19 372 CYS A C 1
ATOM 2781 O O . CYS A 1 372 ? 18.453 5.422 14.523 1 92.19 372 CYS A O 1
ATOM 2783 N N . SER A 1 373 ? 17.328 6.535 12.938 1 89.81 373 SER A N 1
ATOM 2784 C CA . SER A 1 373 ? 18.531 7.168 12.398 1 89.81 373 SER A CA 1
ATOM 2785 C C . SER A 1 373 ? 19.203 8.07 13.43 1 89.81 373 SER A C 1
ATOM 2787 O O . SER A 1 373 ? 20.438 8.125 13.508 1 89.81 373 SER A O 1
ATOM 2789 N N . VAL A 1 374 ? 18.422 8.758 14.156 1 92.19 374 VAL A N 1
ATOM 2790 C CA . VAL A 1 374 ? 18.938 9.656 15.188 1 92.19 374 VAL A CA 1
ATOM 2791 C C . VAL A 1 374 ? 19.609 8.836 16.281 1 92.19 374 VAL A C 1
ATOM 2793 O O . VAL A 1 374 ? 20.641 9.25 16.828 1 92.19 374 VAL A O 1
ATOM 2796 N N . LEU A 1 375 ? 19.078 7.691 16.594 1 91.56 375 LEU A N 1
ATOM 2797 C CA . LEU A 1 375 ? 19.578 6.871 17.703 1 91.56 375 LEU A CA 1
ATOM 2798 C C . LEU A 1 375 ? 20.703 5.957 17.219 1 91.56 375 LEU A C 1
ATOM 2800 O O . LEU A 1 375 ? 21.312 5.254 18.031 1 91.56 375 LEU A O 1
ATOM 2804 N N . ASN A 1 376 ? 21.25 6.211 16.094 1 75.44 376 ASN A N 1
ATOM 2805 C CA . ASN A 1 376 ? 22.344 5.48 15.461 1 75.44 376 ASN A CA 1
ATOM 2806 C C . ASN A 1 376 ? 22.109 3.975 15.484 1 75.44 376 ASN A C 1
ATOM 2808 O O . ASN A 1 376 ? 23.047 3.193 15.625 1 75.44 376 ASN A O 1
ATOM 2812 N N . LYS A 1 377 ? 21 3.645 15.594 1 63.28 377 LYS A N 1
ATOM 2813 C CA . LYS A 1 377 ? 20.781 2.201 15.57 1 63.28 377 LYS A CA 1
ATOM 2814 C C . LYS A 1 377 ? 21.031 1.632 14.172 1 63.28 377 LYS A C 1
ATOM 2816 O O . LYS A 1 377 ? 20.484 2.139 13.188 1 63.28 377 LYS A O 1
ATOM 2821 N N . GLU A 1 378 ? 22.109 1.07 13.984 1 53.34 378 GLU A N 1
ATOM 2822 C CA . GLU A 1 378 ? 22.594 0.373 12.797 1 53.34 378 GLU A CA 1
ATOM 2823 C C . GLU A 1 378 ? 21.484 -0.484 12.18 1 53.34 378 GLU A C 1
ATOM 2825 O O . GLU A 1 378 ? 20.656 -1.042 12.891 1 53.34 378 GLU A O 1
ATOM 2830 N N . GLY A 1 379 ? 20.906 -0.201 10.836 1 54.53 379 GLY A N 1
ATOM 2831 C CA . GLY A 1 379 ? 20.031 -1.085 10.086 1 54.53 379 GLY A CA 1
ATOM 2832 C C . GLY A 1 379 ? 18.656 -0.505 9.852 1 54.53 379 GLY A C 1
ATOM 2833 O O . GLY A 1 379 ? 17.719 -1.232 9.516 1 54.53 379 GLY A O 1
ATOM 2834 N N . CYS A 1 380 ? 18.484 0.674 10.367 1 58.06 380 CYS A N 1
ATOM 2835 C CA . CYS A 1 380 ? 17.125 1.131 10.141 1 58.06 380 CYS A CA 1
ATOM 2836 C C . CYS A 1 380 ? 16.875 1.42 8.664 1 58.06 380 CYS A C 1
ATOM 2838 O O . CYS A 1 380 ? 15.797 1.858 8.273 1 58.06 380 CYS A O 1
ATOM 2840 N N . LYS A 1 381 ? 17.781 1.282 7.859 1 46.78 381 LYS A N 1
ATOM 2841 C CA . LYS A 1 381 ? 17.531 1.455 6.434 1 46.78 381 LYS A CA 1
ATOM 2842 C C . LYS A 1 381 ? 17.141 0.131 5.781 1 46.78 381 LYS A C 1
ATOM 2844 O O . LYS A 1 381 ? 17.641 -0.926 6.164 1 46.78 381 LYS A O 1
ATOM 2849 N N . MET B 1 1 ? -12.055 0.391 4.691 1 68.12 1 MET B N 1
ATOM 2850 C CA . MET B 1 1 ? -11.492 -0.042 5.969 1 68.12 1 MET B CA 1
ATOM 2851 C C . MET B 1 1 ? -11.75 -1.528 6.199 1 68.12 1 MET B C 1
ATOM 2853 O O . MET B 1 1 ? -12.82 -2.041 5.852 1 68.12 1 MET B O 1
ATOM 2857 N N . LYS B 1 2 ? -10.695 -2.078 6.84 1 75.81 2 LYS B N 1
ATOM 2858 C CA . LYS B 1 2 ? -10.852 -3.502 7.121 1 75.81 2 LYS B CA 1
ATOM 2859 C C . LYS B 1 2 ? -11.758 -3.729 8.328 1 75.81 2 LYS B C 1
ATOM 2861 O O . LYS B 1 2 ? -11.625 -3.047 9.344 1 75.81 2 LYS B O 1
ATOM 2866 N N . THR B 1 3 ? -12.664 -4.594 8.172 1 75.75 3 THR B N 1
ATOM 2867 C CA . THR B 1 3 ? -13.562 -4.926 9.266 1 75.75 3 THR B CA 1
ATOM 2868 C C . THR B 1 3 ? -12.844 -5.754 10.328 1 75.75 3 THR B C 1
ATOM 2870 O O . THR B 1 3 ? -11.789 -6.336 10.055 1 75.75 3 THR B O 1
ATOM 2873 N N . LYS B 1 4 ? -13.359 -5.738 11.477 1 78.69 4 LYS B N 1
ATOM 2874 C CA . LYS B 1 4 ? -12.812 -6.535 12.578 1 78.69 4 LYS B CA 1
ATOM 2875 C C . LYS B 1 4 ? -12.758 -8.016 12.203 1 78.69 4 LYS B C 1
ATOM 2877 O O . LYS B 1 4 ? -11.781 -8.703 12.508 1 78.69 4 LYS B O 1
ATOM 2882 N N . GLN B 1 5 ? -13.789 -8.508 11.57 1 83.56 5 GLN B N 1
ATOM 2883 C CA . GLN B 1 5 ? -13.867 -9.914 11.18 1 83.56 5 GLN B CA 1
ATOM 2884 C C . GLN B 1 5 ? -12.758 -10.266 10.188 1 83.56 5 GLN B C 1
ATOM 2886 O O . GLN B 1 5 ? -12.156 -11.344 10.273 1 83.56 5 GLN B O 1
ATOM 2891 N N . LEU B 1 6 ? -12.547 -9.406 9.297 1 86.5 6 LEU B N 1
ATOM 2892 C CA . LEU B 1 6 ? -11.508 -9.633 8.305 1 86.5 6 LEU B CA 1
ATOM 2893 C C . LEU B 1 6 ? -10.133 -9.664 8.961 1 86.5 6 LEU B C 1
ATOM 2895 O O . LEU B 1 6 ? -9.297 -10.508 8.617 1 86.5 6 LEU B O 1
ATOM 2899 N N . ILE B 1 7 ? -9.953 -8.781 9.883 1 85.31 7 ILE B N 1
ATOM 2900 C CA . ILE B 1 7 ? -8.688 -8.719 10.602 1 85.31 7 ILE B CA 1
ATOM 2901 C C . ILE B 1 7 ? -8.484 -10.008 11.398 1 85.31 7 ILE B C 1
ATOM 2903 O O . ILE B 1 7 ? -7.391 -10.578 11.406 1 85.31 7 ILE B O 1
ATOM 2907 N N . GLU B 1 8 ? -9.508 -10.445 11.992 1 88.06 8 GLU B N 1
ATOM 2908 C CA . GLU B 1 8 ? -9.438 -11.664 12.797 1 88.06 8 GLU B CA 1
ATOM 2909 C C . GLU B 1 8 ? -9.172 -12.891 11.922 1 88.06 8 GLU B C 1
ATOM 2911 O O . GLU B 1 8 ? -8.398 -13.766 12.297 1 88.06 8 GLU B O 1
ATOM 2916 N N . MET B 1 9 ? -9.836 -12.969 10.812 1 91.56 9 MET B N 1
ATOM 2917 C CA . MET B 1 9 ? -9.633 -14.078 9.898 1 91.56 9 MET B CA 1
ATOM 2918 C C . MET B 1 9 ? -8.195 -14.102 9.383 1 91.56 9 MET B C 1
ATOM 2920 O O . MET B 1 9 ? -7.551 -15.148 9.359 1 91.56 9 MET B O 1
ATOM 2924 N N . ALA B 1 10 ? -7.742 -12.961 8.945 1 91.19 10 ALA B N 1
ATOM 2925 C CA . ALA B 1 10 ? -6.363 -12.875 8.484 1 91.19 10 ALA B CA 1
ATOM 2926 C C . ALA B 1 10 ? -5.387 -13.328 9.562 1 91.19 10 ALA B C 1
ATOM 2928 O O . ALA B 1 10 ? -4.434 -14.062 9.289 1 91.19 10 ALA B O 1
ATOM 2929 N N . SER B 1 11 ? -5.641 -12.922 10.734 1 91.19 11 SER B N 1
ATOM 2930 C CA . SER B 1 11 ? -4.805 -13.312 11.867 1 91.19 11 SER B CA 1
ATOM 2931 C C . SER B 1 11 ? -4.867 -14.812 12.109 1 91.19 11 SER B C 1
ATOM 2933 O O . SER B 1 11 ? -3.85 -15.438 12.414 1 91.19 11 SER B O 1
ATOM 2935 N N . LYS B 1 12 ? -6.02 -15.305 12.031 1 94.12 12 LYS B N 1
ATOM 2936 C CA . LYS B 1 12 ? -6.18 -16.75 12.203 1 94.12 12 LYS B CA 1
ATOM 2937 C C . LYS B 1 12 ? -5.387 -17.516 11.156 1 94.12 12 LYS B C 1
ATOM 2939 O O . LYS B 1 12 ? -4.691 -18.484 11.484 1 94.12 12 LYS B O 1
ATOM 2944 N N . LEU B 1 13 ? -5.531 -17.156 9.906 1 96.44 13 LEU B N 1
ATOM 2945 C CA . LEU B 1 13 ? -4.797 -17.797 8.828 1 96.44 13 LEU B CA 1
ATOM 2946 C C . LEU B 1 13 ? -3.293 -17.734 9.078 1 96.44 13 LEU B C 1
ATOM 2948 O O . LEU B 1 13 ? -2.584 -18.719 8.906 1 96.44 13 LEU B O 1
ATOM 2952 N N . GLU B 1 14 ? -2.877 -16.578 9.461 1 94.56 14 GLU B N 1
ATOM 2953 C CA . GLU B 1 14 ? -1.46 -16.391 9.75 1 94.56 14 GLU B CA 1
ATOM 2954 C C . GLU B 1 14 ? -0.994 -17.328 10.859 1 94.56 14 GLU B C 1
ATOM 2956 O O . GLU B 1 14 ? 0.075 -17.938 10.758 1 94.56 14 GLU B O 1
ATOM 2961 N N . THR B 1 15 ? -1.746 -17.406 11.852 1 94.56 15 THR B N 1
ATOM 2962 C CA . THR B 1 15 ? -1.412 -18.25 12.992 1 94.56 15 THR B CA 1
ATOM 2963 C C . THR B 1 15 ? -1.375 -19.719 12.586 1 94.56 15 THR B C 1
ATOM 2965 O O . THR B 1 15 ? -0.456 -20.453 12.961 1 94.56 15 THR B O 1
ATOM 2968 N N . ASP B 1 16 ? -2.396 -20.109 11.867 1 95.12 16 ASP B N 1
ATOM 2969 C CA . ASP B 1 16 ? -2.453 -21.5 11.398 1 95.12 16 ASP B CA 1
ATOM 2970 C C . ASP B 1 16 ? -1.228 -21.844 10.555 1 95.12 16 ASP B C 1
ATOM 2972 O O . ASP B 1 16 ? -0.615 -22.891 10.742 1 95.12 16 ASP B O 1
ATOM 2976 N N . LEU B 1 17 ? -0.909 -20.984 9.664 1 95.31 17 LEU B N 1
ATOM 2977 C CA . LEU B 1 17 ? 0.259 -21.203 8.812 1 95.31 17 LEU B CA 1
ATOM 2978 C C . LEU B 1 17 ? 1.535 -21.25 9.648 1 95.31 17 LEU B C 1
ATOM 2980 O O . LEU B 1 17 ? 2.383 -22.109 9.445 1 95.31 17 LEU B O 1
ATOM 2984 N N . ALA B 1 18 ? 1.649 -20.328 10.523 1 93.75 18 ALA B N 1
ATOM 2985 C CA . ALA B 1 18 ? 2.828 -20.281 11.391 1 93.75 18 ALA B CA 1
ATOM 2986 C C . ALA B 1 18 ? 2.969 -21.562 12.211 1 93.75 18 ALA B C 1
ATOM 2988 O O . ALA B 1 18 ? 4.066 -22.094 12.336 1 93.75 18 ALA B O 1
ATOM 2989 N N . ASN B 1 19 ? 1.901 -22.031 12.727 1 94.19 19 ASN B N 1
ATOM 2990 C CA . ASN B 1 19 ? 1.913 -23.266 13.516 1 94.19 19 ASN B CA 1
ATOM 2991 C C . ASN B 1 19 ? 2.316 -24.469 12.68 1 94.19 19 ASN B C 1
ATOM 2993 O O . ASN B 1 19 ? 3.084 -25.312 13.133 1 94.19 19 ASN B O 1
ATOM 2997 N N . ALA B 1 20 ? 1.771 -24.531 11.5 1 91.19 20 ALA B N 1
ATOM 2998 C CA . ALA B 1 20 ? 2.014 -25.672 10.625 1 91.19 20 ALA B CA 1
ATOM 2999 C C . ALA B 1 20 ? 3.484 -25.75 10.227 1 91.19 20 ALA B C 1
ATOM 3001 O O . ALA B 1 20 ? 4.004 -26.844 9.969 1 91.19 20 ALA B O 1
ATOM 3002 N N . VAL B 1 21 ? 4.16 -24.578 10.234 1 89.81 21 VAL B N 1
ATOM 3003 C CA . VAL B 1 21 ? 5.543 -24.578 9.773 1 89.81 21 VAL B CA 1
ATOM 3004 C C . VAL B 1 21 ? 6.477 -24.203 10.922 1 89.81 21 VAL B C 1
ATOM 3006 O O . VAL B 1 21 ? 7.602 -23.75 10.695 1 89.81 21 VAL B O 1
ATOM 3009 N N . SER B 1 22 ? 6.07 -24.281 12.086 1 87.06 22 SER B N 1
ATOM 3010 C CA . SER B 1 22 ? 6.82 -23.859 13.266 1 87.06 22 SER B CA 1
ATOM 3011 C C . SER B 1 22 ? 8.172 -24.578 13.336 1 87.06 22 SER B C 1
ATOM 3013 O O . SER B 1 22 ? 9.156 -24 13.797 1 87.06 22 SER B O 1
ATOM 3015 N N . ASN B 1 23 ? 8.305 -25.75 12.789 1 87.69 23 ASN B N 1
ATOM 3016 C CA . ASN B 1 23 ? 9.539 -26.516 12.852 1 87.69 23 ASN B CA 1
ATOM 3017 C C . ASN B 1 23 ? 10.312 -26.453 11.531 1 87.69 23 ASN B C 1
ATOM 3019 O O . ASN B 1 23 ? 11.266 -27.203 11.328 1 87.69 23 ASN B O 1
ATOM 3023 N N . LYS B 1 24 ? 9.922 -25.578 10.734 1 89.19 24 LYS B N 1
ATOM 3024 C CA . LYS B 1 24 ? 10.531 -25.547 9.406 1 89.19 24 LYS B CA 1
ATOM 3025 C C . LYS B 1 24 ? 11.305 -24.25 9.195 1 89.19 24 LYS B C 1
ATOM 3027 O O . LYS B 1 24 ? 11.609 -23.891 8.055 1 89.19 24 LYS B O 1
ATOM 3032 N N . ASN B 1 25 ? 11.625 -23.453 10.234 1 90.44 25 ASN B N 1
ATOM 3033 C CA . ASN B 1 25 ? 12.422 -22.234 10.195 1 90.44 25 ASN B CA 1
ATOM 3034 C C . ASN B 1 25 ? 11.82 -21.203 9.234 1 90.44 25 ASN B C 1
ATOM 3036 O O . ASN B 1 25 ? 12.547 -20.578 8.461 1 90.44 25 ASN B O 1
ATOM 3040 N N . ALA B 1 26 ? 10.555 -21.141 9.195 1 93.75 26 ALA B N 1
ATOM 3041 C CA . ALA B 1 26 ? 9.883 -20.125 8.383 1 93.75 26 ALA B CA 1
ATOM 3042 C C . ALA B 1 26 ? 10 -18.75 9.016 1 93.75 26 ALA B C 1
ATOM 3044 O O . ALA B 1 26 ? 10.008 -18.609 10.242 1 93.75 26 ALA B O 1
ATOM 3045 N N . ILE B 1 27 ? 10.148 -17.766 8.164 1 93.19 27 ILE B N 1
ATOM 3046 C CA . ILE B 1 27 ? 10.32 -16.391 8.617 1 93.19 27 ILE B CA 1
ATOM 3047 C C . ILE B 1 27 ? 9.117 -15.555 8.195 1 93.19 27 ILE B C 1
ATOM 3049 O O . ILE B 1 27 ? 8.719 -15.586 7.027 1 93.19 27 ILE B O 1
ATOM 3053 N N . SER B 1 28 ? 8.531 -14.844 9.172 1 92.19 28 SER B N 1
ATOM 3054 C CA . SER B 1 28 ? 7.496 -13.875 8.828 1 92.19 28 SER B CA 1
ATOM 3055 C C . SER B 1 28 ? 8.102 -12.617 8.211 1 92.19 28 SER B C 1
ATOM 3057 O O . SER B 1 28 ? 9.047 -12.047 8.758 1 92.19 28 SER B O 1
ATOM 3059 N N . ILE B 1 29 ? 7.516 -12.18 7.086 1 92.31 29 ILE B N 1
ATOM 3060 C CA . ILE B 1 29 ? 8.102 -11.039 6.402 1 92.31 29 ILE B CA 1
ATOM 3061 C C . ILE B 1 29 ? 7 -10.086 5.945 1 92.31 29 ILE B C 1
ATOM 3063 O O . ILE B 1 29 ? 5.848 -10.492 5.789 1 92.31 29 ILE B O 1
ATOM 3067 N N . GLN B 1 30 ? 7.379 -8.812 5.781 1 89.56 30 GLN B N 1
ATOM 3068 C CA . GLN B 1 30 ? 6.555 -7.762 5.191 1 89.56 30 GLN B CA 1
ATOM 3069 C C . GLN B 1 30 ? 7.238 -7.141 3.977 1 89.56 30 GLN B C 1
ATOM 3071 O O . GLN B 1 30 ? 8.031 -6.203 4.113 1 89.56 30 GLN B O 1
ATOM 3076 N N . PRO B 1 31 ? 6.867 -7.652 2.83 1 91.88 31 PRO B N 1
ATOM 3077 C CA . PRO B 1 31 ? 7.539 -7.148 1.629 1 91.88 31 PRO B CA 1
ATOM 3078 C C . PRO B 1 31 ? 7.102 -5.73 1.265 1 91.88 31 PRO B C 1
ATOM 3080 O O . PRO B 1 31 ? 6.074 -5.254 1.75 1 91.88 31 PRO B O 1
ATOM 3083 N N . ALA B 1 32 ? 7.891 -5.113 0.415 1 91.75 32 ALA B N 1
ATOM 3084 C CA . ALA B 1 32 ? 7.617 -3.75 -0.031 1 91.75 32 ALA B CA 1
ATOM 3085 C C . ALA B 1 32 ? 6.297 -3.674 -0.789 1 91.75 32 ALA B C 1
ATOM 3087 O O . ALA B 1 32 ? 5.945 -4.594 -1.529 1 91.75 32 ALA B O 1
ATOM 3088 N N . ASN B 1 33 ? 5.602 -2.539 -0.602 1 94.62 33 ASN B N 1
ATOM 3089 C CA . ASN B 1 33 ? 4.367 -2.303 -1.344 1 94.62 33 ASN B CA 1
ATOM 3090 C C . ASN B 1 33 ? 4.648 -1.741 -2.734 1 94.62 33 ASN B C 1
ATOM 3092 O O . ASN B 1 33 ? 3.887 -1.985 -3.672 1 94.62 33 ASN B O 1
ATOM 3096 N N . VAL B 1 34 ? 5.684 -0.952 -2.828 1 94.75 34 VAL B N 1
ATOM 3097 C CA . VAL B 1 34 ? 6.031 -0.282 -4.078 1 94.75 34 VAL B CA 1
ATOM 3098 C C . VAL B 1 34 ? 7.164 -1.035 -4.77 1 94.75 34 VAL B C 1
ATOM 3100 O O . VAL B 1 34 ? 8.195 -1.325 -4.152 1 94.75 34 VAL B O 1
ATOM 3103 N N . LEU B 1 35 ? 6.93 -1.332 -6.016 1 92.56 35 LEU B N 1
ATOM 3104 C CA . LEU B 1 35 ? 7.914 -2.047 -6.824 1 92.56 35 LEU B CA 1
ATOM 3105 C C . LEU B 1 35 ? 8.273 -1.249 -8.07 1 92.56 35 LEU B C 1
ATOM 3107 O O . LEU B 1 35 ? 7.457 -0.475 -8.578 1 92.56 35 LEU B O 1
ATOM 3111 N N . PRO B 1 36 ? 9.555 -1.481 -8.539 1 91.56 36 PRO B N 1
ATOM 3112 C CA . PRO B 1 36 ? 9.812 -0.973 -9.891 1 91.56 36 PRO B CA 1
ATOM 3113 C C . PRO B 1 36 ? 8.93 -1.63 -10.945 1 91.56 36 PRO B C 1
ATOM 3115 O O . PRO B 1 36 ? 8.719 -2.846 -10.914 1 91.56 36 PRO B O 1
ATOM 3118 N N . ALA B 1 37 ? 8.438 -0.851 -11.844 1 85.94 37 ALA B N 1
ATOM 3119 C CA . ALA B 1 37 ? 7.52 -1.39 -12.844 1 85.94 37 ALA B CA 1
ATOM 3120 C C . ALA B 1 37 ? 8.227 -2.398 -13.75 1 85.94 37 ALA B C 1
ATOM 3122 O O . ALA B 1 37 ? 7.574 -3.227 -14.391 1 85.94 37 ALA B O 1
ATOM 3123 N N . SER B 1 38 ? 9.492 -2.311 -13.789 1 81.44 38 SER B N 1
ATOM 3124 C CA . SER B 1 38 ? 10.281 -3.209 -14.625 1 81.44 38 SER B CA 1
ATOM 3125 C C . SER B 1 38 ? 10.109 -4.66 -14.203 1 81.44 38 SER B C 1
ATOM 3127 O O . SER B 1 38 ? 10.391 -5.578 -14.977 1 81.44 38 SER B O 1
ATOM 3129 N N . ILE B 1 39 ? 9.625 -4.863 -12.969 1 79.56 39 ILE B N 1
ATOM 3130 C CA . ILE B 1 39 ? 9.43 -6.223 -12.477 1 79.56 39 ILE B CA 1
ATOM 3131 C C . ILE B 1 39 ? 8.367 -6.926 -13.328 1 79.56 39 ILE B C 1
ATOM 3133 O O . ILE B 1 39 ? 8.367 -8.156 -13.43 1 79.56 39 ILE B O 1
ATOM 3137 N N . LEU B 1 40 ? 7.523 -6.094 -13.836 1 66.62 40 LEU B N 1
ATOM 3138 C CA . LEU B 1 40 ? 6.375 -6.586 -14.586 1 66.62 40 LEU B CA 1
ATOM 3139 C C . LEU B 1 40 ? 6.824 -7.324 -15.844 1 66.62 40 LEU B C 1
ATOM 3141 O O . LEU B 1 40 ? 6.098 -8.172 -16.359 1 66.62 40 LEU B O 1
ATOM 3145 N N . LEU B 1 41 ? 7.926 -6.859 -16.328 1 64 41 LEU B N 1
ATOM 3146 C CA . LEU B 1 41 ? 8.438 -7.504 -17.531 1 64 41 LEU B CA 1
ATOM 3147 C C . LEU B 1 41 ? 8.625 -9 -17.312 1 64 41 LEU B C 1
ATOM 3149 O O . LEU B 1 41 ? 8.547 -9.789 -18.25 1 64 41 LEU B O 1
ATOM 3153 N N . GLU B 1 42 ? 8.836 -9.234 -16.125 1 61.97 42 GLU B N 1
ATOM 3154 C CA . GLU B 1 42 ? 9.062 -10.641 -15.805 1 61.97 42 GLU B CA 1
ATOM 3155 C C . GLU B 1 42 ? 7.773 -11.32 -15.352 1 61.97 42 GLU B C 1
ATOM 3157 O O . GLU B 1 42 ? 7.711 -12.547 -15.258 1 61.97 42 GLU B O 1
ATOM 3162 N N . LEU B 1 43 ? 6.805 -10.398 -14.977 1 63.44 43 LEU B N 1
ATOM 3163 C CA . LEU B 1 43 ? 5.535 -10.969 -14.539 1 63.44 43 LEU B CA 1
ATOM 3164 C C . LEU B 1 43 ? 4.605 -11.195 -15.734 1 63.44 43 LEU B C 1
ATOM 3166 O O . LEU B 1 43 ? 4.324 -10.266 -16.484 1 63.44 43 LEU B O 1
ATOM 3170 N N . THR B 1 44 ? 4.996 -12.102 -16.641 1 53.75 44 THR B N 1
ATOM 3171 C CA . THR B 1 44 ? 4.59 -12.5 -17.984 1 53.75 44 THR B CA 1
ATOM 3172 C C . THR B 1 44 ? 3.076 -12.391 -18.156 1 53.75 44 THR B C 1
ATOM 3174 O O . THR B 1 44 ? 2.576 -12.25 -19.266 1 53.75 44 THR B O 1
ATOM 3177 N N . GLY B 1 45 ? 2.211 -12.461 -17.125 1 56.78 45 GLY B N 1
ATOM 3178 C CA . GLY B 1 45 ? 0.854 -12.75 -17.562 1 56.78 45 GLY B CA 1
ATOM 3179 C C . GLY B 1 45 ? 0.062 -11.5 -17.891 1 56.78 45 GLY B C 1
ATOM 3180 O O . GLY B 1 45 ? 0.184 -10.477 -17.219 1 56.78 45 GLY B O 1
ATOM 3181 N N . GLU B 1 46 ? -0.296 -11.398 -19.281 1 57.25 46 GLU B N 1
ATOM 3182 C CA . GLU B 1 46 ? -1.104 -10.32 -19.844 1 57.25 46 GLU B CA 1
ATOM 3183 C C . GLU B 1 46 ? -2.223 -9.914 -18.891 1 57.25 46 GLU B C 1
ATOM 3185 O O . GLU B 1 46 ? -2.572 -8.734 -18.812 1 57.25 46 GLU B O 1
ATOM 3190 N N . SER B 1 47 ? -2.65 -10.836 -18.062 1 62.41 47 SER B N 1
ATOM 3191 C CA . SER B 1 47 ? -3.832 -10.562 -17.25 1 62.41 47 SER B CA 1
ATOM 3192 C C . SER B 1 47 ? -3.508 -9.609 -16.094 1 62.41 47 SER B C 1
ATOM 3194 O O . SER B 1 47 ? -4.305 -8.727 -15.781 1 62.41 47 SER B O 1
ATOM 3196 N N . VAL B 1 48 ? -2.309 -9.711 -15.586 1 68.06 48 VAL B N 1
ATOM 3197 C CA . VAL B 1 48 ? -1.967 -8.891 -14.43 1 68.06 48 VAL B CA 1
ATOM 3198 C C . VAL B 1 48 ? -1.433 -7.539 -14.898 1 68.06 48 VAL B C 1
ATOM 3200 O O . VAL B 1 48 ? -1.683 -6.512 -14.258 1 68.06 48 VAL B O 1
ATOM 3203 N N . ARG B 1 49 ? -0.85 -7.516 -16.078 1 70.12 49 ARG B N 1
ATOM 3204 C CA . ARG B 1 49 ? -0.219 -6.297 -16.562 1 70.12 49 ARG B CA 1
ATOM 3205 C C . ARG B 1 49 ? -1.255 -5.203 -16.797 1 70.12 49 ARG B C 1
ATOM 3207 O O . ARG B 1 49 ? -1.009 -4.035 -16.5 1 70.12 49 ARG B O 1
ATOM 3214 N N . GLY B 1 50 ? -2.391 -5.691 -17.281 1 75.75 50 GLY B N 1
ATOM 3215 C CA . GLY B 1 50 ? -3.422 -4.707 -17.562 1 75.75 50 GLY B CA 1
ATOM 3216 C C . GLY B 1 50 ? -4.148 -4.223 -16.328 1 75.75 50 GLY B C 1
ATOM 3217 O O . GLY B 1 50 ? -4.938 -3.279 -16.391 1 75.75 50 GLY B O 1
ATOM 3218 N N . ARG B 1 51 ? -3.781 -4.82 -15.148 1 85.88 51 ARG B N 1
ATOM 3219 C CA . ARG B 1 51 ? -4.539 -4.508 -13.938 1 85.88 51 ARG B CA 1
ATOM 3220 C C . ARG B 1 51 ? -3.631 -3.926 -12.859 1 85.88 51 ARG B C 1
ATOM 3222 O O . ARG B 1 51 ? -4.016 -3.852 -11.688 1 85.88 51 ARG B O 1
ATOM 3229 N N . LEU B 1 52 ? -2.494 -3.477 -13.32 1 87.69 52 LEU B N 1
ATOM 3230 C CA . LEU B 1 52 ? -1.533 -2.967 -12.344 1 87.69 52 LEU B CA 1
ATOM 3231 C C . LEU B 1 52 ? -1.875 -1.537 -11.945 1 87.69 52 LEU B C 1
ATOM 3233 O O . LEU B 1 52 ? -2.332 -0.746 -12.773 1 87.69 52 LEU B O 1
ATOM 3237 N N . CYS B 1 53 ? -1.667 -1.263 -10.711 1 92.12 53 CYS B N 1
ATOM 3238 C CA . CYS B 1 53 ? -1.708 0.112 -10.227 1 92.12 53 CYS B CA 1
ATOM 3239 C C . CYS B 1 53 ? -0.346 0.781 -10.367 1 92.12 53 CYS B C 1
ATOM 3241 O O . CYS B 1 53 ? 0.482 0.714 -9.453 1 92.12 53 CYS B O 1
ATOM 3243 N N . SER B 1 54 ? -0.201 1.441 -11.484 1 91.06 54 SER B N 1
ATOM 3244 C CA . SER B 1 54 ? 1.111 1.99 -11.805 1 91.06 54 SER B CA 1
ATOM 3245 C C . SER B 1 54 ? 1.11 3.512 -11.719 1 91.06 54 SER B C 1
ATOM 3247 O O . SER B 1 54 ? 0.067 4.148 -11.883 1 91.06 54 SER B O 1
ATOM 3249 N N . PHE B 1 55 ? 2.26 4.094 -11.398 1 91.31 55 PHE B N 1
ATOM 3250 C CA . PHE B 1 55 ? 2.434 5.543 -11.367 1 91.31 55 PHE B CA 1
ATOM 3251 C C . PHE B 1 55 ? 3.852 5.926 -11.773 1 91.31 55 PHE B C 1
ATOM 3253 O O . PHE B 1 55 ? 4.766 5.102 -11.719 1 91.31 55 PHE B O 1
ATOM 3260 N N . THR B 1 56 ? 3.982 7.156 -12.242 1 90.12 56 THR B N 1
ATOM 3261 C CA . THR B 1 56 ? 5.25 7.664 -12.758 1 90.12 56 THR B CA 1
ATOM 3262 C C . THR B 1 56 ? 5.805 8.758 -11.844 1 90.12 56 THR B C 1
ATOM 3264 O O . THR B 1 56 ? 5.098 9.703 -11.508 1 90.12 56 THR B O 1
ATOM 3267 N N . ALA B 1 57 ? 7.039 8.562 -11.508 1 88.38 57 ALA B N 1
ATOM 3268 C CA . ALA B 1 57 ? 7.723 9.578 -10.719 1 88.38 57 ALA B CA 1
ATOM 3269 C C . ALA B 1 57 ? 7.988 10.828 -11.547 1 88.38 57 ALA B C 1
ATOM 3271 O O . ALA B 1 57 ? 7.934 10.789 -12.781 1 88.38 57 ALA B O 1
ATOM 3272 N N . PRO B 1 58 ? 8.273 11.891 -10.82 1 83.5 58 PRO B N 1
ATOM 3273 C CA . PRO B 1 58 ? 8.57 13.133 -11.539 1 83.5 58 PRO B CA 1
ATOM 3274 C C . PRO B 1 58 ? 9.766 13 -12.477 1 83.5 58 PRO B C 1
ATOM 3276 O O . PRO B 1 58 ? 9.828 13.688 -13.5 1 83.5 58 PRO B O 1
ATOM 3279 N N . ASP B 1 59 ? 10.68 12.133 -12.18 1 85.31 59 ASP B N 1
ATOM 3280 C CA . ASP B 1 59 ? 11.875 11.961 -13 1 85.31 59 ASP B CA 1
ATOM 3281 C C . ASP B 1 59 ? 11.625 10.977 -14.133 1 85.31 59 ASP B C 1
ATOM 3283 O O . ASP B 1 59 ? 12.531 10.664 -14.906 1 85.31 59 ASP B O 1
ATOM 3287 N N . GLY B 1 60 ? 10.508 10.438 -14.18 1 88.19 60 GLY B N 1
ATOM 3288 C CA . GLY B 1 60 ? 10.141 9.57 -15.289 1 88.19 60 GLY B CA 1
ATOM 3289 C C . GLY B 1 60 ? 10.203 8.094 -14.938 1 88.19 60 GLY B C 1
ATOM 3290 O O . GLY B 1 60 ? 9.75 7.246 -15.719 1 88.19 60 GLY B O 1
ATOM 3291 N N . GLU B 1 61 ? 10.75 7.801 -13.82 1 90.88 61 GLU B N 1
ATOM 3292 C CA . GLU B 1 61 ? 10.797 6.398 -13.414 1 90.88 61 GLU B CA 1
ATOM 3293 C C . GLU B 1 61 ? 9.398 5.863 -13.125 1 90.88 61 GLU B C 1
ATOM 3295 O O . GLU B 1 61 ? 8.562 6.566 -12.547 1 90.88 61 GLU B O 1
ATOM 3300 N N . GLU B 1 62 ? 9.211 4.617 -13.57 1 91.12 62 GLU B N 1
ATOM 3301 C CA . GLU B 1 62 ? 7.891 4.012 -13.406 1 91.12 62 GLU B CA 1
ATOM 3302 C C . GLU B 1 62 ? 7.875 3.018 -12.25 1 91.12 62 GLU B C 1
ATOM 3304 O O . GLU B 1 62 ? 8.82 2.25 -12.07 1 91.12 62 GLU B O 1
ATOM 3309 N N . PHE B 1 63 ? 6.797 3.125 -11.484 1 93.5 63 PHE B N 1
ATOM 3310 C CA . PHE B 1 63 ? 6.594 2.238 -10.344 1 93.5 63 PHE B CA 1
ATOM 3311 C C . PHE B 1 63 ? 5.199 1.622 -10.383 1 93.5 63 PHE B C 1
ATOM 3313 O O . PHE B 1 63 ? 4.34 2.066 -11.148 1 93.5 63 PHE B O 1
ATOM 3320 N N . CYS B 1 64 ? 5.008 0.548 -9.633 1 92.19 64 CYS B N 1
ATOM 3321 C CA . CYS B 1 64 ? 3.689 -0.041 -9.438 1 92.19 64 CYS B CA 1
ATOM 3322 C C . CYS B 1 64 ? 3.529 -0.557 -8.008 1 92.19 64 CYS B C 1
ATOM 3324 O O . CYS B 1 64 ? 4.52 -0.849 -7.336 1 92.19 64 CYS B O 1
ATOM 3326 N N . MET B 1 65 ? 2.307 -0.552 -7.59 1 94.06 65 MET B N 1
ATOM 3327 C CA . MET B 1 65 ? 2.021 -1.236 -6.332 1 94.06 65 MET B CA 1
ATOM 3328 C C . MET B 1 65 ? 2.131 -2.748 -6.496 1 94.06 65 MET B C 1
ATOM 3330 O O . MET B 1 65 ? 1.813 -3.285 -7.562 1 94.06 65 MET B O 1
ATOM 3334 N N . ARG B 1 66 ? 2.529 -3.422 -5.441 1 92.88 66 ARG B N 1
ATOM 3335 C CA . ARG B 1 66 ? 2.672 -4.867 -5.555 1 92.88 66 ARG B CA 1
ATOM 3336 C C . ARG B 1 66 ? 1.34 -5.523 -5.906 1 92.88 66 ARG B C 1
ATOM 3338 O O . ARG B 1 66 ? 0.35 -5.348 -5.191 1 92.88 66 ARG B O 1
ATOM 3345 N N . PRO B 1 67 ? 1.318 -6.344 -6.953 1 90.88 67 PRO B N 1
ATOM 3346 C CA . PRO B 1 67 ? 0.068 -6.996 -7.352 1 90.88 67 PRO B CA 1
ATOM 3347 C C . PRO B 1 67 ? -0.196 -8.289 -6.582 1 90.88 67 PRO B C 1
ATOM 3349 O O . PRO B 1 67 ? -1.306 -8.828 -6.629 1 90.88 67 PRO B O 1
ATOM 3352 N N . ASP B 1 68 ? 0.796 -8.82 -6.008 1 91.62 68 ASP B N 1
ATOM 3353 C CA . ASP B 1 68 ? 0.752 -9.984 -5.133 1 91.62 68 ASP B CA 1
ATOM 3354 C C . ASP B 1 68 ? 1.908 -9.969 -4.133 1 91.62 68 ASP B C 1
ATOM 3356 O O . ASP B 1 68 ? 2.725 -9.047 -4.137 1 91.62 68 ASP B O 1
ATOM 3360 N N . MET B 1 69 ? 1.944 -10.945 -3.311 1 94.25 69 MET B N 1
ATOM 3361 C CA . MET B 1 69 ? 2.977 -10.969 -2.277 1 94.25 69 MET B CA 1
ATOM 3362 C C . MET B 1 69 ? 4.215 -11.711 -2.762 1 94.25 69 MET B C 1
ATOM 3364 O O . MET B 1 69 ? 5.293 -11.57 -2.182 1 94.25 69 MET B O 1
ATOM 3368 N N . THR B 1 70 ? 4.098 -12.469 -3.801 1 93.5 70 THR B N 1
ATOM 3369 C CA . THR B 1 70 ? 5.184 -13.312 -4.289 1 93.5 70 THR B CA 1
ATOM 3370 C C . THR B 1 70 ? 6.258 -12.477 -4.973 1 93.5 70 THR B C 1
ATOM 3372 O O . THR B 1 70 ? 7.445 -12.633 -4.695 1 93.5 70 THR B O 1
ATOM 3375 N N . ALA B 1 71 ? 5.875 -11.578 -5.797 1 90.75 71 ALA B N 1
ATOM 3376 C CA . ALA B 1 71 ? 6.773 -10.82 -6.664 1 90.75 71 ALA B CA 1
ATOM 3377 C C . ALA B 1 71 ? 7.805 -10.047 -5.848 1 90.75 71 ALA B C 1
ATOM 3379 O O . ALA B 1 71 ? 9.008 -10.133 -6.113 1 90.75 71 ALA B O 1
ATOM 3380 N N . PRO B 1 72 ? 7.359 -9.305 -4.848 1 93.38 72 PRO B N 1
ATOM 3381 C CA . PRO B 1 72 ? 8.359 -8.555 -4.086 1 93.38 72 PRO B CA 1
ATOM 3382 C C . PRO B 1 72 ? 9.336 -9.469 -3.336 1 93.38 72 PRO B C 1
ATOM 3384 O O . PRO B 1 72 ? 10.508 -9.125 -3.188 1 93.38 72 PRO B O 1
ATOM 3387 N N . ILE B 1 73 ? 8.891 -10.594 -2.854 1 94.81 73 ILE B N 1
ATOM 3388 C CA . ILE B 1 73 ? 9.766 -11.523 -2.148 1 94.81 73 ILE B CA 1
ATOM 3389 C C . ILE B 1 73 ? 10.781 -12.117 -3.125 1 94.81 73 ILE B C 1
ATOM 3391 O O . ILE B 1 73 ? 11.977 -12.156 -2.836 1 94.81 73 ILE B O 1
ATOM 3395 N N . ALA B 1 74 ? 10.297 -12.531 -4.242 1 93.94 74 ALA B N 1
ATOM 3396 C CA . ALA B 1 74 ? 11.172 -13.078 -5.277 1 93.94 74 ALA B CA 1
ATOM 3397 C C . ALA B 1 74 ? 12.211 -12.047 -5.719 1 93.94 74 ALA B C 1
ATOM 3399 O O . ALA B 1 74 ? 13.375 -12.383 -5.938 1 93.94 74 ALA B O 1
ATOM 3400 N N . LEU B 1 75 ? 11.797 -10.82 -5.879 1 93.5 75 LEU B N 1
ATOM 3401 C CA . LEU B 1 75 ? 12.695 -9.742 -6.289 1 93.5 75 LEU B CA 1
ATOM 3402 C C . LEU B 1 75 ? 13.82 -9.562 -5.273 1 93.5 75 LEU B C 1
ATOM 3404 O O . LEU B 1 75 ? 14.984 -9.391 -5.652 1 93.5 75 LEU B O 1
ATOM 3408 N N . GLU B 1 76 ? 13.484 -9.57 -4.012 1 94.38 76 GLU B N 1
ATOM 3409 C CA . GLU B 1 76 ? 14.492 -9.367 -2.98 1 94.38 76 GLU B CA 1
ATOM 3410 C C . GLU B 1 76 ? 15.484 -10.531 -2.943 1 94.38 76 GLU B C 1
ATOM 3412 O O . GLU B 1 76 ? 16.656 -10.336 -2.646 1 94.38 76 GLU B O 1
ATOM 3417 N N . ILE B 1 77 ? 15 -11.703 -3.197 1 95.25 77 ILE B N 1
ATOM 3418 C CA . ILE B 1 77 ? 15.906 -12.836 -3.311 1 95.25 77 ILE B CA 1
ATOM 3419 C C . ILE B 1 77 ? 16.812 -12.656 -4.527 1 95.25 77 ILE B C 1
ATOM 3421 O O . ILE B 1 77 ? 18.016 -12.859 -4.445 1 95.25 77 ILE B O 1
ATOM 3425 N N . ALA B 1 78 ? 16.25 -12.258 -5.605 1 93.94 78 ALA B N 1
ATOM 3426 C CA . ALA B 1 78 ? 16.984 -12.047 -6.844 1 93.94 78 ALA B CA 1
ATOM 3427 C C . ALA B 1 78 ? 18.078 -10.984 -6.656 1 93.94 78 ALA B C 1
ATOM 3429 O O . ALA B 1 78 ? 19.141 -11.062 -7.273 1 93.94 78 ALA B O 1
ATOM 3430 N N . ARG B 1 79 ? 17.812 -10.016 -5.781 1 93.75 79 ARG B N 1
ATOM 3431 C CA . ARG B 1 79 ? 18.734 -8.922 -5.523 1 93.75 79 ARG B CA 1
ATOM 3432 C C . ARG B 1 79 ? 19.781 -9.312 -4.484 1 93.75 79 ARG B C 1
ATOM 3434 O O . ARG B 1 79 ? 20.734 -8.578 -4.246 1 93.75 79 ARG B O 1
ATOM 3441 N N . GLY B 1 80 ? 19.594 -10.391 -3.838 1 93.44 80 GLY B N 1
ATOM 3442 C CA . GLY B 1 80 ? 20.531 -10.859 -2.83 1 93.44 80 GLY B CA 1
ATOM 3443 C C . GLY B 1 80 ? 20.234 -10.305 -1.446 1 93.44 80 GLY B C 1
ATOM 3444 O O . GLY B 1 80 ? 21.031 -10.5 -0.518 1 93.44 80 GLY B O 1
ATOM 3445 N N . ASN B 1 81 ? 19.109 -9.656 -1.286 1 92.69 81 ASN B N 1
ATOM 3446 C CA . ASN B 1 81 ? 18.766 -9.062 -0.002 1 92.69 81 ASN B CA 1
ATOM 3447 C C . ASN B 1 81 ? 18.125 -10.078 0.936 1 92.69 81 ASN B C 1
ATOM 3449 O O . ASN B 1 81 ? 18.094 -9.875 2.152 1 92.69 81 ASN B O 1
ATOM 3453 N N . LEU B 1 82 ? 17.547 -11.133 0.362 1 93.56 82 LEU B N 1
ATOM 3454 C CA . LEU B 1 82 ? 16.922 -12.219 1.107 1 93.56 82 LEU B CA 1
ATOM 3455 C C . LEU B 1 82 ? 17.484 -13.57 0.686 1 93.56 82 LEU B C 1
ATOM 3457 O O . LEU B 1 82 ? 17.797 -13.781 -0.489 1 93.56 82 LEU B O 1
ATOM 3461 N N . LYS B 1 83 ? 17.547 -14.445 1.572 1 94.69 83 LYS B N 1
ATOM 3462 C CA . LYS B 1 83 ? 17.984 -15.805 1.266 1 94.69 83 LYS B CA 1
ATOM 3463 C C . LYS B 1 83 ? 16.812 -16.672 0.827 1 94.69 83 LYS B C 1
ATOM 3465 O O . LYS B 1 83 ? 15.648 -16.328 1.094 1 94.69 83 LYS B O 1
ATOM 3470 N N . ALA B 1 84 ? 17.172 -17.703 0.117 1 94.88 84 ALA B N 1
ATOM 3471 C CA . ALA B 1 84 ? 16.156 -18.688 -0.239 1 94.88 84 ALA B CA 1
ATOM 3472 C C . ALA B 1 84 ? 15.727 -19.5 0.98 1 94.88 84 ALA B C 1
ATOM 3474 O O . ALA B 1 84 ? 16.438 -20.406 1.411 1 94.88 84 ALA B O 1
ATOM 3475 N N . LYS B 1 85 ? 14.617 -19.188 1.522 1 95.69 85 LYS B N 1
ATOM 3476 C CA . LYS B 1 85 ? 14.047 -19.812 2.711 1 95.69 85 LYS B CA 1
ATOM 3477 C C . LYS B 1 85 ? 12.531 -19.891 2.617 1 95.69 85 LYS B C 1
ATOM 3479 O O . LYS B 1 85 ? 11.961 -19.75 1.533 1 95.69 85 LYS B O 1
ATOM 3484 N N . ARG B 1 86 ? 11.961 -20.297 3.721 1 95.25 86 ARG B N 1
ATOM 3485 C CA . ARG B 1 86 ? 10.5 -20.297 3.834 1 95.25 86 ARG B CA 1
ATOM 3486 C C . ARG B 1 86 ? 10 -19 4.457 1 95.25 86 ARG B C 1
ATOM 3488 O O . ARG B 1 86 ? 10.492 -18.578 5.508 1 95.25 86 ARG B O 1
ATOM 3495 N N . TYR B 1 87 ? 9.055 -18.391 3.77 1 96.44 87 TYR B N 1
ATOM 3496 C CA . TYR B 1 87 ? 8.539 -17.109 4.23 1 96.44 87 TYR B CA 1
ATOM 3497 C C . TYR B 1 87 ? 7.027 -17.156 4.402 1 96.44 87 TYR B C 1
ATOM 3499 O O . TYR B 1 87 ? 6.324 -17.766 3.592 1 96.44 87 TYR B O 1
ATOM 3507 N N . LEU B 1 88 ? 6.574 -16.547 5.5 1 96.5 88 LEU B N 1
ATOM 3508 C CA . LEU B 1 88 ? 5.156 -16.312 5.75 1 96.5 88 LEU B CA 1
ATOM 3509 C C . LEU B 1 88 ? 4.824 -14.828 5.586 1 96.5 88 LEU B C 1
ATOM 3511 O O . LEU B 1 88 ? 5.633 -13.961 5.926 1 96.5 88 LEU B O 1
ATOM 3515 N N . TYR B 1 89 ? 3.703 -14.578 5.074 1 95.5 89 TYR B N 1
ATOM 3516 C CA . TYR B 1 89 ? 3.332 -13.18 4.887 1 95.5 89 TYR B CA 1
ATOM 3517 C C . TYR B 1 89 ? 1.835 -12.984 5.09 1 95.5 89 TYR B C 1
ATOM 3519 O O . TYR B 1 89 ? 1.057 -13.93 4.98 1 95.5 89 TYR B O 1
ATOM 3527 N N . SER B 1 90 ? 1.444 -11.812 5.434 1 94.75 90 SER B N 1
ATOM 3528 C CA . SER B 1 90 ? 0.079 -11.297 5.465 1 94.75 90 SER B CA 1
ATOM 3529 C C . SER B 1 90 ? 0.049 -9.797 5.195 1 94.75 90 SER B C 1
ATOM 3531 O O . SER B 1 90 ? 0.758 -9.031 5.852 1 94.75 90 SER B O 1
ATOM 3533 N N . GLY B 1 91 ? -0.664 -9.414 4.195 1 92.75 91 GLY B N 1
ATOM 3534 C CA . GLY B 1 91 ? -0.71 -7.992 3.885 1 92.75 91 GLY B CA 1
ATOM 3535 C C . GLY B 1 91 ? -1.541 -7.676 2.654 1 92.75 91 GLY B C 1
ATOM 3536 O O . GLY B 1 91 ? -2.076 -8.586 2.012 1 92.75 91 GLY B O 1
ATOM 3537 N N . SER B 1 92 ? -1.625 -6.414 2.324 1 94.06 92 SER B N 1
ATOM 3538 C CA . SER B 1 92 ? -2.455 -5.941 1.223 1 94.06 92 SER B CA 1
ATOM 3539 C C . SER B 1 92 ? -1.714 -6.031 -0.107 1 94.06 92 SER B C 1
ATOM 3541 O O . SER B 1 92 ? -0.489 -5.902 -0.151 1 94.06 92 SER B O 1
ATOM 3543 N N . VAL B 1 93 ? -2.441 -6.281 -1.109 1 94.31 93 VAL B N 1
ATOM 3544 C CA . VAL B 1 93 ? -1.971 -6.211 -2.488 1 94.31 93 VAL B CA 1
ATOM 3545 C C . VAL B 1 93 ? -2.922 -5.348 -3.314 1 94.31 93 VAL B C 1
ATOM 3547 O O . VAL B 1 93 ? -4.016 -5.004 -2.855 1 94.31 93 VAL B O 1
ATOM 3550 N N . TYR B 1 94 ? -2.465 -4.977 -4.535 1 93.5 94 TYR B N 1
ATOM 3551 C CA . TYR B 1 94 ? -3.174 -3.928 -5.258 1 93.5 94 TYR B CA 1
ATOM 3552 C C . TYR B 1 94 ? -3.299 -4.273 -6.738 1 93.5 94 TYR B C 1
ATOM 3554 O O . TYR B 1 94 ? -2.291 -4.43 -7.434 1 93.5 94 TYR B O 1
ATOM 356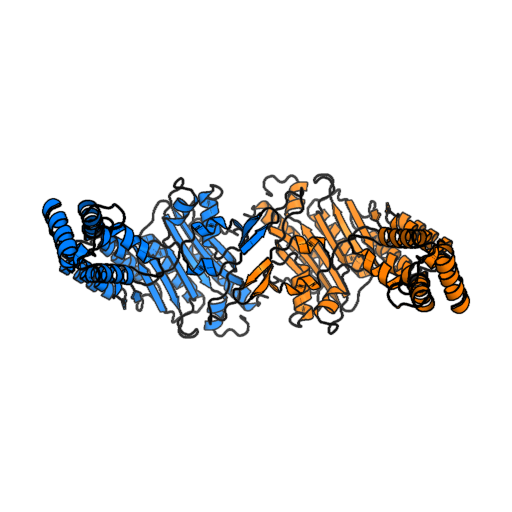2 N N . ARG B 1 95 ? -4.531 -4.363 -7.246 1 90.62 95 ARG B N 1
ATOM 3563 C CA . ARG B 1 95 ? -4.824 -4.57 -8.664 1 90.62 95 ARG B CA 1
ATOM 3564 C C . ARG B 1 95 ? -6.223 -4.066 -9.008 1 90.62 95 ARG B C 1
ATOM 3566 O O . ARG B 1 95 ? -7.148 -4.18 -8.203 1 90.62 95 ARG B O 1
ATOM 3573 N N . PHE B 1 96 ? -6.309 -3.549 -10.227 1 90.31 96 PHE B N 1
ATOM 3574 C CA . PHE B 1 96 ? -7.664 -3.271 -10.688 1 90.31 96 PHE B CA 1
ATOM 3575 C C . PHE B 1 96 ? -8.461 -4.562 -10.812 1 90.31 96 PHE B C 1
ATOM 3577 O O . PHE B 1 96 ? -7.945 -5.578 -11.281 1 90.31 96 PHE B O 1
ATOM 3584 N N . PRO B 1 97 ? -9.727 -4.453 -10.352 1 86.75 97 PRO B N 1
ATOM 3585 C CA . PRO B 1 97 ? -10.523 -5.684 -10.367 1 86.75 97 PRO B CA 1
ATOM 3586 C C . PRO B 1 97 ? -10.836 -6.16 -11.781 1 86.75 97 PRO B C 1
ATOM 3588 O O . PRO B 1 97 ? -10.992 -5.34 -12.695 1 86.75 97 PRO B O 1
ATOM 3591 N N . GLN B 1 98 ? -10.875 -7.504 -11.82 1 76.56 98 GLN B N 1
ATOM 3592 C CA . GLN B 1 98 ? -11.445 -8.07 -13.047 1 76.56 98 GLN B CA 1
ATOM 3593 C C . GLN B 1 98 ? -12.914 -7.699 -13.188 1 76.56 98 GLN B C 1
ATOM 3595 O O . GLN B 1 98 ? -13.633 -7.586 -12.195 1 76.56 98 GLN B O 1
ATOM 3600 N N . ALA B 1 99 ? -13.266 -7.527 -14.391 1 73.31 99 ALA B N 1
ATOM 3601 C CA . ALA B 1 99 ? -14.664 -7.168 -14.633 1 73.31 99 ALA B CA 1
ATOM 3602 C C . ALA B 1 99 ? -15.609 -8.18 -13.992 1 73.31 99 ALA B C 1
ATOM 3604 O O . ALA B 1 99 ? -15.453 -9.391 -14.172 1 73.31 99 ALA B O 1
ATOM 3605 N N . GLY B 1 100 ? -16.484 -7.766 -13.148 1 72.25 100 GLY B N 1
ATOM 3606 C CA . GLY B 1 100 ? -17.531 -8.609 -12.57 1 72.25 100 GLY B CA 1
ATOM 3607 C C . GLY B 1 100 ? -17.094 -9.289 -11.281 1 72.25 100 GLY B C 1
ATOM 3608 O O . GLY B 1 100 ? -17.891 -9.992 -10.656 1 72.25 100 GLY B O 1
ATOM 3609 N N . SER B 1 101 ? -15.883 -9.156 -10.805 1 74.69 101 SER B N 1
ATOM 3610 C CA . SER B 1 101 ? -15.406 -9.867 -9.625 1 74.69 101 SER B CA 1
ATOM 3611 C C . SER B 1 101 ? -15.969 -9.266 -8.344 1 74.69 101 SER B C 1
ATOM 3613 O O . SER B 1 101 ? -16.109 -9.961 -7.336 1 74.69 101 SER B O 1
ATOM 3615 N N . GLY B 1 102 ? -16.25 -7.965 -8.391 1 79.25 102 GLY B N 1
ATOM 3616 C CA . GLY B 1 102 ? -16.656 -7.27 -7.188 1 79.25 102 GLY B CA 1
ATOM 3617 C C . GLY B 1 102 ? -15.516 -7 -6.227 1 79.25 102 GLY B C 1
ATOM 3618 O O . GLY B 1 102 ? -15.742 -6.598 -5.086 1 79.25 102 GLY B O 1
ATOM 3619 N N . ASP B 1 103 ? -14.328 -7.293 -6.688 1 85.44 103 ASP B N 1
ATOM 3620 C CA . ASP B 1 103 ? -13.156 -7.074 -5.844 1 85.44 103 ASP B CA 1
ATOM 3621 C C . ASP B 1 103 ? -12.852 -5.586 -5.699 1 85.44 103 ASP B C 1
ATOM 3623 O O . ASP B 1 103 ? -13.164 -4.793 -6.59 1 85.44 103 ASP B O 1
ATOM 3627 N N . ASP B 1 104 ? -12.289 -5.289 -4.566 1 89.12 104 ASP B N 1
ATOM 3628 C CA . ASP B 1 104 ? -11.695 -3.967 -4.383 1 89.12 104 ASP B CA 1
ATOM 3629 C C . ASP B 1 104 ? -10.305 -3.896 -5.008 1 89.12 104 ASP B C 1
ATOM 3631 O O . ASP B 1 104 ? -9.703 -4.926 -5.32 1 89.12 104 ASP B O 1
ATOM 3635 N N . ILE B 1 105 ? -9.875 -2.693 -5.293 1 93.31 105 ILE B N 1
ATOM 3636 C CA . ILE B 1 105 ? -8.531 -2.482 -5.805 1 93.31 105 ILE B CA 1
ATOM 3637 C C . ILE B 1 105 ? -7.508 -3.031 -4.809 1 93.31 105 ILE B C 1
ATOM 3639 O O . ILE B 1 105 ? -6.496 -3.615 -5.203 1 93.31 105 ILE B O 1
ATOM 3643 N N . GLU B 1 106 ? -7.82 -2.812 -3.562 1 94 106 GLU B N 1
ATOM 3644 C CA . GLU B 1 106 ? -6.977 -3.279 -2.467 1 94 106 GLU B CA 1
ATOM 3645 C C . GLU B 1 106 ? -7.613 -4.465 -1.748 1 94 106 GLU B C 1
ATOM 3647 O O . GLU B 1 106 ? -8.789 -4.414 -1.373 1 94 106 GLU B O 1
ATOM 3652 N N . PHE B 1 107 ? -6.836 -5.57 -1.573 1 92.06 107 PHE B N 1
ATOM 3653 C CA . PHE B 1 107 ? -7.301 -6.715 -0.796 1 92.06 107 PHE B CA 1
ATOM 3654 C C . PHE B 1 107 ? -6.129 -7.422 -0.123 1 92.06 107 PHE B C 1
ATOM 3656 O O . PHE B 1 107 ? -4.969 -7.176 -0.463 1 92.06 107 PHE B O 1
ATOM 3663 N N . ASP B 1 108 ? -6.422 -8.328 0.758 1 93.25 108 ASP B N 1
ATOM 3664 C CA . ASP B 1 108 ? -5.367 -8.945 1.553 1 93.25 108 ASP B CA 1
ATOM 3665 C C . ASP B 1 108 ? -5.051 -10.352 1.051 1 93.25 108 ASP B C 1
ATOM 3667 O O . ASP B 1 108 ? -5.957 -11.094 0.659 1 93.25 108 ASP B O 1
ATOM 3671 N N . GLN B 1 109 ? -3.84 -10.648 1.097 1 95.5 109 GLN B N 1
ATOM 3672 C CA . GLN B 1 109 ? -3.346 -12.008 0.905 1 95.5 109 GLN B CA 1
ATOM 3673 C C . GLN B 1 109 ? -2.578 -12.492 2.133 1 95.5 109 GLN B C 1
ATOM 3675 O O . GLN B 1 109 ? -1.804 -11.742 2.725 1 95.5 109 GLN B O 1
ATOM 3680 N N . THR B 1 110 ? -2.908 -13.641 2.541 1 97.38 110 THR B N 1
ATOM 3681 C CA . THR B 1 110 ? -2.129 -14.375 3.527 1 97.38 110 THR B CA 1
ATOM 3682 C C . THR B 1 110 ? -1.605 -15.68 2.934 1 97.38 110 THR B C 1
ATOM 3684 O O . THR B 1 110 ? -2.352 -16.422 2.283 1 97.38 110 THR B O 1
ATOM 3687 N N . GLY B 1 111 ? -0.273 -15.883 3.115 1 97.88 111 GLY B N 1
ATOM 3688 C CA . GLY B 1 111 ? 0.244 -17.078 2.473 1 97.88 111 GLY B CA 1
ATOM 3689 C C . GLY B 1 111 ? 1.68 -17.391 2.852 1 97.88 111 GLY B C 1
ATOM 3690 O O . GLY B 1 111 ? 2.146 -16.984 3.918 1 97.88 111 GLY B O 1
ATOM 3691 N N . PHE B 1 112 ? 2.258 -18.281 2.072 1 97.12 112 PHE B N 1
ATOM 3692 C CA . PHE B 1 112 ? 3.639 -18.688 2.293 1 97.12 112 PHE B CA 1
ATOM 3693 C C . PHE B 1 112 ? 4.367 -18.875 0.966 1 97.12 112 PHE B C 1
ATOM 3695 O O . PHE B 1 112 ? 3.734 -19.094 -0.069 1 97.12 112 PHE B O 1
ATOM 3702 N N . GLU B 1 113 ? 5.641 -18.656 1.008 1 97 113 GLU B N 1
ATOM 3703 C CA . GLU B 1 113 ? 6.574 -18.938 -0.085 1 97 113 GLU B CA 1
ATOM 3704 C C . GLU B 1 113 ? 7.703 -19.844 0.365 1 97 113 GLU B C 1
ATOM 3706 O O . GLU B 1 113 ? 8.336 -19.609 1.396 1 97 113 GLU B O 1
ATOM 3711 N N . TRP B 1 114 ? 7.914 -20.906 -0.402 1 96.19 114 TRP B N 1
ATOM 3712 C CA . TRP B 1 114 ? 9 -21.844 -0.128 1 96.19 114 TRP B CA 1
ATOM 3713 C C . TRP B 1 114 ? 10.062 -21.781 -1.221 1 96.19 114 TRP B C 1
ATOM 3715 O O . TRP B 1 114 ? 9.789 -22.125 -2.373 1 96.19 114 TRP B O 1
ATOM 3725 N N . PHE B 1 115 ? 11.195 -21.312 -0.79 1 96.75 115 PHE B N 1
ATOM 3726 C CA . PHE B 1 115 ? 12.367 -21.312 -1.654 1 96.75 115 PHE B CA 1
ATOM 3727 C C . PHE B 1 115 ? 13.406 -22.312 -1.154 1 96.75 115 PHE B C 1
ATOM 3729 O O . PHE B 1 115 ? 13.672 -22.391 0.047 1 96.75 115 PHE B O 1
ATOM 3736 N N . GLY B 1 116 ? 14.023 -23.094 -2.088 1 93.81 116 GLY B N 1
ATOM 3737 C CA . GLY B 1 116 ? 15.047 -24.031 -1.654 1 93.81 116 GLY B CA 1
ATOM 3738 C C . GLY B 1 116 ? 15.773 -24.688 -2.809 1 93.81 116 GLY B C 1
ATOM 3739 O O . GLY B 1 116 ? 15.438 -24.469 -3.973 1 93.81 116 GLY B O 1
ATOM 3740 N N . GLU B 1 117 ? 16.797 -25.438 -2.398 1 87 117 GLU B N 1
ATOM 3741 C CA . GLU B 1 117 ? 17.578 -26.188 -3.379 1 87 117 GLU B CA 1
ATOM 3742 C C . GLU B 1 117 ? 16.797 -27.375 -3.916 1 87 117 GLU B C 1
ATOM 3744 O O . GLU B 1 117 ? 16.891 -27.703 -5.105 1 87 117 GLU B O 1
ATOM 3749 N N . LYS B 1 118 ? 16.125 -27.922 -2.969 1 82.25 118 LYS B N 1
ATOM 3750 C CA . LYS B 1 118 ? 15.297 -29.062 -3.363 1 82.25 118 LYS B CA 1
ATOM 3751 C C . LYS B 1 118 ? 13.875 -28.625 -3.693 1 82.25 118 LYS B C 1
ATOM 3753 O O . LYS B 1 118 ? 13.352 -27.672 -3.1 1 82.25 118 LYS B O 1
ATOM 3758 N N . GLY B 1 119 ? 13.391 -29.188 -4.766 1 85.19 119 GLY B N 1
ATOM 3759 C CA . GLY B 1 119 ? 12.023 -28.953 -5.203 1 85.19 119 GLY B CA 1
ATOM 3760 C C . GLY B 1 119 ? 11.469 -30.078 -6.062 1 85.19 119 GLY B C 1
ATOM 3761 O O . GLY B 1 119 ? 12.227 -30.781 -6.723 1 85.19 119 GLY B O 1
ATOM 3762 N N . GLY B 1 120 ? 10.195 -30.5 -5.707 1 89.12 120 GLY B N 1
ATOM 3763 C CA . GLY B 1 120 ? 9.578 -31.562 -6.48 1 89.12 120 GLY B CA 1
ATOM 3764 C C . GLY B 1 120 ? 8.188 -31.922 -5.988 1 89.12 120 GLY B C 1
ATOM 3765 O O . GLY B 1 120 ? 7.531 -31.125 -5.32 1 89.12 120 GLY B O 1
ATOM 3766 N N . PRO B 1 121 ? 7.863 -33.156 -6.336 1 93.5 121 PRO B N 1
ATOM 3767 C CA . PRO B 1 121 ? 6.488 -33.562 -6.055 1 93.5 121 PRO B CA 1
ATOM 3768 C C . PRO B 1 121 ? 6.164 -33.562 -4.562 1 93.5 121 PRO B C 1
ATOM 3770 O O . PRO B 1 121 ? 5.039 -33.219 -4.176 1 93.5 121 PRO B O 1
ATOM 3773 N N . LYS B 1 122 ? 7.133 -33.875 -3.758 1 91.88 122 LYS B N 1
ATOM 3774 C CA . LYS B 1 122 ? 6.887 -33.906 -2.318 1 91.88 122 LYS B CA 1
ATOM 3775 C C . LYS B 1 122 ? 6.602 -32.5 -1.785 1 91.88 122 LYS B C 1
ATOM 3777 O O . LYS B 1 122 ? 5.676 -32.312 -0.995 1 91.88 122 LYS B O 1
ATOM 3782 N N . GLU B 1 123 ? 7.453 -31.578 -2.172 1 92.38 123 GLU B N 1
ATOM 3783 C CA . GLU B 1 123 ? 7.266 -30.188 -1.759 1 92.38 123 GLU B CA 1
ATOM 3784 C C . GLU B 1 123 ? 5.957 -29.625 -2.301 1 92.38 123 GLU B C 1
ATOM 3786 O O . GLU B 1 123 ? 5.277 -28.844 -1.619 1 92.38 123 GLU B O 1
ATOM 3791 N N . ASP B 1 124 ? 5.637 -30 -3.51 1 95.56 124 ASP B N 1
ATOM 3792 C CA . ASP B 1 124 ? 4.359 -29.609 -4.094 1 95.56 124 ASP B CA 1
ATOM 3793 C C . ASP B 1 124 ? 3.189 -30.094 -3.238 1 95.56 124 ASP B C 1
ATOM 3795 O O . ASP B 1 124 ? 2.283 -29.312 -2.924 1 95.56 124 ASP B O 1
ATOM 3799 N N . ALA B 1 125 ? 3.281 -31.359 -2.918 1 95.25 125 ALA B N 1
ATOM 3800 C CA . ALA B 1 125 ? 2.215 -31.969 -2.131 1 95.25 125 ALA B CA 1
ATOM 3801 C C . ALA B 1 125 ? 2.111 -31.328 -0.752 1 95.25 125 ALA B C 1
ATOM 3803 O O . ALA B 1 125 ? 1.01 -31.109 -0.244 1 95.25 125 ALA B O 1
ATOM 3804 N N . GLU B 1 126 ? 3.205 -31.047 -0.168 1 93 126 GLU B N 1
ATOM 3805 C CA . GLU B 1 126 ? 3.225 -30.406 1.146 1 93 126 GLU B CA 1
ATOM 3806 C C . GLU B 1 126 ? 2.582 -29.016 1.097 1 93 126 GLU B C 1
ATOM 3808 O O . GLU B 1 126 ? 1.791 -28.672 1.974 1 93 126 GLU B O 1
ATOM 3813 N N . ALA B 1 127 ? 2.943 -28.25 0.108 1 94.69 127 ALA B N 1
ATOM 3814 C CA . ALA B 1 127 ? 2.383 -26.906 -0.049 1 94.69 127 ALA B CA 1
ATOM 3815 C C . ALA B 1 127 ? 0.87 -26.969 -0.242 1 94.69 127 ALA B C 1
ATOM 3817 O O . ALA B 1 127 ? 0.128 -26.203 0.377 1 94.69 127 ALA B O 1
ATOM 3818 N N . LEU B 1 128 ? 0.467 -27.828 -1.083 1 96.44 128 LEU B N 1
ATOM 3819 C CA . LEU B 1 128 ? -0.959 -27.984 -1.352 1 96.44 128 LEU B CA 1
ATOM 3820 C C . LEU B 1 128 ? -1.696 -28.469 -0.111 1 96.44 128 LEU B C 1
ATOM 3822 O O . LEU B 1 128 ? -2.773 -27.969 0.217 1 96.44 128 LEU B O 1
ATOM 3826 N N . ALA B 1 129 ? -1.152 -29.484 0.548 1 95.81 129 ALA B N 1
ATOM 3827 C CA . ALA B 1 129 ? -1.764 -30 1.766 1 95.81 129 ALA B CA 1
ATOM 3828 C C . ALA B 1 129 ? -1.906 -28.922 2.824 1 95.81 129 ALA B C 1
ATOM 3830 O O . ALA B 1 129 ? -2.953 -28.797 3.467 1 95.81 129 ALA B O 1
ATOM 3831 N N . LEU B 1 130 ? -0.857 -28.172 3.002 1 95.56 130 LEU B N 1
ATOM 3832 C CA . LEU B 1 130 ? -0.894 -27.062 3.955 1 95.56 130 LEU B CA 1
ATOM 3833 C C . LEU B 1 130 ? -2.012 -26.094 3.611 1 95.56 130 LEU B C 1
ATOM 3835 O O . LEU B 1 130 ? -2.711 -25.594 4.504 1 95.56 130 LEU B O 1
ATOM 3839 N N . THR B 1 131 ? -2.148 -25.766 2.354 1 97.06 131 THR B N 1
ATOM 3840 C CA . THR B 1 131 ? -3.197 -24.875 1.88 1 97.06 131 THR B CA 1
ATOM 3841 C C . THR B 1 131 ? -4.574 -25.406 2.254 1 97.06 131 THR B C 1
ATOM 3843 O O . THR B 1 131 ? -5.387 -24.688 2.844 1 97.06 131 THR B O 1
ATOM 3846 N N . LEU B 1 132 ? -4.781 -26.656 1.96 1 96.44 132 LEU B N 1
ATOM 3847 C CA . LEU B 1 132 ? -6.078 -27.281 2.186 1 96.44 132 LEU B CA 1
ATOM 3848 C C . LEU B 1 132 ? -6.367 -27.406 3.678 1 96.44 132 LEU B C 1
ATOM 3850 O O . LEU B 1 132 ? -7.496 -27.172 4.117 1 96.44 132 LEU B O 1
ATOM 3854 N N . GLU B 1 133 ? -5.41 -27.734 4.445 1 95.81 133 GLU B N 1
ATOM 3855 C CA . GLU B 1 133 ? -5.562 -27.844 5.895 1 95.81 133 GLU B CA 1
ATOM 3856 C C . GLU B 1 133 ? -5.887 -26.484 6.516 1 95.81 133 GLU B C 1
ATOM 3858 O O . GLU B 1 133 ? -6.699 -26.391 7.441 1 95.81 133 GLU B O 1
ATOM 3863 N N . THR B 1 134 ? -5.199 -25.484 6.035 1 96.56 134 THR B N 1
ATOM 3864 C CA . THR B 1 134 ? -5.449 -24.125 6.539 1 96.56 134 THR B CA 1
ATOM 3865 C C . THR B 1 134 ? -6.883 -23.703 6.234 1 96.56 134 THR B C 1
ATOM 3867 O O . THR B 1 134 ? -7.559 -23.125 7.094 1 96.56 134 THR B O 1
ATOM 3870 N N . LEU B 1 135 ? -7.34 -24 5.059 1 96.56 135 LEU B N 1
ATOM 3871 C CA . LEU B 1 135 ? -8.719 -23.672 4.691 1 96.56 135 LEU B CA 1
ATOM 3872 C C . LEU B 1 135 ? -9.703 -24.453 5.566 1 96.56 135 LEU B C 1
ATOM 3874 O O . LEU B 1 135 ? -10.68 -23.875 6.059 1 96.56 135 LEU B O 1
ATOM 3878 N N . ALA B 1 136 ? -9.43 -25.703 5.754 1 95.06 136 ALA B N 1
ATOM 3879 C CA . ALA B 1 136 ? -10.289 -26.547 6.586 1 95.06 136 ALA B CA 1
ATOM 3880 C C . ALA B 1 136 ? -10.32 -26.047 8.023 1 95.06 136 ALA B C 1
ATOM 3882 O O . ALA B 1 136 ? -11.391 -25.984 8.641 1 95.06 136 ALA B O 1
ATOM 3883 N N . SER B 1 137 ? -9.195 -25.703 8.516 1 94.88 137 SER B N 1
ATOM 3884 C CA . SER B 1 137 ? -9.094 -25.188 9.875 1 94.88 137 SER B CA 1
ATOM 3885 C C . SER B 1 137 ? -9.875 -23.875 10.023 1 94.88 137 SER B C 1
ATOM 3887 O O . SER B 1 137 ? -10.406 -23.594 11.094 1 94.88 137 SER B O 1
ATOM 3889 N N . ALA B 1 138 ? -9.914 -23.141 8.938 1 94.56 138 ALA B N 1
ATOM 3890 C CA . ALA B 1 138 ? -10.641 -21.875 8.953 1 94.56 138 ALA B CA 1
ATOM 3891 C C . ALA B 1 138 ? -12.148 -22.109 8.891 1 94.56 138 ALA B C 1
ATOM 3893 O O . ALA B 1 138 ? -12.938 -21.188 9.078 1 94.56 138 ALA B O 1
ATOM 3894 N N . GLY B 1 139 ? -12.547 -23.344 8.562 1 93.56 139 GLY B N 1
ATOM 3895 C CA . GLY B 1 139 ? -13.961 -23.688 8.57 1 93.56 139 GLY B CA 1
ATOM 3896 C C . GLY B 1 139 ? -14.508 -23.984 7.184 1 93.56 139 GLY B C 1
ATOM 3897 O O . GLY B 1 139 ? -15.703 -24.219 7.023 1 93.56 139 GLY B O 1
ATOM 3898 N N . VAL B 1 140 ? -13.664 -24.031 6.207 1 93.81 140 VAL B N 1
ATOM 3899 C CA . VAL B 1 140 ? -14.109 -24.297 4.848 1 93.81 140 VAL B CA 1
ATOM 3900 C C . VAL B 1 140 ? -14.242 -25.812 4.637 1 93.81 140 VAL B C 1
ATOM 3902 O O . VAL B 1 140 ? -13.25 -26.531 4.707 1 93.81 140 VAL B O 1
ATOM 3905 N N . ALA B 1 141 ? -15.383 -26.375 4.367 1 87.12 141 ALA B N 1
ATOM 3906 C CA . ALA B 1 141 ? -15.594 -27.812 4.266 1 87.12 141 ALA B CA 1
ATOM 3907 C C . ALA B 1 141 ? -15.727 -28.25 2.809 1 87.12 141 ALA B C 1
ATOM 3909 O O . ALA B 1 141 ? -15.281 -29.328 2.434 1 87.12 141 ALA B O 1
ATOM 3910 N N . ASP B 1 142 ? -16.266 -27.484 1.902 1 89.12 142 ASP B N 1
ATOM 3911 C CA . ASP B 1 142 ? -16.641 -27.938 0.562 1 89.12 142 ASP B CA 1
ATOM 3912 C C . ASP B 1 142 ? -15.945 -27.078 -0.506 1 89.12 142 ASP B C 1
ATOM 3914 O O . ASP B 1 142 ? -16.594 -26.609 -1.439 1 89.12 142 ASP B O 1
ATOM 3918 N N . GLY B 1 143 ? -14.617 -27.109 -0.246 1 94.06 143 GLY B N 1
ATOM 3919 C CA . GLY B 1 143 ? -13.875 -26.422 -1.287 1 94.06 143 GLY B CA 1
ATOM 3920 C C . GLY B 1 143 ? -13.586 -27.281 -2.494 1 94.06 143 GLY B C 1
ATOM 3921 O O . GLY B 1 143 ? -13.414 -28.5 -2.363 1 94.06 143 GLY B O 1
ATOM 3922 N N . ALA B 1 144 ? -13.586 -26.672 -3.654 1 95.25 144 ALA B N 1
ATOM 3923 C CA . ALA B 1 144 ? -13.273 -27.375 -4.898 1 95.25 144 ALA B CA 1
ATOM 3924 C C . ALA B 1 144 ? -11.836 -27.109 -5.328 1 95.25 144 ALA B C 1
ATOM 3926 O O . ALA B 1 144 ? -11.469 -25.969 -5.621 1 95.25 144 ALA B O 1
ATOM 3927 N N . LEU B 1 145 ? -11.039 -28.156 -5.367 1 96.25 145 LEU B N 1
ATOM 3928 C CA . LEU B 1 145 ? -9.641 -28.047 -5.777 1 96.25 145 LEU B CA 1
ATOM 3929 C C . LEU B 1 145 ? -9.484 -28.344 -7.266 1 96.25 145 LEU B C 1
ATOM 3931 O O . LEU B 1 145 ? -9.898 -29.406 -7.742 1 96.25 145 LEU B O 1
ATOM 3935 N N . ARG B 1 146 ? -8.969 -27.422 -7.996 1 95.5 146 ARG B N 1
ATOM 3936 C CA . ARG B 1 146 ? -8.57 -27.578 -9.391 1 95.5 146 ARG B CA 1
ATOM 3937 C C . ARG B 1 146 ? -7.086 -27.297 -9.578 1 95.5 146 ARG B C 1
ATOM 3939 O O . ARG B 1 146 ? -6.551 -26.359 -8.984 1 95.5 146 ARG B O 1
ATOM 3946 N N . PHE B 1 147 ? -6.391 -28.188 -10.289 1 94.75 147 PHE B N 1
ATOM 3947 C CA . PHE B 1 147 ? -4.98 -27.891 -10.508 1 94.75 147 PHE B CA 1
ATOM 3948 C C . PHE B 1 147 ? -4.551 -28.312 -11.914 1 94.75 147 PHE B C 1
ATOM 3950 O O . PHE B 1 147 ? -5.281 -29.031 -12.602 1 94.75 147 PHE B O 1
ATOM 3957 N N . GLY B 1 148 ? -3.549 -27.672 -12.422 1 93.88 148 GLY B N 1
ATOM 3958 C CA . GLY B 1 148 ? -2.846 -27.984 -13.656 1 93.88 148 GLY B CA 1
ATOM 3959 C C . GLY B 1 148 ? -1.347 -28.125 -13.469 1 93.88 148 GLY B C 1
ATOM 3960 O O . GLY B 1 148 ? -0.831 -27.922 -12.367 1 93.88 148 GLY B O 1
ATOM 3961 N N . ASP B 1 149 ? -0.742 -28.547 -14.508 1 93.38 149 ASP B N 1
ATOM 3962 C CA . ASP B 1 149 ? 0.704 -28.734 -14.469 1 93.38 149 ASP B CA 1
ATOM 3963 C C . ASP B 1 149 ? 1.318 -28.547 -15.859 1 93.38 149 ASP B C 1
ATOM 3965 O O . ASP B 1 149 ? 1.314 -29.469 -16.672 1 93.38 149 ASP B O 1
ATOM 3969 N N . SER B 1 150 ? 1.935 -27.438 -16 1 91.38 150 SER B N 1
ATOM 3970 C CA . SER B 1 150 ? 2.506 -27.125 -17.312 1 91.38 150 SER B CA 1
ATOM 3971 C C . SER B 1 150 ? 3.684 -28.047 -17.625 1 91.38 150 SER B C 1
ATOM 3973 O O . SER B 1 150 ? 4.043 -28.219 -18.797 1 91.38 150 SER B O 1
ATOM 3975 N N . ALA B 1 151 ? 4.297 -28.641 -16.641 1 91.38 151 ALA B N 1
ATOM 3976 C CA . ALA B 1 151 ? 5.43 -29.547 -16.844 1 91.38 151 ALA B CA 1
ATOM 3977 C C . ALA B 1 151 ? 5.023 -30.75 -17.688 1 91.38 151 ALA B C 1
ATOM 3979 O O . ALA B 1 151 ? 5.832 -31.281 -18.453 1 91.38 151 ALA B O 1
ATOM 3980 N N . LEU B 1 152 ? 3.777 -31.125 -17.594 1 94.38 152 LEU B N 1
ATOM 3981 C CA . LEU B 1 152 ? 3.281 -32.25 -18.375 1 94.38 152 LEU B CA 1
ATOM 3982 C C . LEU B 1 152 ? 3.184 -31.875 -19.844 1 94.38 152 LEU B C 1
ATOM 3984 O O . LEU B 1 152 ? 3.516 -32.688 -20.719 1 94.38 152 LEU B O 1
ATOM 3988 N N . PHE B 1 153 ? 2.752 -30.688 -20.062 1 93.94 153 PHE B N 1
ATOM 3989 C CA . PHE B 1 153 ? 2.686 -30.188 -21.438 1 93.94 153 PHE B CA 1
ATOM 3990 C C . PHE B 1 153 ? 4.082 -30.078 -22.047 1 93.94 153 PHE B C 1
ATOM 3992 O O . PHE B 1 153 ? 4.305 -30.531 -23.172 1 93.94 153 PHE B O 1
ATOM 3999 N N . TYR B 1 154 ? 4.938 -29.562 -21.312 1 93.25 154 TYR B N 1
ATOM 4000 C CA . TYR B 1 154 ? 6.305 -29.406 -21.797 1 93.25 154 TYR B CA 1
ATOM 4001 C C . TYR B 1 154 ? 6.945 -30.766 -22.062 1 93.25 154 TYR B C 1
ATOM 4003 O O . TYR B 1 154 ? 7.668 -30.938 -23.047 1 93.25 154 TYR B O 1
ATOM 4011 N N . ALA B 1 155 ? 6.688 -31.688 -21.219 1 95.69 155 ALA B N 1
ATOM 4012 C CA . ALA B 1 155 ? 7.227 -33.031 -21.375 1 95.69 155 ALA B CA 1
ATOM 4013 C C . ALA B 1 155 ? 6.727 -33.656 -22.672 1 95.69 155 ALA B C 1
ATOM 4015 O O . ALA B 1 155 ? 7.484 -34.344 -23.375 1 95.69 155 ALA B O 1
ATOM 4016 N N . LEU B 1 156 ? 5.453 -33.469 -22.938 1 96.75 156 LEU B N 1
ATOM 4017 C CA . LEU B 1 156 ? 4.906 -34 -24.188 1 96.75 156 LEU B CA 1
ATOM 4018 C C . LEU B 1 156 ? 5.574 -33.375 -25.391 1 96.75 156 LEU B C 1
ATOM 4020 O O . LEU B 1 156 ? 5.961 -34.062 -26.328 1 96.75 156 LEU B O 1
ATOM 4024 N N . ILE B 1 157 ? 5.723 -32.062 -25.359 1 95.56 157 ILE B N 1
ATOM 4025 C CA . ILE B 1 157 ? 6.352 -31.344 -26.469 1 95.56 157 ILE B CA 1
ATOM 4026 C C . ILE B 1 157 ? 7.77 -31.859 -26.672 1 95.56 157 ILE B C 1
ATOM 4028 O O . ILE B 1 157 ? 8.188 -32.094 -27.812 1 95.56 157 ILE B O 1
ATOM 4032 N N . ASP B 1 158 ? 8.445 -32.094 -25.641 1 95.69 158 ASP B N 1
ATOM 4033 C CA . ASP B 1 158 ? 9.812 -32.594 -25.734 1 95.69 158 ASP B CA 1
ATOM 4034 C C . ASP B 1 158 ? 9.836 -34.031 -26.297 1 95.69 158 ASP B C 1
ATOM 4036 O O . ASP B 1 158 ? 10.688 -34.344 -27.141 1 95.69 158 ASP B O 1
ATOM 4040 N N . ALA B 1 159 ? 8.938 -34.812 -25.875 1 96.31 159 ALA B N 1
ATOM 4041 C CA . ALA B 1 159 ? 8.906 -36.219 -26.25 1 96.31 159 ALA B CA 1
ATOM 4042 C C . ALA B 1 159 ? 8.531 -36.375 -27.734 1 96.31 159 ALA B C 1
ATOM 4044 O O . ALA B 1 159 ? 8.945 -37.344 -28.375 1 96.31 159 ALA B O 1
ATOM 4045 N N . LEU B 1 160 ? 7.793 -35.469 -28.266 1 95.81 160 LEU B N 1
ATOM 4046 C CA . LEU B 1 160 ? 7.316 -35.562 -29.641 1 95.81 160 LEU B CA 1
ATOM 4047 C C . LEU B 1 160 ? 8.438 -35.25 -30.625 1 95.81 160 LEU B C 1
ATOM 4049 O O . LEU B 1 160 ? 8.336 -35.531 -31.812 1 95.81 160 LEU B O 1
ATOM 4053 N N . LYS B 1 161 ? 9.516 -34.594 -30.219 1 93.31 161 LYS B N 1
ATOM 4054 C CA . LYS B 1 161 ? 10.688 -34.281 -31.031 1 93.31 161 LYS B CA 1
ATOM 4055 C C . LYS B 1 161 ? 10.289 -33.562 -32.312 1 93.31 161 LYS B C 1
ATOM 4057 O O . LYS B 1 161 ? 10.695 -33.969 -33.406 1 93.31 161 LYS B O 1
ATOM 4062 N N . LEU B 1 162 ? 9.555 -32.531 -32.094 1 92.56 162 LEU B N 1
ATOM 4063 C CA . LEU B 1 162 ? 9.102 -31.719 -33.219 1 92.56 162 LEU B CA 1
ATOM 4064 C C . LEU B 1 162 ? 10.25 -30.922 -33.844 1 92.56 162 LEU B C 1
ATOM 4066 O O . LEU B 1 162 ? 11.25 -30.656 -33.156 1 92.56 162 LEU B O 1
ATOM 4070 N N . ASP B 1 163 ? 10.055 -30.609 -35.062 1 88.5 163 ASP B N 1
ATOM 4071 C CA . ASP B 1 163 ? 11.055 -29.781 -35.75 1 88.5 163 ASP B CA 1
ATOM 4072 C C . ASP B 1 163 ? 10.984 -28.328 -35.25 1 88.5 163 ASP B C 1
ATOM 4074 O O . ASP B 1 163 ? 9.898 -27.828 -34.938 1 88.5 163 ASP B O 1
ATOM 4078 N N . ALA B 1 164 ? 12.102 -27.734 -35.281 1 87.62 164 ALA B N 1
ATOM 4079 C CA . ALA B 1 164 ? 12.133 -26.297 -35 1 87.62 164 ALA B CA 1
ATOM 4080 C C . ALA B 1 164 ? 11.305 -25.531 -36.031 1 87.62 164 ALA B C 1
ATOM 4082 O O . ALA B 1 164 ? 11.242 -25.906 -37.188 1 87.62 164 ALA B O 1
ATOM 4083 N N . PRO B 1 165 ? 10.812 -24.609 -35.469 1 88.62 165 PRO B N 1
ATOM 4084 C CA . PRO B 1 165 ? 10.828 -23.922 -34.188 1 88.62 165 PRO B CA 1
ATOM 4085 C C . PRO B 1 165 ? 9.656 -24.312 -33.281 1 88.62 165 PRO B C 1
ATOM 4087 O O . PRO B 1 165 ? 9.375 -23.625 -32.281 1 88.62 165 PRO B O 1
ATOM 4090 N N . TRP B 1 166 ? 8.977 -25.344 -33.531 1 89.38 166 TRP B N 1
ATOM 4091 C CA . TRP B 1 166 ? 7.664 -25.641 -32.969 1 89.38 166 TRP B CA 1
ATOM 4092 C C . TRP B 1 166 ? 7.754 -25.906 -31.469 1 89.38 166 TRP B C 1
ATOM 4094 O O . TRP B 1 166 ? 6.902 -25.453 -30.703 1 89.38 166 TRP B O 1
ATOM 4104 N N . PRO B 1 167 ? 8.789 -26.656 -31.047 1 92.06 167 PRO B N 1
ATOM 4105 C CA . PRO B 1 167 ? 8.852 -26.875 -29.594 1 92.06 167 PRO B CA 1
ATOM 4106 C C . PRO B 1 167 ? 8.883 -25.562 -28.812 1 92.06 167 PRO B C 1
ATOM 4108 O O . PRO B 1 167 ? 8.109 -25.391 -27.859 1 92.06 167 PRO B O 1
ATOM 4111 N N . GLN B 1 168 ? 9.641 -24.656 -29.234 1 89.56 168 GLN B N 1
ATOM 4112 C CA . GLN B 1 168 ? 9.758 -23.375 -28.547 1 89.56 168 GLN B CA 1
ATOM 4113 C C . GLN B 1 168 ? 8.477 -22.562 -28.688 1 89.56 168 GLN B C 1
ATOM 4115 O O . GLN B 1 168 ? 8.023 -21.938 -27.734 1 89.56 168 GLN B O 1
ATOM 4120 N N . ARG B 1 169 ? 7.922 -22.547 -29.797 1 87.25 169 ARG B N 1
ATOM 4121 C CA . ARG B 1 169 ? 6.703 -21.781 -30.062 1 87.25 169 ARG B CA 1
ATOM 4122 C C . ARG B 1 169 ? 5.539 -22.312 -29.219 1 87.25 169 ARG B C 1
ATOM 4124 O O . ARG B 1 169 ? 4.762 -21.531 -28.672 1 87.25 169 ARG B O 1
ATOM 4131 N N . LEU B 1 170 ? 5.473 -23.609 -29.125 1 90.69 170 LEU B N 1
ATOM 4132 C CA . LEU B 1 170 ? 4.371 -24.219 -28.391 1 90.69 170 LEU B CA 1
ATOM 4133 C C . LEU B 1 170 ? 4.535 -23.984 -26.891 1 90.69 170 LEU B C 1
ATOM 4135 O O . LEU B 1 170 ? 3.559 -23.703 -26.188 1 90.69 170 LEU B O 1
ATOM 4139 N N . ARG B 1 171 ? 5.676 -24.125 -26.422 1 88.12 171 ARG B N 1
ATOM 4140 C CA . ARG B 1 171 ? 5.934 -23.844 -25.016 1 88.12 171 ARG B CA 1
ATOM 4141 C C . ARG B 1 171 ? 5.551 -22.406 -24.672 1 88.12 171 ARG B C 1
ATOM 4143 O O . ARG B 1 171 ? 4.891 -22.172 -23.656 1 88.12 171 ARG B O 1
ATOM 4150 N N . LYS B 1 172 ? 5.977 -21.516 -25.516 1 81.94 172 LYS B N 1
ATOM 4151 C CA . LYS B 1 172 ? 5.684 -20.094 -25.281 1 81.94 172 LYS B CA 1
ATOM 4152 C C . LYS B 1 172 ? 4.188 -19.828 -25.375 1 81.94 172 LYS B C 1
ATOM 4154 O O . LYS B 1 172 ? 3.654 -19 -24.641 1 81.94 172 LYS B O 1
ATOM 4159 N N . ALA B 1 173 ? 3.529 -20.484 -26.172 1 83.62 173 ALA B N 1
ATOM 4160 C CA . ALA B 1 173 ? 2.107 -20.266 -26.422 1 83.62 173 ALA B CA 1
ATOM 4161 C C . ALA B 1 173 ? 1.263 -20.734 -25.234 1 83.62 173 ALA B C 1
ATOM 4163 O O . ALA B 1 173 ? 0.131 -20.281 -25.062 1 83.62 173 ALA B O 1
ATOM 4164 N N . PHE B 1 174 ? 1.833 -21.641 -24.5 1 85.69 174 PHE B N 1
ATOM 4165 C CA . PHE B 1 174 ? 1.053 -22.203 -23.422 1 85.69 174 PHE B CA 1
ATOM 4166 C C . PHE B 1 174 ? 0.555 -21.109 -22.469 1 85.69 174 PHE B C 1
ATOM 4168 O O . PHE B 1 174 ? -0.591 -21.156 -22.016 1 85.69 174 PHE B O 1
ATOM 4175 N N . ASN B 1 175 ? 1.302 -20.125 -22.203 1 77.62 175 ASN B N 1
ATOM 4176 C CA . ASN B 1 175 ? 0.956 -19.109 -21.203 1 77.62 175 ASN B CA 1
ATOM 4177 C C . ASN B 1 175 ? 0.425 -17.844 -21.875 1 77.62 175 ASN B C 1
ATOM 4179 O O . ASN B 1 175 ? 0.277 -16.812 -21.219 1 77.62 175 ASN B O 1
ATOM 4183 N N . ARG B 1 176 ? 0.184 -17.906 -23.094 1 75.38 176 ARG B N 1
ATOM 4184 C CA . ARG B 1 176 ? -0.299 -16.75 -23.828 1 75.38 176 ARG B CA 1
ATOM 4185 C C . ARG B 1 176 ? -1.812 -16.797 -24.016 1 75.38 176 ARG B C 1
ATOM 4187 O O . ARG B 1 176 ? -2.428 -17.844 -23.812 1 75.38 176 ARG B O 1
ATOM 4194 N N . LYS B 1 177 ? -2.289 -15.648 -24.297 1 73 177 LYS B N 1
ATOM 4195 C CA . LYS B 1 177 ? -3.723 -15.562 -24.547 1 73 177 LYS B CA 1
ATOM 4196 C C . LYS B 1 177 ? -4.137 -16.5 -25.688 1 73 177 LYS B C 1
ATOM 4198 O O . LYS B 1 177 ? -5.109 -17.25 -25.547 1 73 177 LYS B O 1
ATOM 4203 N N . ARG B 1 178 ? -3.291 -16.312 -26.781 1 76.69 178 ARG B N 1
ATOM 4204 C CA . ARG B 1 178 ? -3.463 -17.297 -27.844 1 76.69 178 ARG B CA 1
ATOM 4205 C C . ARG B 1 178 ? -2.703 -18.578 -27.531 1 76.69 178 ARG B C 1
ATOM 4207 O O . ARG B 1 178 ? -1.478 -18.625 -27.672 1 76.69 178 ARG B O 1
ATOM 4214 N N . GLY B 1 179 ? -3.354 -19.594 -27.188 1 85.94 179 GLY B N 1
ATOM 4215 C CA . GLY B 1 179 ? -2.764 -20.828 -26.703 1 85.94 179 GLY B CA 1
ATOM 4216 C C . GLY B 1 179 ? -2.213 -21.703 -27.812 1 85.94 179 GLY B C 1
ATOM 4217 O O . GLY B 1 179 ? -2.215 -21.312 -28.984 1 85.94 179 GLY B O 1
ATOM 4218 N N . PRO B 1 180 ? -1.651 -22.812 -27.422 1 89.69 180 PRO B N 1
ATOM 4219 C CA . PRO B 1 180 ? -1.068 -23.75 -28.391 1 89.69 180 PRO B CA 1
ATOM 4220 C C . PRO B 1 180 ? -2.066 -24.203 -29.453 1 89.69 180 PRO B C 1
ATOM 4222 O O . PRO B 1 180 ? -1.692 -24.391 -30.609 1 89.69 180 PRO B O 1
ATOM 4225 N N . ARG B 1 181 ? -3.316 -24.344 -29.062 1 90.25 181 ARG B N 1
ATOM 4226 C CA . ARG B 1 181 ? -4.336 -24.75 -30.016 1 90.25 181 ARG B CA 1
ATOM 4227 C C . ARG B 1 181 ? -4.477 -23.719 -31.141 1 90.25 181 ARG B C 1
ATOM 4229 O O . ARG B 1 181 ? -4.473 -24.062 -32.312 1 90.25 181 ARG B O 1
ATOM 4236 N N . GLU B 1 182 ? -4.617 -22.562 -30.734 1 88.06 182 GLU B N 1
ATOM 4237 C CA . GLU B 1 182 ? -4.758 -21.484 -31.703 1 88.06 182 GLU B CA 1
ATOM 4238 C C . GLU B 1 182 ? -3.514 -21.359 -32.594 1 88.06 182 GLU B C 1
ATOM 4240 O O . GLU B 1 182 ? -3.619 -21.078 -33.781 1 88.06 182 GLU B O 1
ATOM 4245 N N . LEU B 1 183 ? -2.451 -21.547 -31.953 1 87.81 183 LEU B N 1
ATOM 4246 C CA . LEU B 1 183 ? -1.187 -21.469 -32.656 1 87.81 183 LEU B CA 1
ATOM 4247 C C . LEU B 1 183 ? -1.117 -22.547 -33.75 1 87.81 183 LEU B C 1
ATOM 4249 O O . LEU B 1 183 ? -0.74 -22.266 -34.875 1 87.81 183 LEU B O 1
ATOM 4253 N N . MET B 1 184 ? -1.495 -23.703 -33.438 1 88.25 184 MET B N 1
ATOM 4254 C CA . MET B 1 184 ? -1.449 -24.812 -34.406 1 88.25 184 MET B CA 1
ATOM 4255 C C . MET B 1 184 ? -2.496 -24.641 -35.5 1 88.25 184 MET B C 1
ATOM 4257 O O . MET B 1 184 ? -2.236 -24.938 -36.656 1 88.25 184 MET B O 1
ATOM 4261 N N . GLN B 1 185 ? -3.635 -24.109 -35.156 1 86.38 185 GLN B N 1
ATOM 4262 C CA . GLN B 1 185 ? -4.699 -23.875 -36.094 1 86.38 185 GLN B CA 1
ATOM 4263 C C . GLN B 1 185 ? -4.293 -22.797 -37.125 1 86.38 185 GLN B C 1
ATOM 4265 O O . GLN B 1 185 ? -4.555 -22.938 -38.312 1 86.38 185 GLN B O 1
ATOM 4270 N N . ALA B 1 186 ? -3.709 -21.859 -36.625 1 81.38 186 ALA B N 1
ATOM 4271 C CA . ALA B 1 186 ? -3.252 -20.781 -37.5 1 81.38 186 ALA B CA 1
ATOM 4272 C C . ALA B 1 186 ? -2.211 -21.281 -38.5 1 81.38 186 ALA B C 1
ATOM 4274 O O . ALA B 1 186 ? -2.189 -20.844 -39.656 1 81.38 186 ALA B O 1
ATOM 4275 N N . ALA B 1 187 ? -1.34 -22.078 -38.062 1 77.25 187 ALA B N 1
ATOM 4276 C CA . ALA B 1 187 ? -0.315 -22.641 -38.938 1 77.25 187 ALA B CA 1
ATOM 4277 C C . ALA B 1 187 ? -0.937 -23.547 -40 1 77.25 187 ALA B C 1
ATOM 4279 O O . ALA B 1 187 ? -0.494 -23.547 -41.156 1 77.25 187 ALA B O 1
ATOM 4280 N N . GLY B 1 188 ? -1.907 -24.188 -39.625 1 70.81 188 GLY B N 1
ATOM 4281 C CA . GLY B 1 188 ? -2.615 -25.016 -40.594 1 70.81 188 GLY B CA 1
ATOM 4282 C C . GLY B 1 188 ? -3.328 -24.219 -41.688 1 70.81 188 GLY B C 1
ATOM 4283 O O . GLY B 1 188 ? -3.305 -24.594 -42.844 1 70.81 188 GLY B O 1
ATOM 4284 N N . GLU B 1 189 ? -3.916 -23.125 -41.281 1 68 189 GLU B N 1
ATOM 4285 C CA . GLU B 1 189 ? -4.641 -22.266 -42.219 1 68 189 GLU B CA 1
ATOM 4286 C C . GLU B 1 189 ? -3.688 -21.578 -43.188 1 68 189 GLU B C 1
ATOM 4288 O O . GLU B 1 189 ? -4.008 -21.406 -44.344 1 68 189 GLU B O 1
ATOM 4293 N N . ARG B 1 190 ? -2.617 -21.125 -42.688 1 60 190 ARG B N 1
ATOM 4294 C CA . ARG B 1 190 ? -1.639 -20.469 -43.531 1 60 190 ARG B CA 1
ATOM 4295 C C . ARG B 1 190 ? -1.086 -21.422 -44.594 1 60 190 ARG B C 1
ATOM 4297 O O . ARG B 1 190 ? -0.835 -21.016 -45.719 1 60 190 ARG B O 1
ATOM 4304 N N . ALA B 1 191 ? -1 -22.547 -44.062 1 54.44 191 ALA B N 1
ATOM 4305 C CA . ALA B 1 191 ? -0.498 -23.578 -44.969 1 54.44 191 ALA B CA 1
ATOM 4306 C C . ALA B 1 191 ? -1.5 -23.844 -46.094 1 54.44 191 ALA B C 1
ATOM 4308 O O . ALA B 1 191 ? -1.113 -24.078 -47.25 1 54.44 191 ALA B O 1
ATOM 4309 N N . GLN B 1 192 ? -2.758 -23.75 -45.688 1 52.25 192 GLN B N 1
ATOM 4310 C CA . GLN B 1 192 ? -3.797 -23.969 -46.688 1 52.25 192 GLN B CA 1
ATOM 4311 C C . GLN B 1 192 ? -3.893 -22.781 -47.656 1 52.25 192 GLN B C 1
ATOM 4313 O O . GLN B 1 192 ? -4.27 -22.953 -48.812 1 52.25 192 GLN B O 1
ATOM 4318 N N . ARG B 1 193 ? -3.762 -21.609 -47.094 1 52.38 193 ARG B N 1
ATOM 4319 C CA . ARG B 1 193 ? -3.963 -20.406 -47.906 1 52.38 193 ARG B CA 1
ATOM 4320 C C . ARG B 1 193 ? -2.818 -20.219 -48.875 1 52.38 193 ARG B C 1
ATOM 4322 O O . ARG B 1 193 ? -2.957 -19.484 -49.875 1 52.38 193 ARG B O 1
ATOM 4329 N N . SER B 1 194 ? -1.698 -20.625 -48.594 1 48.16 194 SER B N 1
ATOM 4330 C CA . SER B 1 194 ? -0.73 -20.438 -49.688 1 48.16 194 SER B CA 1
ATOM 4331 C C . SER B 1 194 ? -0.416 -21.75 -50.375 1 48.16 194 SER B C 1
ATOM 4333 O O . SER B 1 194 ? 0.618 -22.375 -50.094 1 48.16 194 SER B O 1
ATOM 4335 N N . PRO B 1 195 ? -1.342 -22.281 -51.031 1 49.5 195 PRO B N 1
ATOM 4336 C CA . PRO B 1 195 ? -1.184 -23.484 -51.844 1 49.5 195 PRO B CA 1
ATOM 4337 C C . PRO B 1 195 ? 0.057 -23.453 -52.719 1 49.5 195 PRO B C 1
ATOM 4339 O O . PRO B 1 195 ? 0.713 -24.484 -52.938 1 49.5 195 PRO B O 1
ATOM 4342 N N . LEU B 1 196 ? 0.303 -22.328 -53.031 1 55.88 196 LEU B N 1
ATOM 4343 C CA . LEU B 1 196 ? 1.435 -22.172 -53.938 1 55.88 196 LEU B CA 1
ATOM 4344 C C . LEU B 1 196 ? 2.754 -22.391 -53.219 1 55.88 196 LEU B C 1
ATOM 4346 O O . LEU B 1 196 ? 3.652 -23.062 -53.719 1 55.88 196 LEU B O 1
ATOM 4350 N N . ALA B 1 197 ? 2.9 -21.891 -52.031 1 56.22 197 ALA B N 1
ATOM 4351 C CA . ALA B 1 197 ? 4.137 -22.047 -51.281 1 56.22 197 ALA B CA 1
ATOM 4352 C C . ALA B 1 197 ? 4.336 -23.5 -50.844 1 56.22 197 ALA B C 1
ATOM 4354 O O . ALA B 1 197 ? 5.449 -24.031 -50.906 1 56.22 197 ALA B O 1
ATOM 4355 N N . SER B 1 198 ? 3.227 -24.172 -50.594 1 56.22 198 SER B N 1
ATOM 4356 C CA . SER B 1 198 ? 3.268 -25.594 -50.25 1 56.22 198 SER B CA 1
ATOM 4357 C C . SER B 1 198 ? 3.625 -26.438 -51.5 1 56.22 198 SER B C 1
ATOM 4359 O O . SER B 1 198 ? 4.406 -27.391 -51.406 1 56.22 198 SER B O 1
ATOM 4361 N N . ALA B 1 199 ? 2.996 -26.031 -52.594 1 60.16 199 ALA B N 1
ATOM 4362 C CA . ALA B 1 199 ? 3.271 -26.719 -53.844 1 60.16 199 ALA B CA 1
ATOM 4363 C C . ALA B 1 199 ? 4.711 -26.5 -54.312 1 60.16 199 ALA B C 1
ATOM 4365 O O . ALA B 1 199 ? 5.367 -27.422 -54.781 1 60.16 199 ALA B O 1
ATOM 4366 N N . LEU B 1 200 ? 5.219 -25.359 -53.938 1 62.75 200 LEU B N 1
ATOM 4367 C CA . LEU B 1 200 ? 6.555 -25.016 -54.438 1 62.75 200 LEU B CA 1
ATOM 4368 C C . LEU B 1 200 ? 7.629 -25.594 -53.531 1 62.75 200 LEU B C 1
ATOM 4370 O O . LEU B 1 200 ? 8.742 -25.875 -53.969 1 62.75 200 LEU B O 1
ATOM 4374 N N . SER B 1 201 ? 7.254 -25.859 -52.25 1 61.41 201 SER B N 1
ATOM 4375 C CA . SER B 1 201 ? 8.219 -26.391 -51.281 1 61.41 201 SER B CA 1
ATOM 4376 C C . SER B 1 201 ? 8.508 -27.859 -51.562 1 61.41 201 SER B C 1
ATOM 4378 O O . SER B 1 201 ? 9.57 -28.375 -51.188 1 61.41 201 SER B O 1
ATOM 4380 N N . ALA B 1 202 ? 7.582 -28.516 -52.219 1 59.84 202 ALA B N 1
ATOM 4381 C CA . ALA B 1 202 ? 7.773 -29.922 -52.594 1 59.84 202 ALA B CA 1
ATOM 4382 C C . ALA B 1 202 ? 8.672 -30.047 -53.812 1 59.84 202 ALA B C 1
ATOM 4384 O O . ALA B 1 202 ? 9.133 -31.156 -54.125 1 59.84 202 ALA B O 1
ATOM 4385 N N . LEU B 1 203 ? 9.016 -28.938 -54.438 1 64.5 203 LEU B N 1
ATOM 4386 C CA . LEU B 1 203 ? 9.836 -28.938 -55.625 1 64.5 203 LEU B CA 1
ATOM 4387 C C . LEU B 1 203 ? 11.266 -28.5 -55.312 1 64.5 203 LEU B C 1
ATOM 4389 O O . LEU B 1 203 ? 11.5 -27.797 -54.344 1 64.5 203 LEU B O 1
ATOM 4393 N N . ASP B 1 204 ? 12.234 -29.047 -55.938 1 65.31 204 ASP B N 1
ATOM 4394 C CA . ASP B 1 204 ? 13.594 -28.547 -55.812 1 65.31 204 ASP B CA 1
ATOM 4395 C C . ASP B 1 204 ? 13.719 -27.109 -56.312 1 65.31 204 ASP B C 1
ATOM 4397 O O . ASP B 1 204 ? 12.797 -26.594 -56.969 1 65.31 204 ASP B O 1
ATOM 4401 N N . GLU B 1 205 ? 14.797 -26.406 -55.844 1 69.94 205 GLU B N 1
ATOM 4402 C CA . GLU B 1 205 ? 15 -24.984 -56.125 1 69.94 205 GLU B CA 1
ATOM 4403 C C . GLU B 1 205 ? 14.758 -24.672 -57.594 1 69.94 205 GLU B C 1
ATOM 4405 O O . GLU B 1 205 ? 14.125 -23.672 -57.938 1 69.94 205 GLU B O 1
ATOM 4410 N N . ASP B 1 206 ? 15.258 -25.516 -58.406 1 72.81 206 ASP B N 1
ATOM 4411 C CA . ASP B 1 206 ? 15.164 -25.297 -59.844 1 72.81 206 ASP B CA 1
ATOM 4412 C C . ASP B 1 206 ? 13.742 -25.516 -60.344 1 72.81 206 ASP B C 1
ATOM 4414 O O . ASP B 1 206 ? 13.242 -24.766 -61.188 1 72.81 206 ASP B O 1
ATOM 4418 N N . GLU B 1 207 ? 13.07 -26.438 -59.844 1 73.12 207 GLU B N 1
ATOM 4419 C CA . GLU B 1 207 ? 11.703 -26.75 -60.219 1 73.12 207 GLU B CA 1
ATOM 4420 C C . GLU B 1 207 ? 10.727 -25.688 -59.719 1 73.12 207 GLU B C 1
ATOM 4422 O O . GLU B 1 207 ? 9.773 -25.344 -60.406 1 73.12 207 GLU B O 1
ATOM 4427 N N . ALA B 1 208 ? 11.055 -25.203 -58.594 1 71 208 ALA B N 1
ATOM 4428 C CA . ALA B 1 208 ? 10.219 -24.141 -58.031 1 71 208 ALA B CA 1
ATOM 4429 C C . ALA B 1 208 ? 10.359 -22.844 -58.812 1 71 208 ALA B C 1
ATOM 4431 O O . ALA B 1 208 ? 9.359 -22.156 -59.094 1 71 208 ALA B O 1
ATOM 4432 N N . ARG B 1 209 ? 11.539 -22.594 -59.125 1 72.06 209 ARG B N 1
ATOM 4433 C CA . ARG B 1 209 ? 11.766 -21.438 -60 1 72.06 209 ARG B CA 1
ATOM 4434 C C . ARG B 1 209 ? 11.008 -21.594 -61.312 1 72.06 209 ARG B C 1
ATOM 4436 O O . ARG B 1 209 ? 10.367 -20.656 -61.781 1 72.06 209 ARG B O 1
ATOM 4443 N N . ALA B 1 210 ? 11.062 -22.766 -61.875 1 72.75 210 ALA B N 1
ATOM 4444 C CA . ALA B 1 210 ? 10.391 -23.047 -63.125 1 72.75 210 ALA B CA 1
ATOM 4445 C C . ALA B 1 210 ? 8.875 -22.922 -62.969 1 72.75 210 ALA B C 1
ATOM 4447 O O . ALA B 1 210 ? 8.195 -22.406 -63.875 1 72.75 210 ALA B O 1
ATOM 4448 N N . ALA B 1 211 ? 8.375 -23.297 -61.875 1 70.62 211 ALA B N 1
ATOM 4449 C CA . ALA B 1 211 ? 6.941 -23.234 -61.625 1 70.62 211 ALA B CA 1
ATOM 4450 C C . ALA B 1 211 ? 6.473 -21.797 -61.469 1 70.62 211 ALA B C 1
ATOM 4452 O O . ALA B 1 211 ? 5.418 -21.422 -62 1 70.62 211 ALA B O 1
ATOM 4453 N N . VAL B 1 212 ? 7.289 -21.016 -60.812 1 71.25 212 VAL B N 1
ATOM 4454 C CA . VAL B 1 212 ? 6.969 -19.609 -60.656 1 71.25 212 VAL B CA 1
ATOM 4455 C C . VAL B 1 212 ? 7.059 -18.891 -62 1 71.25 212 VAL B C 1
ATOM 4457 O O . VAL B 1 212 ? 6.203 -18.078 -62.344 1 71.25 212 VAL B O 1
ATOM 4460 N N . GLU B 1 213 ? 8.047 -19.297 -62.625 1 70.38 213 GLU B N 1
ATOM 4461 C CA . GLU B 1 213 ? 8.195 -18.734 -63.969 1 70.38 213 GLU B CA 1
ATOM 4462 C C . GLU B 1 213 ? 7.02 -19.109 -64.875 1 70.38 213 GLU B C 1
ATOM 4464 O O . GLU B 1 213 ? 6.523 -18.297 -65.625 1 70.38 213 GLU B O 1
ATOM 4469 N N . GLU B 1 214 ? 6.641 -20.359 -64.75 1 67.62 214 GLU B N 1
ATOM 4470 C CA . GLU B 1 214 ? 5.484 -20.812 -65.562 1 67.62 214 GLU B CA 1
ATOM 4471 C C . GLU B 1 214 ? 4.211 -20.078 -65.125 1 67.62 214 GLU B C 1
ATOM 4473 O O . GLU B 1 214 ? 3.383 -19.719 -65.938 1 67.62 214 GLU B O 1
ATOM 4478 N N . MET B 1 215 ? 4.07 -19.875 -63.875 1 66.38 215 MET B N 1
ATOM 4479 C CA . MET B 1 215 ? 2.92 -19.141 -63.344 1 66.38 215 MET B CA 1
ATOM 4480 C C . MET B 1 215 ? 2.908 -17.703 -63.844 1 66.38 215 MET B C 1
ATOM 4482 O O . MET B 1 215 ? 1.857 -17.188 -64.25 1 66.38 215 MET B O 1
ATOM 4486 N N . PHE B 1 216 ? 4.059 -17.188 -63.812 1 62.06 216 PHE B N 1
ATOM 4487 C CA . PHE B 1 216 ? 4.168 -15.859 -64.375 1 62.06 216 PHE B CA 1
ATOM 4488 C C . PHE B 1 216 ? 3.789 -15.867 -65.875 1 62.06 216 PHE B C 1
ATOM 4490 O O . PHE B 1 216 ? 3.094 -14.961 -66.312 1 62.06 216 PHE B O 1
ATOM 4497 N N . ALA B 1 217 ? 4.27 -16.844 -66.5 1 62.44 217 ALA B N 1
ATOM 4498 C CA . ALA B 1 217 ? 4.012 -16.953 -67.938 1 62.44 217 ALA B CA 1
ATOM 4499 C C . ALA B 1 217 ? 2.521 -17.141 -68.188 1 62.44 217 ALA B C 1
ATOM 4501 O O . ALA B 1 217 ? 1.97 -16.547 -69.125 1 62.44 217 ALA B O 1
ATOM 4502 N N . VAL B 1 218 ? 1.938 -17.891 -67.375 1 58.62 218 VAL B N 1
ATOM 4503 C CA . VAL B 1 218 ? 0.529 -18.188 -67.625 1 58.62 218 VAL B CA 1
ATOM 4504 C C . VAL B 1 218 ? -0.33 -17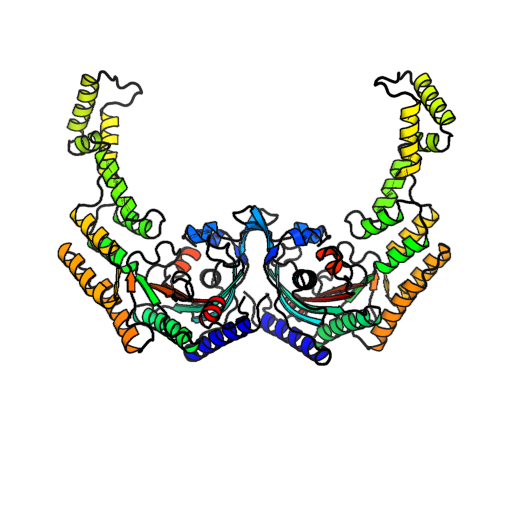.016 -67.125 1 58.62 218 VAL B C 1
ATOM 4506 O O . VAL B 1 218 ? -1.343 -16.688 -67.75 1 58.62 218 VAL B O 1
ATOM 4509 N N . SER B 1 219 ? 0.079 -16.453 -66.062 1 55.34 219 SER B N 1
ATOM 4510 C CA . SER B 1 219 ? -0.74 -15.391 -65.5 1 55.34 219 SER B CA 1
ATOM 4511 C C . SER B 1 219 ? -0.433 -14.039 -66.125 1 55.34 219 SER B C 1
ATOM 4513 O O . SER B 1 219 ? -1.122 -13.055 -65.875 1 55.34 219 SER B O 1
ATOM 4515 N N . GLY B 1 220 ? 0.349 -13.953 -67.062 1 54.88 220 GLY B N 1
ATOM 4516 C CA . GLY B 1 220 ? 0.721 -12.711 -67.75 1 54.88 220 GLY B CA 1
ATOM 4517 C C . GLY B 1 220 ? 1.316 -11.688 -66.75 1 54.88 220 GLY B C 1
ATOM 4518 O O . GLY B 1 220 ? 1.231 -10.484 -67.062 1 54.88 220 GLY B O 1
ATOM 4519 N N . ILE B 1 221 ? 1.584 -12.078 -65.625 1 48.75 221 ILE B N 1
ATOM 4520 C CA . ILE B 1 221 ? 2.129 -11.117 -64.688 1 48.75 221 ILE B CA 1
ATOM 4521 C C . ILE B 1 221 ? 3.646 -11.039 -64.812 1 48.75 221 ILE B C 1
ATOM 4523 O O . ILE B 1 221 ? 4.316 -12.062 -65 1 48.75 221 ILE B O 1
ATOM 4527 N N . SER B 1 222 ? 4.191 -10.016 -65.312 1 49.38 222 SER B N 1
ATOM 4528 C CA . SER B 1 222 ? 5.617 -9.711 -65.438 1 49.38 222 SER B CA 1
ATOM 4529 C C . SER B 1 222 ? 6.191 -9.367 -64.062 1 49.38 222 SER B C 1
ATOM 4531 O O . SER B 1 222 ? 5.492 -8.812 -63.219 1 49.38 222 SER B O 1
ATOM 4533 N N . ALA B 1 223 ? 7.285 -10.18 -63.719 1 47.03 223 ALA B N 1
ATOM 4534 C CA . ALA B 1 223 ? 7.996 -9.758 -62.5 1 47.03 223 ALA B CA 1
ATOM 4535 C C . ALA B 1 223 ? 8.148 -8.242 -62.469 1 47.03 223 ALA B C 1
ATOM 4537 O O . ALA B 1 223 ? 8.734 -7.645 -63.375 1 47.03 223 ALA B O 1
ATOM 4538 N N . VAL B 1 224 ? 7.188 -7.578 -62.125 1 43.19 224 VAL B N 1
ATOM 4539 C CA . VAL B 1 224 ? 7.383 -6.137 -62.219 1 43.19 224 VAL B CA 1
ATOM 4540 C C . VAL B 1 224 ? 8.672 -5.746 -61.5 1 43.19 224 VAL B C 1
ATOM 4542 O O . VAL B 1 224 ? 9.438 -4.914 -62 1 43.19 224 VAL B O 1
ATOM 4545 N N . GLY B 1 225 ? 8.75 -5.762 -60.156 1 47.47 225 GLY B N 1
ATOM 4546 C CA . GLY B 1 225 ? 9.578 -5.008 -59.25 1 47.47 225 GLY B CA 1
ATOM 4547 C C . GLY B 1 225 ? 10.906 -5.676 -58.938 1 47.47 225 GLY B C 1
ATOM 4548 O O . GLY B 1 225 ? 11.523 -5.41 -57.906 1 47.47 225 GLY B O 1
ATOM 4549 N N . GLY B 1 226 ? 11.695 -6.258 -59.844 1 52.78 226 GLY B N 1
ATOM 4550 C CA . GLY B 1 226 ? 13.086 -6.695 -59.812 1 52.78 226 GLY B CA 1
ATOM 4551 C C . GLY B 1 226 ? 13.258 -8.094 -59.25 1 52.78 226 GLY B C 1
ATOM 4552 O O . GLY B 1 226 ? 14.383 -8.57 -59.094 1 52.78 226 GLY B O 1
ATOM 4553 N N . ARG B 1 227 ? 12.383 -8.547 -58.594 1 55.03 227 ARG B N 1
ATOM 4554 C CA . ARG B 1 227 ? 12.68 -9.867 -58.031 1 55.03 227 ARG B CA 1
ATOM 4555 C C . ARG B 1 227 ? 12.445 -10.961 -59.094 1 55.03 227 ARG B C 1
ATOM 4557 O O . ARG B 1 227 ? 11.43 -10.945 -59.781 1 55.03 227 ARG B O 1
ATOM 4564 N N . ASP B 1 228 ? 13.484 -11.727 -59.25 1 61.72 228 ASP B N 1
ATOM 4565 C CA . ASP B 1 228 ? 13.445 -12.789 -60.281 1 61.72 228 ASP B CA 1
ATOM 4566 C C . ASP B 1 228 ? 12.664 -14 -59.75 1 61.72 228 ASP B C 1
ATOM 4568 O O . ASP B 1 228 ? 12.406 -14.117 -58.562 1 61.72 228 ASP B O 1
ATOM 4572 N N . ALA B 1 229 ? 12.102 -14.773 -60.562 1 62.81 229 ALA B N 1
ATOM 4573 C CA . ALA B 1 229 ? 11.32 -15.969 -60.281 1 62.81 229 ALA B CA 1
ATOM 4574 C C . ALA B 1 229 ? 12.016 -16.844 -59.25 1 62.81 229 ALA B C 1
ATOM 4576 O O . ALA B 1 229 ? 11.359 -17.484 -58.438 1 62.81 229 ALA B O 1
ATOM 4577 N N . GLY B 1 230 ? 13.164 -16.703 -59.25 1 67 230 GLY B N 1
ATOM 4578 C CA . GLY B 1 230 ? 13.953 -17.453 -58.281 1 67 230 GLY B CA 1
ATOM 4579 C C . GLY B 1 230 ? 13.812 -16.922 -56.875 1 67 230 GLY B C 1
ATOM 4580 O O . GLY B 1 230 ? 13.641 -17.688 -55.906 1 67 230 GLY B O 1
ATOM 4581 N N . ASP B 1 231 ? 13.875 -15.648 -56.812 1 67.75 231 ASP B N 1
ATOM 4582 C CA . ASP B 1 231 ? 13.773 -15.023 -55.5 1 67.75 231 ASP B CA 1
ATOM 4583 C C . ASP B 1 231 ? 12.398 -15.273 -54.875 1 67.75 231 ASP B C 1
ATOM 4585 O O . ASP B 1 231 ? 12.297 -15.547 -53.688 1 67.75 231 ASP B O 1
ATOM 4589 N N . ILE B 1 232 ? 11.492 -15.195 -55.656 1 65 232 ILE B N 1
ATOM 4590 C CA . ILE B 1 232 ? 10.125 -15.391 -55.219 1 65 232 ILE B CA 1
ATOM 4591 C C . ILE B 1 232 ? 9.914 -16.859 -54.844 1 65 232 ILE B C 1
ATOM 4593 O O . ILE B 1 232 ? 9.297 -17.172 -53.812 1 65 232 ILE B O 1
ATOM 4597 N N . ALA B 1 233 ? 10.492 -17.672 -55.625 1 64.19 233 ALA B N 1
ATOM 4598 C CA . ALA B 1 233 ? 10.398 -19.094 -55.344 1 64.19 233 ALA B CA 1
ATOM 4599 C C . ALA B 1 233 ? 11.102 -19.422 -54.031 1 64.19 233 ALA B C 1
ATOM 4601 O O . ALA B 1 233 ? 10.586 -20.203 -53.219 1 64.19 233 ALA B O 1
ATOM 4602 N N . GLN B 1 234 ? 12.18 -18.844 -53.875 1 64.12 234 GLN B N 1
ATOM 4603 C CA . GLN B 1 234 ? 12.938 -19.078 -52.656 1 64.12 234 GLN B CA 1
ATOM 4604 C C . GLN B 1 234 ? 12.195 -18.547 -51.438 1 64.12 234 GLN B C 1
ATOM 4606 O O . GLN B 1 234 ? 12.164 -19.203 -50.375 1 64.12 234 GLN B O 1
ATOM 4611 N N . ARG B 1 235 ? 11.656 -17.469 -51.594 1 60.94 235 ARG B N 1
ATOM 4612 C CA . ARG B 1 235 ? 10.93 -16.891 -50.469 1 60.94 235 ARG B CA 1
ATOM 4613 C C . ARG B 1 235 ? 9.68 -17.703 -50.156 1 60.94 235 ARG B C 1
ATOM 4615 O O . ARG B 1 235 ? 9.359 -17.922 -48.969 1 60.94 235 ARG B O 1
ATOM 4622 N N . LEU B 1 236 ? 9.148 -18.109 -51.188 1 59.09 236 LEU B N 1
ATOM 4623 C CA . LEU B 1 236 ? 7.926 -18.891 -51 1 59.09 236 LEU B CA 1
ATOM 4624 C C . LEU B 1 236 ? 8.25 -20.266 -50.438 1 59.09 236 LEU B C 1
ATOM 4626 O O . LEU B 1 236 ? 7.516 -20.781 -49.594 1 59.09 236 LEU B O 1
ATOM 4630 N N . ARG B 1 237 ? 9.297 -20.766 -50.938 1 56.53 237 ARG B N 1
ATOM 4631 C CA . ARG B 1 237 ? 9.758 -22.047 -50.406 1 56.53 237 ARG B CA 1
ATOM 4632 C C . ARG B 1 237 ? 10.18 -21.891 -48.938 1 56.53 237 ARG B C 1
ATOM 4634 O O . ARG B 1 237 ? 9.906 -22.766 -48.125 1 56.53 237 ARG B O 1
ATOM 4641 N N . SER B 1 238 ? 10.953 -20.906 -48.781 1 55.81 238 SER B N 1
ATOM 4642 C CA . SER B 1 238 ? 11.375 -20.656 -47.406 1 55.81 238 SER B CA 1
ATOM 4643 C C . SER B 1 238 ? 10.188 -20.422 -46.469 1 55.81 238 SER B C 1
ATOM 4645 O O . SER B 1 238 ? 10.203 -20.828 -45.312 1 55.81 238 SER B O 1
ATOM 4647 N N . LEU B 1 239 ? 9.344 -19.766 -47.031 1 50.75 239 LEU B N 1
ATOM 4648 C CA . LEU B 1 239 ? 8.117 -19.578 -46.25 1 50.75 239 LEU B CA 1
ATOM 4649 C C . LEU B 1 239 ? 7.418 -20.906 -46 1 50.75 239 LEU B C 1
ATOM 4651 O O . LEU B 1 239 ? 6.836 -21.109 -44.938 1 50.75 239 LEU B O 1
ATOM 4655 N N . SER B 1 240 ? 7.461 -21.766 -47.094 1 47.62 240 SER B N 1
ATOM 4656 C CA . SER B 1 240 ? 6.871 -23.094 -46.938 1 47.62 240 SER B CA 1
ATOM 4657 C C . SER B 1 240 ? 7.699 -23.953 -46 1 47.62 240 SER B C 1
ATOM 4659 O O . SER B 1 240 ? 7.148 -24.75 -45.219 1 47.62 240 SER B O 1
ATOM 4661 N N . GLN B 1 241 ? 8.977 -24.125 -46.281 1 47.78 241 GLN B N 1
ATOM 4662 C CA . GLN B 1 241 ? 9.852 -24.953 -45.5 1 47.78 241 GLN B CA 1
ATOM 4663 C C . GLN B 1 241 ? 9.898 -24.469 -44.031 1 47.78 241 GLN B C 1
ATOM 4665 O O . GLN B 1 241 ? 10 -25.281 -43.125 1 47.78 241 GLN B O 1
ATOM 4670 N N . SER B 1 242 ? 10.375 -23.266 -43.938 1 46.94 242 SER B N 1
ATOM 4671 C CA . SER B 1 242 ? 10.562 -22.812 -42.562 1 46.94 242 SER B CA 1
ATOM 4672 C C . SER B 1 242 ? 9.266 -22.906 -41.75 1 46.94 242 SER B C 1
ATOM 4674 O O . SER B 1 242 ? 9.281 -23.281 -40.594 1 46.94 242 SER B O 1
ATOM 4676 N N . ASN B 1 243 ? 8.227 -21.984 -41.938 1 47.75 243 ASN B N 1
ATOM 4677 C CA . ASN B 1 243 ? 7.207 -21.453 -41.062 1 47.75 243 ASN B CA 1
ATOM 4678 C C . ASN B 1 243 ? 5.887 -22.203 -41.219 1 47.75 243 ASN B C 1
ATOM 4680 O O . ASN B 1 243 ? 4.957 -22 -40.438 1 47.75 243 ASN B O 1
ATOM 4684 N N . GLY B 1 244 ? 5.598 -22.891 -42.344 1 52.09 244 GLY B N 1
ATOM 4685 C CA . GLY B 1 244 ? 4.172 -23.047 -42.625 1 52.09 244 GLY B CA 1
ATOM 4686 C C . GLY B 1 244 ? 3.623 -24.391 -42.156 1 52.09 244 GLY B C 1
ATOM 4687 O O . GLY B 1 244 ? 2.416 -24.531 -41.969 1 52.09 244 GLY B O 1
ATOM 4688 N N . GLU B 1 245 ? 4.422 -25.438 -42.25 1 61.91 245 GLU B N 1
ATOM 4689 C CA . GLU B 1 245 ? 3.73 -26.688 -41.938 1 61.91 245 GLU B CA 1
ATOM 4690 C C . GLU B 1 245 ? 3.682 -26.906 -40.406 1 61.91 245 GLU B C 1
ATOM 4692 O O . GLU B 1 245 ? 4.691 -26.734 -39.719 1 61.91 245 GLU B O 1
ATOM 4697 N N . GLY B 1 246 ? 2.568 -26.859 -39.875 1 71.94 246 GLY B N 1
ATOM 4698 C CA . GLY B 1 246 ? 2.348 -27.172 -38.469 1 71.94 246 GLY B CA 1
ATOM 4699 C C . GLY B 1 246 ? 2.949 -28.5 -38.062 1 71.94 246 GLY B C 1
ATOM 4700 O O . GLY B 1 246 ? 3.535 -29.203 -38.875 1 71.94 246 GLY B O 1
ATOM 4701 N N . PRO B 1 247 ? 2.982 -28.734 -36.812 1 85.5 247 PRO B N 1
ATOM 4702 C CA . PRO B 1 247 ? 3.396 -30.078 -36.375 1 85.5 247 PRO B CA 1
ATOM 4703 C C . PRO B 1 247 ? 2.658 -31.188 -37.125 1 85.5 247 PRO B C 1
ATOM 4705 O O . PRO B 1 247 ? 1.628 -30.938 -37.75 1 85.5 247 PRO B O 1
ATOM 4708 N N . SER B 1 248 ? 3.244 -32.344 -37.188 1 86.69 248 SER B N 1
ATOM 4709 C CA . SER B 1 248 ? 2.588 -33.469 -37.812 1 86.69 248 SER B CA 1
ATOM 4710 C C . SER B 1 248 ? 1.188 -33.688 -37.25 1 86.69 248 SER B C 1
ATOM 4712 O O . SER B 1 248 ? 0.895 -33.281 -36.125 1 86.69 248 SER B O 1
ATOM 4714 N N . LYS B 1 249 ? 0.365 -34.344 -38.062 1 87.19 249 LYS B N 1
ATOM 4715 C CA . LYS B 1 249 ? -1.006 -34.625 -37.625 1 87.19 249 LYS B CA 1
ATOM 4716 C C . LYS B 1 249 ? -1.032 -35.438 -36.375 1 87.19 249 LYS B C 1
ATOM 4718 O O . LYS B 1 249 ? -1.871 -35.25 -35.5 1 87.19 249 LYS B O 1
ATOM 4723 N N . LYS B 1 250 ? -0.154 -36.406 -36.281 1 91.06 250 LYS B N 1
ATOM 4724 C CA . LYS B 1 250 ? -0.047 -37.25 -35.094 1 91.06 250 LYS B CA 1
ATOM 4725 C C . LYS B 1 250 ? 0.3 -36.406 -33.844 1 91.06 250 LYS B C 1
ATOM 4727 O O . LYS B 1 250 ? -0.296 -36.594 -32.781 1 91.06 250 LYS B O 1
ATOM 4732 N N . ALA B 1 251 ? 1.248 -35.562 -34.062 1 94.31 251 ALA B N 1
ATOM 4733 C CA . ALA B 1 251 ? 1.656 -34.688 -32.969 1 94.31 251 ALA B CA 1
ATOM 4734 C C . ALA B 1 251 ? 0.525 -33.75 -32.594 1 94.31 251 ALA B C 1
ATOM 4736 O O . ALA B 1 251 ? 0.268 -33.531 -31.406 1 94.31 251 ALA B O 1
ATOM 4737 N N . GLN B 1 252 ? -0.148 -33.188 -33.531 1 93.88 252 GLN B N 1
ATOM 4738 C CA . GLN B 1 252 ? -1.266 -32.281 -33.25 1 93.88 252 GLN B CA 1
ATOM 4739 C C . GLN B 1 252 ? -2.367 -32.969 -32.469 1 93.88 252 GLN B C 1
ATOM 4741 O O . GLN B 1 252 ? -2.92 -32.406 -31.531 1 93.88 252 GLN B O 1
ATOM 4746 N N . THR B 1 253 ? -2.656 -34.156 -32.875 1 95 253 THR B N 1
ATOM 4747 C CA . THR B 1 253 ? -3.689 -34.938 -32.188 1 95 253 THR B CA 1
ATOM 4748 C C . THR B 1 253 ? -3.316 -35.188 -30.734 1 95 253 THR B C 1
ATOM 4750 O O . THR B 1 253 ? -4.156 -35.094 -29.844 1 95 253 THR B O 1
ATOM 4753 N N . ALA B 1 254 ? -2.08 -35.562 -30.484 1 96.69 254 ALA B N 1
ATOM 4754 C CA . ALA B 1 254 ? -1.605 -35.812 -29.125 1 96.69 254 ALA B CA 1
ATOM 4755 C C . ALA B 1 254 ? -1.678 -34.562 -28.266 1 96.69 254 ALA B C 1
ATOM 4757 O O . ALA B 1 254 ? -2.117 -34.594 -27.109 1 96.69 254 ALA B O 1
ATOM 4758 N N . ILE B 1 255 ? -1.244 -33.469 -28.844 1 96.62 255 ILE B N 1
ATOM 4759 C CA . ILE B 1 255 ? -1.229 -32.188 -28.125 1 96.62 255 ILE B CA 1
ATOM 4760 C C . ILE B 1 255 ? -2.658 -31.766 -27.797 1 96.62 255 ILE B C 1
ATOM 4762 O O . ILE B 1 255 ? -2.953 -31.391 -26.656 1 96.62 255 ILE B O 1
ATOM 4766 N N . GLU B 1 256 ? -3.533 -31.828 -28.719 1 95.69 256 GLU B N 1
ATOM 4767 C CA . GLU B 1 256 ? -4.934 -31.469 -28.5 1 95.69 256 GLU B CA 1
ATOM 4768 C C . GLU B 1 256 ? -5.582 -32.375 -27.453 1 95.69 256 GLU B C 1
ATOM 4770 O O . GLU B 1 256 ? -6.359 -31.906 -26.625 1 95.69 256 GLU B O 1
ATOM 4775 N N . ALA B 1 257 ? -5.293 -33.656 -27.594 1 96.62 257 ALA B N 1
ATOM 4776 C CA . ALA B 1 257 ? -5.844 -34.594 -26.625 1 96.62 257 ALA B CA 1
ATOM 4777 C C . ALA B 1 257 ? -5.41 -34.25 -25.203 1 96.62 257 ALA B C 1
ATOM 4779 O O . ALA B 1 257 ? -6.207 -34.312 -24.266 1 96.62 257 ALA B O 1
ATOM 4780 N N . LEU B 1 258 ? -4.137 -33.938 -25.047 1 96.94 258 LEU B N 1
ATOM 4781 C CA . LEU B 1 258 ? -3.654 -33.531 -23.734 1 96.94 258 LEU B CA 1
ATOM 4782 C C . LEU B 1 258 ? -4.359 -32.281 -23.25 1 96.94 258 LEU B C 1
ATOM 4784 O O . LEU B 1 258 ? -4.793 -32.219 -22.094 1 96.94 258 LEU B O 1
ATOM 4788 N N . LEU B 1 259 ? -4.473 -31.281 -24.109 1 95.31 259 LEU B N 1
ATOM 4789 C CA . LEU B 1 259 ? -5.082 -30.016 -23.766 1 95.31 259 LEU B CA 1
ATOM 4790 C C . LEU B 1 259 ? -6.555 -30.188 -23.391 1 95.31 259 LEU B C 1
ATOM 4792 O O . LEU B 1 259 ? -7.117 -29.375 -22.656 1 95.31 259 LEU B O 1
ATOM 4796 N N . ASP B 1 260 ? -7.164 -31.25 -23.812 1 95.94 260 ASP B N 1
ATOM 4797 C CA . ASP B 1 260 ? -8.586 -31.484 -23.594 1 95.94 260 ASP B CA 1
ATOM 4798 C C . ASP B 1 260 ? -8.828 -32.125 -22.234 1 95.94 260 ASP B C 1
ATOM 4800 O O . ASP B 1 260 ? -9.969 -32.219 -21.781 1 95.94 260 ASP B O 1
ATOM 4804 N N . ILE B 1 261 ? -7.812 -32.562 -21.625 1 96.94 261 ILE B N 1
ATOM 4805 C CA . ILE B 1 261 ? -7.996 -33.312 -20.375 1 96.94 261 ILE B CA 1
ATOM 4806 C C . ILE B 1 261 ? -8.57 -32.375 -19.312 1 96.94 261 ILE B C 1
ATOM 4808 O O . ILE B 1 261 ? -7.973 -31.344 -19 1 96.94 261 ILE B O 1
ATOM 4812 N N . ASN B 1 262 ? -9.664 -32.562 -18.797 1 96.69 262 ASN B N 1
ATOM 4813 C CA . ASN B 1 262 ? -10.391 -32.062 -17.641 1 96.69 262 ASN B CA 1
ATOM 4814 C C . ASN B 1 262 ? -11.133 -33.156 -16.891 1 96.69 262 ASN B C 1
ATOM 4816 O O . ASN B 1 262 ? -12.258 -33.5 -17.25 1 96.69 262 ASN B O 1
ATOM 4820 N N . ALA B 1 263 ? -10.469 -33.719 -15.867 1 96.88 263 ALA B N 1
ATOM 4821 C CA . ALA B 1 263 ? -10.938 -34.938 -15.25 1 96.88 263 ALA B CA 1
ATOM 4822 C C . ALA B 1 263 ? -10.523 -35.031 -13.781 1 96.88 263 ALA B C 1
ATOM 4824 O O . ALA B 1 263 ? -9.664 -34.25 -13.336 1 96.88 263 ALA B O 1
ATOM 4825 N N . PRO B 1 264 ? -11.227 -35.906 -13.086 1 96.25 264 PRO B N 1
ATOM 4826 C CA . PRO B 1 264 ? -10.703 -36.156 -11.742 1 96.25 264 PRO B CA 1
ATOM 4827 C C . PRO B 1 264 ? -9.211 -36.469 -11.727 1 96.25 264 PRO B C 1
ATOM 4829 O O . PRO B 1 264 ? -8.711 -37.156 -12.633 1 96.25 264 PRO B O 1
ATOM 4832 N N . ALA B 1 265 ? -8.539 -36.062 -10.766 1 95.94 265 ALA B N 1
ATOM 4833 C CA . ALA B 1 265 ? -7.078 -36.031 -10.719 1 95.94 265 ALA B CA 1
ATOM 4834 C C . ALA B 1 265 ? -6.492 -37.406 -11.008 1 95.94 265 ALA B C 1
ATOM 4836 O O . ALA B 1 265 ? -5.578 -37.531 -11.828 1 95.94 265 ALA B O 1
ATOM 4837 N N . ARG B 1 266 ? -6.988 -38.438 -10.438 1 94.69 266 ARG B N 1
ATOM 4838 C CA . ARG B 1 266 ? -6.453 -39.781 -10.594 1 94.69 266 ARG B CA 1
ATOM 4839 C C . ARG B 1 266 ? -6.75 -40.344 -11.984 1 94.69 266 ARG B C 1
ATOM 4841 O O . ARG B 1 266 ? -5.918 -41.031 -12.57 1 94.69 266 ARG B O 1
ATOM 4848 N N . LYS B 1 267 ? -7.906 -40 -12.531 1 96 267 LYS B N 1
ATOM 4849 C CA . LYS B 1 267 ? -8.289 -40.469 -13.859 1 96 267 LYS B CA 1
ATOM 4850 C C . LYS B 1 267 ? -7.418 -39.844 -14.938 1 96 267 LYS B C 1
ATOM 4852 O O . LYS B 1 267 ? -7.195 -40.469 -15.992 1 96 267 LYS B O 1
ATOM 4857 N N . ALA B 1 268 ? -6.984 -38.656 -14.664 1 96.94 268 ALA B N 1
ATOM 4858 C CA . ALA B 1 268 ? -6.137 -37.969 -15.617 1 96.94 268 ALA B CA 1
ATOM 4859 C C . ALA B 1 268 ? -4.848 -38.75 -15.883 1 96.94 268 ALA B C 1
ATOM 4861 O O . ALA B 1 268 ? -4.289 -38.688 -16.984 1 96.94 268 ALA B O 1
ATOM 4862 N N . VAL B 1 269 ? -4.367 -39.531 -14.898 1 96 269 VAL B N 1
ATOM 4863 C CA . VAL B 1 269 ? -3.145 -40.312 -15.039 1 96 269 VAL B CA 1
ATOM 4864 C C . VAL B 1 269 ? -3.297 -41.281 -16.188 1 96 269 VAL B C 1
ATOM 4866 O O . VAL B 1 269 ? -2.443 -41.344 -17.078 1 96 269 VAL B O 1
ATOM 4869 N N . ASP B 1 270 ? -4.387 -41.938 -16.172 1 96.5 270 ASP B N 1
ATOM 4870 C CA . ASP B 1 270 ? -4.645 -42.938 -17.219 1 96.5 270 ASP B CA 1
ATOM 4871 C C . ASP B 1 270 ? -4.812 -42.281 -18.578 1 96.5 270 ASP B C 1
ATOM 4873 O O . ASP B 1 270 ? -4.34 -42.812 -19.594 1 96.5 270 ASP B O 1
ATOM 4877 N N . GLU B 1 271 ? -5.484 -41.219 -18.578 1 97.31 271 GLU B N 1
ATOM 4878 C CA . GLU B 1 271 ? -5.719 -40.5 -19.828 1 97.31 271 GLU B CA 1
ATOM 4879 C C . GLU B 1 271 ? -4.406 -40 -20.438 1 97.31 271 GLU B C 1
ATOM 4881 O O . GLU B 1 271 ? -4.188 -40.156 -21.641 1 97.31 271 GLU B O 1
ATOM 4886 N N . ILE B 1 272 ? -3.561 -39.5 -19.656 1 97.5 272 ILE B N 1
ATOM 4887 C CA . ILE B 1 272 ? -2.281 -39 -20.125 1 97.5 272 ILE B CA 1
ATOM 4888 C C . ILE B 1 272 ? -1.415 -40.156 -20.625 1 97.5 272 ILE B C 1
ATOM 4890 O O . ILE B 1 272 ? -0.772 -40.062 -21.672 1 97.5 272 ILE B O 1
ATOM 4894 N N . ALA B 1 273 ? -1.432 -41.219 -19.906 1 96.94 273 ALA B N 1
ATOM 4895 C CA . ALA B 1 273 ? -0.682 -42.406 -20.297 1 96.94 273 ALA B CA 1
ATOM 4896 C C . ALA B 1 273 ? -1.16 -42.938 -21.656 1 96.94 273 ALA B C 1
ATOM 4898 O O . ALA B 1 273 ? -0.352 -43.344 -22.484 1 96.94 273 ALA B O 1
ATOM 4899 N N . LYS B 1 274 ? -2.443 -42.938 -21.812 1 97.12 274 LYS B N 1
ATOM 4900 C CA . LYS B 1 274 ? -3.027 -43.375 -23.062 1 97.12 274 LYS B CA 1
ATOM 4901 C C . LYS B 1 274 ? -2.598 -42.469 -24.219 1 97.12 274 LYS B C 1
ATOM 4903 O O . LYS B 1 274 ? -2.303 -42.969 -25.312 1 97.12 274 LYS B O 1
ATOM 4908 N N . ILE B 1 275 ? -2.613 -41.219 -24 1 97.44 275 ILE B N 1
ATOM 4909 C CA . ILE B 1 275 ? -2.191 -40.25 -25.031 1 97.44 275 ILE B CA 1
ATOM 4910 C C . ILE B 1 275 ? -0.734 -40.5 -25.406 1 97.44 275 ILE B C 1
ATOM 4912 O O . ILE B 1 275 ? -0.39 -40.531 -26.578 1 97.44 275 ILE B O 1
ATOM 4916 N N . ALA B 1 276 ? 0.112 -40.719 -24.391 1 96.69 276 ALA B N 1
ATOM 4917 C CA . ALA B 1 276 ? 1.525 -41 -24.641 1 96.69 276 ALA B CA 1
ATOM 4918 C C . ALA B 1 276 ? 1.7 -42.281 -25.453 1 96.69 276 ALA B C 1
ATOM 4920 O O . ALA B 1 276 ? 2.479 -42.312 -26.422 1 96.69 276 ALA B O 1
ATOM 4921 N N . LYS B 1 277 ? 0.976 -43.281 -25.125 1 96 277 LYS B N 1
ATOM 4922 C CA . LYS B 1 277 ? 1.037 -44.562 -25.844 1 96 277 LYS B CA 1
ATOM 4923 C C . LYS B 1 277 ? 0.602 -44.375 -27.297 1 96 277 LYS B C 1
ATOM 4925 O O . LYS B 1 277 ? 1.256 -44.906 -28.203 1 96 277 LYS B O 1
ATOM 4930 N N . THR B 1 278 ? -0.485 -43.719 -27.469 1 95.75 278 THR B N 1
ATOM 4931 C CA . THR B 1 278 ? -1.015 -43.5 -28.812 1 95.75 278 THR B CA 1
ATOM 4932 C C . THR B 1 278 ? -0.035 -42.688 -29.656 1 95.75 278 THR B C 1
ATOM 4934 O O . THR B 1 278 ? 0.11 -42.938 -30.859 1 95.75 278 THR B O 1
ATOM 4937 N N . ALA B 1 279 ? 0.591 -41.781 -29.031 1 95.5 279 ALA B N 1
ATOM 4938 C CA . ALA B 1 279 ? 1.537 -40.906 -29.734 1 95.5 279 ALA B CA 1
ATOM 4939 C C . ALA B 1 279 ? 2.885 -41.625 -29.906 1 95.5 279 ALA B C 1
ATOM 4941 O O . ALA B 1 279 ? 3.744 -41.125 -30.656 1 95.5 279 ALA B O 1
ATOM 4942 N N . GLY B 1 280 ? 3.084 -42.719 -29.234 1 95.94 280 GLY B N 1
ATOM 4943 C CA . GLY B 1 280 ? 4.328 -43.469 -29.328 1 95.94 280 GLY B CA 1
ATOM 4944 C C . GLY B 1 280 ? 5.484 -42.812 -28.609 1 95.94 280 GLY B C 1
ATOM 4945 O O . GLY B 1 280 ? 6.625 -42.844 -29.078 1 95.94 280 GLY B O 1
ATOM 4946 N N . VAL B 1 281 ? 5.195 -42.062 -27.594 1 96.12 281 VAL B N 1
ATOM 4947 C CA . VAL B 1 281 ? 6.246 -41.375 -26.859 1 96.12 281 VAL B CA 1
ATOM 4948 C C . VAL B 1 281 ? 6.223 -41.812 -25.391 1 96.12 281 VAL B C 1
ATOM 4950 O O . VAL B 1 281 ? 5.277 -42.469 -24.953 1 96.12 281 VAL B O 1
ATOM 4953 N N . LYS B 1 282 ? 7.293 -41.531 -24.672 1 95.06 282 LYS B N 1
ATOM 4954 C CA . LYS B 1 282 ? 7.406 -41.844 -23.25 1 95.06 282 LYS B CA 1
ATOM 4955 C C . LYS B 1 282 ? 7.332 -40.594 -22.406 1 95.06 282 LYS B C 1
ATOM 4957 O O . LYS B 1 282 ? 8.086 -39.625 -22.625 1 95.06 282 LYS B O 1
ATOM 4962 N N . LEU B 1 283 ? 6.395 -40.562 -21.469 1 95.56 283 LEU B N 1
ATOM 4963 C CA . LEU B 1 283 ? 6.227 -39.438 -20.547 1 95.56 283 LEU B CA 1
ATOM 4964 C C . LEU B 1 283 ? 6.43 -39.906 -19.109 1 95.56 283 LEU B C 1
ATOM 4966 O O . LEU B 1 283 ? 5.914 -39.281 -18.188 1 95.56 283 LEU B O 1
ATOM 4970 N N . ASP B 1 284 ? 7.207 -40.875 -18.859 1 93.38 284 ASP B N 1
ATOM 4971 C CA . ASP B 1 284 ? 7.289 -41.594 -17.594 1 93.38 284 ASP B CA 1
ATOM 4972 C C . ASP B 1 284 ? 7.742 -40.656 -16.469 1 93.38 284 ASP B C 1
ATOM 4974 O O . ASP B 1 284 ? 7.148 -40.625 -15.391 1 93.38 284 ASP B O 1
ATOM 4978 N N . LYS B 1 285 ? 8.758 -39.875 -16.766 1 93.62 285 LYS B N 1
ATOM 4979 C CA . LYS B 1 285 ? 9.289 -39.031 -15.711 1 93.62 285 LYS B CA 1
ATOM 4980 C C . LYS B 1 285 ? 8.242 -38.031 -15.242 1 93.62 285 LYS B C 1
ATOM 4982 O O . LYS B 1 285 ? 7.996 -37.875 -14.039 1 93.62 285 LYS B O 1
ATOM 4987 N N . ALA B 1 286 ? 7.629 -37.281 -16.156 1 93.75 286 ALA B N 1
ATOM 4988 C CA . ALA B 1 286 ? 6.633 -36.281 -15.828 1 93.75 286 ALA B CA 1
ATOM 4989 C C . ALA B 1 286 ? 5.387 -36.906 -15.219 1 93.75 286 ALA B C 1
ATOM 4991 O O . ALA B 1 286 ? 4.824 -36.375 -14.258 1 93.75 286 ALA B O 1
ATOM 4992 N N . LEU B 1 287 ? 4.93 -37.969 -15.789 1 95.88 287 LEU B N 1
ATOM 4993 C CA . LEU B 1 287 ? 3.744 -38.656 -15.289 1 95.88 287 LEU B CA 1
ATOM 4994 C C . LEU B 1 287 ? 3.992 -39.25 -13.898 1 95.88 287 LEU B C 1
ATOM 4996 O O . LEU B 1 287 ? 3.107 -39.219 -13.039 1 95.88 287 LEU B O 1
ATOM 5000 N N . ASN B 1 288 ? 5.199 -39.812 -13.727 1 96.12 288 ASN B N 1
ATOM 5001 C CA . ASN B 1 288 ? 5.543 -40.312 -12.406 1 96.12 288 ASN B CA 1
ATOM 5002 C C . ASN B 1 288 ? 5.555 -39.219 -11.352 1 96.12 288 ASN B C 1
ATOM 5004 O O . ASN B 1 288 ? 5.121 -39.438 -10.219 1 96.12 288 ASN B O 1
ATOM 5008 N N . ALA B 1 289 ? 6.066 -38.094 -11.719 1 95.25 289 ALA B N 1
ATOM 5009 C CA . ALA B 1 289 ? 6.066 -36.969 -10.805 1 95.25 289 ALA B CA 1
ATOM 5010 C C . ALA B 1 289 ? 4.645 -36.562 -10.422 1 95.25 289 ALA B C 1
ATOM 5012 O O . ALA B 1 289 ? 4.371 -36.25 -9.258 1 95.25 289 ALA B O 1
ATOM 5013 N N . TYR B 1 290 ? 3.812 -36.594 -11.383 1 95.94 290 TYR B N 1
ATOM 5014 C CA . TYR B 1 290 ? 2.402 -36.281 -11.148 1 95.94 290 TYR B CA 1
ATOM 5015 C C . TYR B 1 290 ? 1.79 -37.312 -10.18 1 95.94 290 TYR B C 1
ATOM 5017 O O . TYR B 1 290 ? 1.112 -36.906 -9.219 1 95.94 290 TYR B O 1
ATOM 5025 N N . VAL B 1 291 ? 2.043 -38.5 -10.398 1 96.06 291 VAL B N 1
ATOM 5026 C CA . VAL B 1 291 ? 1.498 -39.562 -9.57 1 96.06 291 VAL B CA 1
ATOM 5027 C C . VAL B 1 291 ? 2.07 -39.469 -8.156 1 96.06 291 VAL B C 1
ATOM 5029 O O . VAL B 1 291 ? 1.339 -39.625 -7.176 1 96.06 291 VAL B O 1
ATOM 5032 N N . GLU B 1 292 ? 3.334 -39.281 -8.086 1 96.56 292 GLU B N 1
ATOM 5033 C CA . GLU B 1 292 ? 3.982 -39.125 -6.785 1 96.56 292 GLU B CA 1
ATOM 5034 C C . GLU B 1 292 ? 3.359 -37.969 -5.984 1 96.56 292 GLU B C 1
ATOM 5036 O O . GLU B 1 292 ? 3.162 -38.094 -4.773 1 96.56 292 GLU B O 1
ATOM 5041 N N . ARG B 1 293 ? 3.102 -36.906 -6.602 1 95.38 293 ARG B N 1
ATOM 5042 C CA . ARG B 1 293 ? 2.467 -35.75 -5.957 1 95.38 293 ARG B CA 1
ATOM 5043 C C . ARG B 1 293 ? 1.085 -36.125 -5.426 1 95.38 293 ARG B C 1
ATOM 5045 O O . ARG B 1 293 ? 0.744 -35.781 -4.289 1 95.38 293 ARG B O 1
ATOM 5052 N N . LEU B 1 294 ? 0.308 -36.781 -6.23 1 94.69 294 LEU B N 1
ATOM 5053 C CA . LEU B 1 294 ? -1.035 -37.188 -5.832 1 94.69 294 LEU B CA 1
ATOM 5054 C C . LEU B 1 294 ? -0.984 -38.156 -4.66 1 94.69 294 LEU B C 1
ATOM 5056 O O . LEU B 1 294 ? -1.753 -38.031 -3.705 1 94.69 294 LEU B O 1
ATOM 5060 N N . ASP B 1 295 ? -0.068 -39.125 -4.816 1 95.5 295 ASP B N 1
ATOM 5061 C CA . ASP B 1 295 ? 0.091 -40.094 -3.746 1 95.5 295 ASP B CA 1
ATOM 5062 C C . ASP B 1 295 ? 0.466 -39.438 -2.43 1 95.5 295 ASP B C 1
ATOM 5064 O O . ASP B 1 295 ? -0.078 -39.75 -1.376 1 95.5 295 ASP B O 1
ATOM 5068 N N . ALA B 1 296 ? 1.404 -38.562 -2.537 1 94.25 296 ALA B N 1
ATOM 5069 C CA . ALA B 1 296 ? 1.835 -37.812 -1.348 1 94.25 296 ALA B CA 1
ATOM 5070 C C . ALA B 1 296 ? 0.683 -37 -0.752 1 94.25 296 ALA B C 1
ATOM 5072 O O . ALA B 1 296 ? 0.5 -37 0.467 1 94.25 296 ALA B O 1
ATOM 5073 N N . LEU B 1 297 ? -0.059 -36.344 -1.527 1 93.25 297 LEU B N 1
ATOM 5074 C CA . LEU B 1 297 ? -1.188 -35.531 -1.081 1 93.25 297 LEU B CA 1
ATOM 5075 C C . LEU B 1 297 ? -2.236 -36.406 -0.39 1 93.25 297 LEU B C 1
ATOM 5077 O O . LEU B 1 297 ? -2.748 -36.031 0.671 1 93.25 297 LEU B O 1
ATOM 5081 N N . GLU B 1 298 ? -2.551 -37.5 -1 1 91.19 298 GLU B N 1
ATOM 5082 C CA . GLU B 1 298 ? -3.51 -38.469 -0.429 1 91.19 298 GLU B CA 1
ATOM 5083 C C . GLU B 1 298 ? -2.98 -39.062 0.864 1 91.19 298 GLU B C 1
ATOM 5085 O O . GLU B 1 298 ? -3.734 -39.25 1.818 1 91.19 298 GLU B O 1
ATOM 5090 N N . GLY B 1 299 ? -1.735 -39.344 0.868 1 90.38 299 GLY B N 1
ATOM 5091 C CA . GLY B 1 299 ? -1.101 -39.906 2.049 1 90.38 299 GLY B CA 1
ATOM 5092 C C . GLY B 1 299 ? -1.134 -38.969 3.246 1 90.38 299 GLY B C 1
ATOM 5093 O O . GLY B 1 299 ? -1.191 -39.438 4.391 1 90.38 299 GLY B O 1
ATOM 5094 N N . LEU B 1 300 ? -1.11 -37.719 2.939 1 87.81 300 LEU B N 1
ATOM 5095 C CA . LEU B 1 300 ? -1.149 -36.719 3.994 1 87.81 300 LEU B CA 1
ATOM 5096 C C . LEU B 1 300 ? -2.562 -36.562 4.547 1 87.81 300 LEU B C 1
ATOM 5098 O O . LEU B 1 300 ? -2.762 -35.938 5.59 1 87.81 300 LEU B O 1
ATOM 5102 N N . GLY B 1 301 ? -3.525 -37.188 3.902 1 84.88 301 GLY B N 1
ATOM 5103 C CA . GLY B 1 301 ? -4.91 -37.062 4.332 1 84.88 301 GLY B CA 1
ATOM 5104 C C . GLY B 1 301 ? -5.465 -35.656 4.16 1 84.88 301 GLY B C 1
ATOM 5105 O O . GLY B 1 301 ? -6.273 -35.219 4.969 1 84.88 301 GLY B O 1
ATOM 5106 N N . ALA B 1 302 ? -4.973 -35 3.182 1 84.06 302 ALA B N 1
ATOM 5107 C CA . ALA B 1 302 ? -5.402 -33.625 2.969 1 84.06 302 ALA B CA 1
ATOM 5108 C C . ALA B 1 302 ? -6.887 -33.531 2.619 1 84.06 302 ALA B C 1
ATOM 5110 O O . ALA B 1 302 ? -7.391 -34.375 1.862 1 84.06 302 ALA B O 1
ATOM 5111 N N . PRO B 1 303 ? -7.551 -32.594 3.199 1 86.06 303 PRO B N 1
ATOM 5112 C CA . PRO B 1 303 ? -8.969 -32.438 2.871 1 86.06 303 PRO B CA 1
ATOM 5113 C C . PRO B 1 303 ? -9.195 -31.969 1.438 1 86.06 303 PRO B C 1
ATOM 5115 O O . PRO B 1 303 ? -8.289 -31.422 0.816 1 86.06 303 PRO B O 1
ATOM 5118 N N . MET B 1 304 ? -10.312 -32.375 0.824 1 86.75 304 MET B N 1
ATOM 5119 C CA . MET B 1 304 ? -10.805 -31.812 -0.437 1 86.75 304 MET B CA 1
ATOM 5120 C C . MET B 1 304 ? -10.039 -32.406 -1.619 1 86.75 304 MET B C 1
ATOM 5122 O O . MET B 1 304 ? -10.117 -31.875 -2.732 1 86.75 304 MET B O 1
ATOM 5126 N N . VAL B 1 305 ? -9.203 -33.469 -1.374 1 90 305 VAL B N 1
ATOM 5127 C CA . VAL B 1 305 ? -8.352 -34.031 -2.416 1 90 305 VAL B CA 1
ATOM 5128 C C . VAL B 1 305 ? -9.141 -35.031 -3.24 1 90 305 VAL B C 1
ATOM 5130 O O . VAL B 1 305 ? -8.898 -35.188 -4.438 1 90 305 VAL B O 1
ATOM 5133 N N . SER B 1 306 ? -10.102 -35.625 -2.654 1 87.25 306 SER B N 1
ATOM 5134 C CA . SER B 1 306 ? -10.836 -36.719 -3.287 1 87.25 306 SER B CA 1
ATOM 5135 C C . SER B 1 306 ? -11.562 -36.25 -4.543 1 87.25 306 SER B C 1
ATOM 5137 O O . SER B 1 306 ? -11.688 -37 -5.512 1 87.25 306 SER B O 1
ATOM 5139 N N . ASP B 1 307 ? -11.984 -35.031 -4.578 1 88.75 307 ASP B N 1
ATOM 5140 C CA . ASP B 1 307 ? -12.758 -34.5 -5.703 1 88.75 307 ASP B CA 1
ATOM 5141 C C . ASP B 1 307 ? -11.922 -33.531 -6.531 1 88.75 307 ASP B C 1
ATOM 5143 O O . ASP B 1 307 ? -12.461 -32.719 -7.285 1 88.75 307 ASP B O 1
ATOM 5147 N N . ALA B 1 308 ? -10.633 -33.625 -6.332 1 95.25 308 ALA B N 1
ATOM 5148 C CA . ALA B 1 308 ? -9.758 -32.719 -7.062 1 95.25 308 ALA B CA 1
ATOM 5149 C C . ALA B 1 308 ? -9.836 -32.969 -8.57 1 95.25 308 ALA B C 1
ATOM 5151 O O . ALA B 1 308 ? -9.93 -34.094 -9.008 1 95.25 308 ALA B O 1
ATOM 5152 N N . VAL B 1 309 ? -9.797 -31.875 -9.32 1 96.44 309 VAL B N 1
ATOM 5153 C CA . VAL B 1 309 ? -9.883 -31.953 -10.773 1 96.44 309 VAL B CA 1
ATOM 5154 C C . VAL B 1 309 ? -8.57 -31.484 -11.406 1 96.44 309 VAL B C 1
ATOM 5156 O O . VAL B 1 309 ? -8.031 -30.453 -11.016 1 96.44 309 VAL B O 1
ATOM 5159 N N . PHE B 1 310 ? -8.055 -32.312 -12.258 1 96.94 310 PHE B N 1
ATOM 5160 C CA . PHE B 1 310 ? -6.926 -31.922 -13.094 1 96.94 310 PHE B CA 1
ATOM 5161 C C . PHE B 1 310 ? -7.41 -31.359 -14.43 1 96.94 310 PHE B C 1
ATOM 5163 O O . PHE B 1 310 ? -8.273 -31.953 -15.078 1 96.94 310 PHE B O 1
ATOM 5170 N N . ASP B 1 311 ? -6.918 -30.203 -14.781 1 95.81 311 ASP B N 1
ATOM 5171 C CA . ASP B 1 311 ? -7.195 -29.531 -16.047 1 95.81 311 ASP B CA 1
ATOM 5172 C C . ASP B 1 311 ? -5.906 -29.031 -16.703 1 95.81 311 ASP B C 1
ATOM 5174 O O . ASP B 1 311 ? -5.23 -28.156 -16.172 1 95.81 311 ASP B O 1
ATOM 5178 N N . THR B 1 312 ? -5.613 -29.578 -17.875 1 93.75 312 THR B N 1
ATOM 5179 C CA . THR B 1 312 ? -4.348 -29.266 -18.531 1 93.75 312 THR B CA 1
ATOM 5180 C C . THR B 1 312 ? -4.234 -27.781 -18.828 1 93.75 312 THR B C 1
ATOM 5182 O O . THR B 1 312 ? -3.143 -27.203 -18.766 1 93.75 312 THR B O 1
ATOM 5185 N N . GLU B 1 313 ? -5.227 -27.125 -19.125 1 88.69 313 GLU B N 1
ATOM 5186 C CA . GLU B 1 313 ? -5.188 -25.719 -19.531 1 88.69 313 GLU B CA 1
ATOM 5187 C C . GLU B 1 313 ? -5.293 -24.797 -18.328 1 88.69 313 GLU B C 1
ATOM 5189 O O . GLU B 1 313 ? -5.164 -23.578 -18.453 1 88.69 313 GLU B O 1
ATOM 5194 N N . PHE B 1 314 ? -5.57 -25.453 -17.219 1 85.25 314 PHE B N 1
ATOM 5195 C CA . PHE B 1 314 ? -5.711 -24.641 -16 1 85.25 314 PHE B CA 1
ATOM 5196 C C . PHE B 1 314 ? -4.418 -23.891 -15.695 1 85.25 314 PHE B C 1
ATOM 5198 O O . PHE B 1 314 ? -3.334 -24.484 -15.734 1 85.25 314 PHE B O 1
ATOM 5205 N N . GLY B 1 315 ? -4.668 -22.641 -15.359 1 75.44 315 GLY B N 1
ATOM 5206 C CA . GLY B 1 315 ? -3.531 -21.844 -14.953 1 75.44 315 GLY B CA 1
ATOM 5207 C C . GLY B 1 315 ? -2.834 -21.156 -16.109 1 75.44 315 GLY B C 1
ATOM 5208 O O . GLY B 1 315 ? -1.815 -20.484 -15.93 1 75.44 315 GLY B O 1
ATOM 5209 N N . ARG B 1 316 ? -3.641 -21.391 -17.234 1 68.62 316 ARG B N 1
ATOM 5210 C CA . ARG B 1 316 ? -3.137 -20.672 -18.391 1 68.62 316 ARG B CA 1
ATOM 5211 C C . ARG B 1 316 ? -3.283 -19.172 -18.219 1 68.62 316 ARG B C 1
ATOM 5213 O O . ARG B 1 316 ? -4.203 -18.703 -17.531 1 68.62 316 ARG B O 1
ATOM 5220 N N . ARG B 1 317 ? -2.303 -18.453 -18.031 1 59.16 317 ARG B N 1
ATOM 5221 C CA . ARG B 1 317 ? -2.332 -16.984 -18 1 59.16 317 ARG B CA 1
ATOM 5222 C C . ARG B 1 317 ? -1.795 -16.453 -16.672 1 59.16 317 ARG B C 1
ATOM 5224 O O . ARG B 1 317 ? -1.949 -15.273 -16.359 1 59.16 317 ARG B O 1
ATOM 5231 N N . PHE B 1 318 ? -1.605 -17.594 -15.93 1 61.81 318 PHE B N 1
ATOM 5232 C CA . PHE B 1 318 ? -0.967 -17.141 -14.703 1 61.81 318 PHE B CA 1
ATOM 5233 C C . PHE B 1 318 ? 0.53 -16.938 -14.914 1 61.81 318 PHE B C 1
ATOM 5235 O O . PHE B 1 318 ? 1.199 -17.812 -15.484 1 61.81 318 PHE B O 1
ATOM 5242 N N . ASP B 1 319 ? 1.03 -15.758 -14.594 1 63.25 319 ASP B N 1
ATOM 5243 C CA . ASP B 1 319 ? 2.166 -15.156 -15.281 1 63.25 319 ASP B CA 1
ATOM 5244 C C . ASP B 1 319 ? 3.477 -15.82 -14.867 1 63.25 319 ASP B C 1
ATOM 5246 O O . ASP B 1 319 ? 4.383 -15.992 -15.688 1 63.25 319 ASP B O 1
ATOM 5250 N N . TYR B 1 320 ? 3.629 -16.453 -13.719 1 80.06 320 TYR B N 1
ATOM 5251 C CA . TYR B 1 320 ? 5.02 -16.844 -13.516 1 80.06 320 TYR B CA 1
ATOM 5252 C C . TYR B 1 320 ? 5.125 -18.297 -13.078 1 80.06 320 TYR B C 1
ATOM 5254 O O . TYR B 1 320 ? 6.223 -18.797 -12.836 1 80.06 320 TYR B O 1
ATOM 5262 N N . TYR B 1 321 ? 3.98 -19.078 -13.211 1 87.12 321 TYR B N 1
ATOM 5263 C CA . TYR B 1 321 ? 4.027 -20.484 -12.812 1 87.12 321 TYR B CA 1
ATOM 5264 C C . TYR B 1 321 ? 4.633 -21.344 -13.914 1 87.12 321 TYR B C 1
ATOM 5266 O O . TYR B 1 321 ? 4.367 -21.125 -15.102 1 87.12 321 TYR B O 1
ATOM 5274 N N . ASP B 1 322 ? 5.398 -22.344 -13.531 1 87.5 322 ASP B N 1
ATOM 5275 C CA . ASP B 1 322 ? 6.062 -23.188 -14.523 1 87.5 322 ASP B CA 1
ATOM 5276 C C . ASP B 1 322 ? 5.953 -24.672 -14.156 1 87.5 322 ASP B C 1
ATOM 5278 O O . ASP B 1 322 ? 6.746 -25.484 -14.625 1 87.5 322 ASP B O 1
ATOM 5282 N N . GLY B 1 323 ? 5.023 -25.031 -13.414 1 91 323 GLY B N 1
ATOM 5283 C CA . GLY B 1 323 ? 4.691 -26.375 -12.992 1 91 323 GLY B CA 1
ATOM 5284 C C . GLY B 1 323 ? 3.283 -26.5 -12.445 1 91 323 GLY B C 1
ATOM 5285 O O . GLY B 1 323 ? 2.324 -26.078 -13.086 1 91 323 GLY B O 1
ATOM 5286 N N . LEU B 1 324 ? 3.262 -27.047 -11.266 1 94.31 324 LEU B N 1
ATOM 5287 C CA . LEU B 1 324 ? 1.974 -27.172 -10.594 1 94.31 324 LEU B CA 1
ATOM 5288 C C . LEU B 1 324 ? 1.352 -25.797 -10.375 1 94.31 324 LEU B C 1
ATOM 5290 O O . LEU B 1 324 ? 2.039 -24.844 -9.969 1 94.31 324 LEU B O 1
ATOM 5294 N N . VAL B 1 325 ? 0.14 -25.688 -10.695 1 94.88 325 VAL B N 1
ATOM 5295 C CA . VAL B 1 325 ? -0.689 -24.547 -10.344 1 94.88 325 VAL B CA 1
ATOM 5296 C C . VAL B 1 325 ? -2.037 -25.016 -9.812 1 94.88 325 VAL B C 1
ATOM 5298 O O . VAL B 1 325 ? -2.58 -26.016 -10.289 1 94.88 325 VAL B O 1
ATOM 5301 N N . PHE B 1 326 ? -2.568 -24.359 -8.82 1 95.56 326 PHE B N 1
ATOM 5302 C CA . PHE B 1 326 ? -3.844 -24.828 -8.289 1 95.56 326 PHE B CA 1
ATOM 5303 C C . PHE B 1 326 ? -4.664 -23.656 -7.75 1 95.56 326 PHE B C 1
ATOM 5305 O O . PHE B 1 326 ? -4.117 -22.594 -7.465 1 95.56 326 PHE B O 1
ATOM 5312 N N . LYS B 1 327 ? -5.965 -23.906 -7.625 1 95.38 327 LYS B N 1
ATOM 5313 C CA . LYS B 1 327 ? -6.926 -23.016 -6.992 1 95.38 327 LYS B CA 1
ATOM 5314 C C . LYS B 1 327 ? -7.949 -23.797 -6.172 1 95.38 327 LYS B C 1
ATOM 5316 O O . LYS B 1 327 ? -8.297 -24.922 -6.523 1 95.38 327 LYS B O 1
ATOM 5321 N N . VAL B 1 328 ? -8.344 -23.203 -5.168 1 96.44 328 VAL B N 1
ATOM 5322 C CA . VAL B 1 328 ? -9.477 -23.703 -4.398 1 96.44 328 VAL B CA 1
ATOM 5323 C C . VAL B 1 328 ? -10.625 -22.703 -4.457 1 96.44 328 VAL B C 1
ATOM 5325 O O . VAL B 1 328 ? -10.461 -21.531 -4.09 1 96.44 328 VAL B O 1
ATOM 5328 N N . THR B 1 329 ? -11.766 -23.172 -4.945 1 95.19 329 THR B N 1
ATOM 5329 C CA . THR B 1 329 ? -12.945 -22.312 -5.039 1 95.19 329 THR B CA 1
ATOM 5330 C C . THR B 1 329 ? -14.086 -22.891 -4.199 1 95.19 329 THR B C 1
ATOM 5332 O O . THR B 1 329 ? -13.938 -23.938 -3.574 1 95.19 329 THR B O 1
ATOM 5335 N N . HIS B 1 330 ? -15.141 -22.141 -4.152 1 94.62 330 HIS B N 1
ATOM 5336 C CA . HIS B 1 330 ? -16.312 -22.562 -3.396 1 94.62 330 HIS B CA 1
ATOM 5337 C C . HIS B 1 330 ? -17.594 -22.141 -4.109 1 94.62 330 HIS B C 1
ATOM 5339 O O . HIS B 1 330 ? -17.672 -21.062 -4.68 1 94.62 330 HIS B O 1
ATOM 5345 N N . SER B 1 331 ? -18.594 -22.953 -4.027 1 91.94 331 SER B N 1
ATOM 5346 C CA . SER B 1 331 ? -19.859 -22.734 -4.73 1 91.94 331 SER B CA 1
ATOM 5347 C C . SER B 1 331 ? -20.562 -21.484 -4.211 1 91.94 331 SER B C 1
ATOM 5349 O O . SER B 1 331 ? -21.25 -20.797 -4.961 1 91.94 331 SER B O 1
ATOM 5351 N N . GLU B 1 332 ? -20.344 -21.172 -2.938 1 89.75 332 GLU B N 1
ATOM 5352 C CA . GLU B 1 332 ? -21 -20.016 -2.332 1 89.75 332 GLU B CA 1
ATOM 5353 C C . GLU B 1 332 ? -20.531 -18.719 -2.998 1 89.75 332 GLU B C 1
ATOM 5355 O O . GLU B 1 332 ? -21.219 -17.688 -2.91 1 89.75 332 GLU B O 1
ATOM 5360 N N . LEU B 1 333 ? -19.422 -18.781 -3.586 1 88.62 333 LEU B N 1
ATOM 5361 C CA . LEU B 1 333 ? -18.922 -17.594 -4.27 1 88.62 333 LEU B CA 1
ATOM 5362 C C . LEU B 1 333 ? -19.047 -17.734 -5.781 1 88.62 333 LEU B C 1
ATOM 5364 O O . LEU B 1 333 ? -18.266 -17.156 -6.539 1 88.62 333 LEU B O 1
ATOM 5368 N N . GLY B 1 334 ? -19.922 -18.531 -6.211 1 83.94 334 GLY B N 1
ATOM 5369 C CA . GLY B 1 334 ? -20.172 -18.719 -7.633 1 83.94 334 GLY B CA 1
ATOM 5370 C C . GLY B 1 334 ? -19.203 -19.672 -8.297 1 83.94 334 GLY B C 1
ATOM 5371 O O . GLY B 1 334 ? -19.281 -19.891 -9.508 1 83.94 334 GLY B O 1
ATOM 5372 N N . GLY B 1 335 ? -18.25 -20.109 -7.594 1 84.44 335 GLY B N 1
ATOM 5373 C CA . GLY B 1 335 ? -17.344 -21.141 -8.094 1 84.44 335 GLY B CA 1
ATOM 5374 C C . GLY B 1 335 ? -16.203 -20.594 -8.922 1 84.44 335 GLY B C 1
ATOM 5375 O O . GLY B 1 335 ? -15.414 -21.344 -9.484 1 84.44 335 GLY B O 1
ATOM 5376 N N . SER B 1 336 ? -16.094 -19.297 -9.008 1 84.44 336 SER B N 1
ATOM 5377 C CA . SER B 1 336 ? -15.062 -18.75 -9.891 1 84.44 336 SER B CA 1
ATOM 5378 C C . SER B 1 336 ? -14.008 -17.984 -9.102 1 84.44 336 SER B C 1
ATOM 5380 O O . SER B 1 336 ? -12.852 -17.906 -9.516 1 84.44 336 SER B O 1
ATOM 5382 N N . LEU B 1 337 ? -14.391 -17.516 -7.945 1 88.69 337 LEU B N 1
ATOM 5383 C CA . LEU B 1 337 ? -13.453 -16.734 -7.148 1 88.69 337 LEU B CA 1
ATOM 5384 C C . LEU B 1 337 ? -12.633 -17.625 -6.23 1 88.69 337 LEU B C 1
ATOM 5386 O O . LEU B 1 337 ? -13.195 -18.344 -5.402 1 88.69 337 LEU B O 1
ATOM 5390 N N . PRO B 1 338 ? -11.359 -17.562 -6.328 1 93.19 338 PRO B N 1
ATOM 5391 C CA . PRO B 1 338 ? -10.547 -18.484 -5.539 1 93.19 338 PRO B CA 1
ATOM 5392 C C . PRO B 1 338 ? -10.414 -18.062 -4.082 1 93.19 338 PRO B C 1
ATOM 5394 O O . PRO B 1 338 ? -10.227 -16.875 -3.795 1 93.19 338 PRO B O 1
ATOM 5397 N N . LEU B 1 339 ? -10.523 -19.047 -3.189 1 96 339 LEU B N 1
ATOM 5398 C CA . LEU B 1 339 ? -10.164 -18.875 -1.787 1 96 339 LEU B CA 1
ATOM 5399 C C . LEU B 1 339 ? -8.648 -18.922 -1.6 1 96 339 LEU B C 1
ATOM 5401 O O . LEU B 1 339 ? -8.109 -18.297 -0.691 1 96 339 LEU B O 1
ATOM 5405 N N . ALA B 1 340 ? -8.062 -19.734 -2.438 1 96.69 340 ALA B N 1
ATOM 5406 C CA . ALA B 1 340 ? -6.613 -19.906 -2.424 1 96.69 340 ALA B CA 1
ATOM 5407 C C . ALA B 1 340 ? -6.082 -20.172 -3.83 1 96.69 340 ALA B C 1
ATOM 5409 O O . ALA B 1 340 ? -6.738 -20.828 -4.641 1 96.69 340 ALA B O 1
ATOM 5410 N N . THR B 1 341 ? -4.961 -19.609 -4.129 1 94.88 341 THR B N 1
ATOM 5411 C CA . THR B 1 341 ? -4.23 -19.844 -5.367 1 94.88 341 THR B CA 1
ATOM 5412 C C . THR B 1 341 ? -2.748 -20.078 -5.082 1 94.88 341 THR B C 1
ATOM 5414 O O . THR B 1 341 ? -2.16 -19.406 -4.234 1 94.88 341 THR B O 1
ATOM 5417 N N . GLY B 1 342 ? -2.184 -21.031 -5.777 1 95.12 342 GLY B N 1
ATOM 5418 C CA . GLY B 1 342 ? -0.768 -21.312 -5.598 1 95.12 342 GLY B CA 1
ATOM 5419 C C . GLY B 1 342 ? -0.173 -22.125 -6.73 1 95.12 342 GLY B C 1
ATOM 5420 O O . GLY B 1 342 ? -0.873 -22.484 -7.68 1 95.12 342 GLY B O 1
ATOM 5421 N N . GLY B 1 343 ? 1.131 -22.297 -6.59 1 94.81 343 GLY B N 1
ATOM 5422 C CA . GLY B 1 343 ? 1.814 -23.078 -7.609 1 94.81 343 GLY B CA 1
ATOM 5423 C C . GLY B 1 343 ? 3.322 -22.922 -7.574 1 94.81 343 GLY B C 1
ATOM 5424 O O . GLY B 1 343 ? 3.854 -22.188 -6.742 1 94.81 343 GLY B O 1
ATOM 5425 N N . ARG B 1 344 ? 3.883 -23.734 -8.43 1 94.5 344 ARG B N 1
ATOM 5426 C CA . ARG B 1 344 ? 5.336 -23.734 -8.57 1 94.5 344 ARG B CA 1
ATOM 5427 C C . ARG B 1 344 ? 5.785 -22.672 -9.586 1 94.5 344 ARG B C 1
ATOM 5429 O O . ARG B 1 344 ? 5.164 -22.516 -10.633 1 94.5 344 ARG B O 1
ATOM 5436 N N . TYR B 1 345 ? 6.926 -21.938 -9.242 1 91.56 345 TYR B N 1
ATOM 5437 C CA . TYR B 1 345 ? 7.434 -20.875 -10.109 1 91.56 345 TYR B CA 1
ATOM 5438 C C . TYR B 1 345 ? 8.953 -20.812 -10.047 1 91.56 345 TYR B C 1
ATOM 5440 O O . TYR B 1 345 ? 9.523 -19.734 -9.805 1 91.56 345 TYR B O 1
ATOM 5448 N N . ASP B 1 346 ? 9.594 -21.812 -10.438 1 92.25 346 ASP B N 1
ATOM 5449 C CA . ASP B 1 346 ? 11.047 -21.969 -10.328 1 92.25 346 ASP B CA 1
ATOM 5450 C C . ASP B 1 346 ? 11.773 -20.922 -11.188 1 92.25 346 ASP B C 1
ATOM 5452 O O . ASP B 1 346 ? 12.875 -20.5 -10.844 1 92.25 346 ASP B O 1
ATOM 5456 N N . GLY B 1 347 ? 11.219 -20.516 -12.227 1 89.25 347 GLY B N 1
ATOM 5457 C CA . GLY B 1 347 ? 11.883 -19.641 -13.172 1 89.25 347 GLY B CA 1
ATOM 5458 C C . GLY B 1 347 ? 11.828 -18.188 -12.773 1 89.25 347 GLY B C 1
ATOM 5459 O O . GLY B 1 347 ? 12.562 -17.359 -13.305 1 89.25 347 GLY B O 1
ATOM 5460 N N . LEU B 1 348 ? 11.031 -17.797 -11.797 1 90 348 LEU B N 1
ATOM 5461 C CA . LEU B 1 348 ? 10.773 -16.406 -11.492 1 90 348 LEU B CA 1
ATOM 5462 C C . LEU B 1 348 ? 12.023 -15.727 -10.938 1 90 348 LEU B C 1
ATOM 5464 O O . LEU B 1 348 ? 12.453 -14.688 -11.445 1 90 348 LEU B O 1
ATOM 5468 N N . VAL B 1 349 ? 12.664 -16.344 -9.922 1 93.5 349 VAL B N 1
ATOM 5469 C CA . VAL B 1 349 ? 13.836 -15.734 -9.289 1 93.5 349 VAL B CA 1
ATOM 5470 C C . VAL B 1 349 ? 14.992 -15.68 -10.289 1 93.5 349 VAL B C 1
ATOM 5472 O O . VAL B 1 349 ? 15.711 -14.68 -10.359 1 93.5 349 VAL B O 1
ATOM 5475 N N . SER B 1 350 ? 15.125 -16.75 -11.055 1 92.31 350 SER B N 1
ATOM 5476 C CA . SER B 1 350 ? 16.172 -16.781 -12.07 1 92.31 350 SER B CA 1
ATOM 5477 C C . SER B 1 350 ? 15.977 -15.664 -13.094 1 92.31 350 SER B C 1
ATOM 5479 O O . SER B 1 350 ? 16.922 -14.977 -13.461 1 92.31 350 SER B O 1
ATOM 5481 N N . GLY B 1 351 ? 14.844 -15.461 -13.57 1 89.12 351 GLY B N 1
ATOM 5482 C CA . GLY B 1 351 ? 14.547 -14.391 -14.508 1 89.12 351 GLY B CA 1
ATOM 5483 C C . GLY B 1 351 ? 14.82 -13.008 -13.945 1 89.12 351 GLY B C 1
ATOM 5484 O O . GLY B 1 351 ? 15.445 -12.18 -14.609 1 89.12 351 GLY B O 1
ATOM 5485 N N . LEU B 1 352 ? 14.414 -12.758 -12.75 1 90.88 352 LEU B N 1
ATOM 5486 C CA . LEU B 1 352 ? 14.555 -11.453 -12.109 1 90.88 352 LEU B CA 1
ATOM 5487 C C . LEU B 1 352 ? 16.016 -11.148 -11.812 1 90.88 352 LEU B C 1
ATOM 5489 O O . LEU B 1 352 ? 16.391 -9.984 -11.68 1 90.88 352 LEU B O 1
ATOM 5493 N N . SER B 1 353 ? 16.812 -12.18 -11.664 1 92.81 353 SER B N 1
ATOM 5494 C CA . SER B 1 353 ? 18.219 -11.992 -11.32 1 92.81 353 SER B CA 1
ATOM 5495 C C . SER B 1 353 ? 19.109 -12.031 -12.57 1 92.81 353 SER B C 1
ATOM 5497 O O . SER B 1 353 ? 20.328 -12.023 -12.469 1 92.81 353 SER B O 1
ATOM 5499 N N . GLY B 1 354 ? 18.516 -12.188 -13.734 1 89.12 354 GLY B N 1
ATOM 5500 C CA . GLY B 1 354 ? 19.297 -12.328 -14.961 1 89.12 354 GLY B CA 1
ATOM 5501 C C . GLY B 1 354 ? 20.078 -13.625 -15.031 1 89.12 354 GLY B C 1
ATOM 5502 O O . GLY B 1 354 ? 21.172 -13.672 -15.578 1 89.12 354 GLY B O 1
ATOM 5503 N N . GLY B 1 355 ? 19.578 -14.578 -14.336 1 91.44 355 GLY B N 1
ATOM 5504 C CA . GLY B 1 355 ? 20.203 -15.891 -14.383 1 91.44 355 GLY B CA 1
ATOM 5505 C C . GLY B 1 355 ? 21.219 -16.109 -13.281 1 91.44 355 GLY B C 1
ATOM 5506 O O . GLY B 1 355 ? 21.828 -17.188 -13.188 1 91.44 355 GLY B O 1
ATOM 5507 N N . LYS B 1 356 ? 21.406 -15.211 -12.398 1 93.56 356 LYS B N 1
ATOM 5508 C CA . LYS B 1 356 ? 22.453 -15.266 -11.375 1 93.56 356 LYS B CA 1
ATOM 5509 C C . LYS B 1 356 ? 22.047 -16.203 -10.234 1 93.56 356 LYS B C 1
ATOM 5511 O O . LYS B 1 356 ? 22.906 -16.844 -9.633 1 93.56 356 LYS B O 1
ATOM 5516 N N . ILE B 1 357 ? 20.828 -16.203 -9.922 1 93.81 357 ILE B N 1
ATOM 5517 C CA . ILE B 1 357 ? 20.344 -17 -8.797 1 93.81 357 ILE B CA 1
ATOM 5518 C C . ILE B 1 357 ? 19.328 -18.031 -9.281 1 93.81 357 ILE B C 1
ATOM 5520 O O . ILE B 1 357 ? 18.391 -17.703 -10.016 1 93.81 357 ILE B O 1
ATOM 5524 N N . SER B 1 358 ? 19.578 -19.281 -8.914 1 92.5 358 SER B N 1
ATOM 5525 C CA . SER B 1 358 ? 18.656 -20.359 -9.211 1 92.5 358 SER B CA 1
ATOM 5526 C C . SER B 1 358 ? 18.109 -21 -7.934 1 92.5 358 SER B C 1
ATOM 5528 O O . SER B 1 358 ? 18.875 -21.297 -7.016 1 92.5 358 SER B O 1
ATOM 5530 N N . THR B 1 359 ? 16.797 -21.078 -7.855 1 95.38 359 THR B N 1
ATOM 5531 C CA . THR B 1 359 ? 16.156 -21.703 -6.707 1 95.38 359 THR B CA 1
ATOM 5532 C C . THR B 1 359 ? 14.797 -22.297 -7.102 1 95.38 359 THR B C 1
ATOM 5534 O O . THR B 1 359 ? 14.156 -21.812 -8.031 1 95.38 359 THR B O 1
ATOM 5537 N N . ASN B 1 360 ? 14.469 -23.453 -6.48 1 96.38 360 ASN B N 1
ATOM 5538 C CA . ASN B 1 360 ? 13.094 -23.938 -6.574 1 96.38 360 ASN B CA 1
ATOM 5539 C C . ASN B 1 360 ? 12.141 -23.125 -5.719 1 96.38 360 ASN B C 1
ATOM 5541 O O . ASN B 1 360 ? 12.523 -22.625 -4.652 1 96.38 360 ASN B O 1
ATOM 5545 N N . ALA B 1 361 ? 10.961 -22.938 -6.254 1 96.44 361 ALA B N 1
ATOM 5546 C CA . ALA B 1 361 ? 10.039 -22.062 -5.527 1 96.44 361 ALA B CA 1
ATOM 5547 C C . ALA B 1 361 ? 8.594 -22.531 -5.691 1 96.44 361 ALA B C 1
ATOM 5549 O O . ALA B 1 361 ? 8.18 -22.906 -6.789 1 96.44 361 ALA B O 1
ATOM 5550 N N . ILE B 1 362 ? 7.828 -22.531 -4.66 1 96.38 362 ILE B N 1
ATOM 5551 C CA . ILE B 1 362 ? 6.391 -22.781 -4.648 1 96.38 362 ILE B CA 1
ATOM 5552 C C . ILE B 1 362 ? 5.727 -21.938 -3.566 1 96.38 362 ILE B C 1
ATOM 5554 O O . ILE B 1 362 ? 6.336 -21.656 -2.529 1 96.38 362 ILE B O 1
ATOM 5558 N N . GLY B 1 363 ? 4.539 -21.469 -3.803 1 96 363 GLY B N 1
ATOM 5559 C CA . GLY B 1 363 ? 3.854 -20.625 -2.832 1 96 363 GLY B CA 1
ATOM 5560 C C . GLY B 1 363 ? 2.346 -20.641 -2.99 1 96 363 GLY B C 1
ATOM 5561 O O . GLY B 1 363 ? 1.815 -21.297 -3.883 1 96 363 GLY B O 1
ATOM 5562 N N . VAL B 1 364 ? 1.723 -19.969 -2.018 1 96.56 364 VAL B N 1
ATOM 5563 C CA . VAL B 1 364 ? 0.265 -19.891 -2.033 1 96.56 364 VAL B CA 1
ATOM 5564 C C . VAL B 1 364 ? -0.195 -18.562 -1.445 1 96.56 364 VAL B C 1
ATOM 5566 O O . VAL B 1 364 ? 0.494 -17.969 -0.607 1 96.56 364 VAL B O 1
ATOM 5569 N N . ALA B 1 365 ? -1.293 -18.109 -1.903 1 96.62 365 ALA B N 1
ATOM 5570 C CA . ALA B 1 365 ? -2.002 -16.953 -1.35 1 96.62 365 ALA B CA 1
ATOM 5571 C C . ALA B 1 365 ? -3.439 -17.312 -0.992 1 96.62 365 ALA B C 1
ATOM 5573 O O . ALA B 1 365 ? -4.16 -17.906 -1.806 1 96.62 365 ALA B O 1
ATOM 5574 N N . LEU B 1 366 ? -3.846 -16.984 0.212 1 97.81 366 LEU B N 1
ATOM 5575 C CA . LEU B 1 366 ? -5.211 -17.172 0.687 1 97.81 366 LEU B CA 1
ATOM 5576 C C . LEU B 1 366 ? -5.93 -15.828 0.799 1 97.81 366 LEU B C 1
ATOM 5578 O O . LEU B 1 366 ? -5.32 -14.812 1.152 1 97.81 366 LEU B O 1
ATOM 5582 N N . ARG B 1 367 ? -7.191 -15.906 0.527 1 95.38 367 ARG B N 1
ATOM 5583 C CA . ARG B 1 367 ? -8.031 -14.711 0.575 1 95.38 367 ARG B CA 1
ATOM 5584 C C . ARG B 1 367 ? -8.961 -14.742 1.787 1 95.38 367 ARG B C 1
ATOM 5586 O O . ARG B 1 367 ? -10.039 -15.336 1.732 1 95.38 367 ARG B O 1
ATOM 5593 N N . ALA B 1 368 ? -8.562 -13.984 2.807 1 94 368 ALA B N 1
ATOM 5594 C CA . ALA B 1 368 ? -9.344 -13.953 4.043 1 94 368 ALA B CA 1
ATOM 5595 C C . ALA B 1 368 ? -10.742 -13.406 3.793 1 94 368 ALA B C 1
ATOM 5597 O O . ALA B 1 368 ? -11.719 -13.875 4.395 1 94 368 ALA B O 1
ATOM 5598 N N . ASP B 1 369 ? -10.852 -12.383 2.951 1 91.62 369 ASP B N 1
ATOM 5599 C CA . ASP B 1 369 ? -12.141 -11.758 2.672 1 91.62 369 ASP B CA 1
ATOM 5600 C C . ASP B 1 369 ? -13.109 -12.758 2.049 1 91.62 369 ASP B C 1
ATOM 5602 O O . ASP B 1 369 ? -14.281 -12.82 2.436 1 91.62 369 ASP B O 1
ATOM 5606 N N . ARG B 1 370 ? -12.625 -13.57 1.192 1 92.75 370 ARG B N 1
ATOM 5607 C CA . ARG B 1 370 ? -13.477 -14.547 0.516 1 92.75 370 ARG B CA 1
ATOM 5608 C C . ARG B 1 370 ? -13.828 -15.703 1.447 1 92.75 370 ARG B C 1
ATOM 5610 O O . ARG B 1 370 ? -14.945 -16.234 1.394 1 92.75 370 ARG B O 1
ATOM 5617 N N . ILE B 1 371 ? -12.891 -16.062 2.275 1 94.94 371 ILE B N 1
ATOM 5618 C CA . ILE B 1 371 ? -13.156 -17.109 3.26 1 94.94 371 ILE B CA 1
ATOM 5619 C C . ILE B 1 371 ? -14.266 -16.641 4.207 1 94.94 371 ILE B C 1
ATOM 5621 O O . ILE B 1 371 ? -15.195 -17.406 4.496 1 94.94 371 ILE B O 1
ATOM 5625 N N . CYS B 1 372 ? -14.18 -15.391 4.633 1 92.25 372 CYS B N 1
ATOM 5626 C CA . CYS B 1 372 ? -15.227 -14.828 5.48 1 92.25 372 CYS B CA 1
ATOM 5627 C C . CYS B 1 372 ? -16.578 -14.867 4.781 1 92.25 372 CYS B C 1
ATOM 5629 O O . CYS B 1 372 ? -17.594 -15.172 5.402 1 92.25 372 CYS B O 1
ATOM 5631 N N . SER B 1 373 ? -16.594 -14.555 3.51 1 89.88 373 SER B N 1
ATOM 5632 C CA . SER B 1 373 ? -17.828 -14.531 2.738 1 89.88 373 SER B CA 1
ATOM 5633 C C . SER B 1 373 ? -18.469 -15.922 2.674 1 89.88 373 SER B C 1
ATOM 5635 O O . SER B 1 373 ? -19.688 -16.047 2.729 1 89.88 373 SER B O 1
ATOM 5637 N N . VAL B 1 374 ? -17.672 -16.891 2.52 1 92.25 374 VAL B N 1
ATOM 5638 C CA . VAL B 1 374 ? -18.141 -18.266 2.449 1 92.25 374 VAL B CA 1
ATOM 5639 C C . VAL B 1 374 ? -18.75 -18.672 3.793 1 92.25 374 VAL B C 1
ATOM 5641 O O . VAL B 1 374 ? -19.766 -19.375 3.84 1 92.25 374 VAL B O 1
ATOM 5644 N N . LEU B 1 375 ? -18.156 -18.234 4.867 1 91.69 375 LEU B N 1
ATOM 5645 C CA . LEU B 1 375 ? -18.594 -18.625 6.203 1 91.69 375 LEU B CA 1
ATOM 5646 C C . LEU B 1 375 ? -19.703 -17.719 6.703 1 91.69 375 LEU B C 1
ATOM 5648 O O . LEU B 1 375 ? -20.281 -17.969 7.766 1 91.69 375 LEU B O 1
ATOM 5652 N N . ASN B 1 376 ? -20.344 -16.984 5.852 1 75.31 376 ASN B N 1
ATOM 5653 C CA . ASN B 1 376 ? -21.469 -16.078 6.094 1 75.31 376 ASN B CA 1
ATOM 5654 C C . ASN B 1 376 ? -21.203 -15.172 7.297 1 75.31 376 ASN B C 1
ATOM 5656 O O . ASN B 1 376 ? -22.125 -14.789 8.008 1 75.31 376 ASN B O 1
ATOM 5660 N N . LYS B 1 377 ? -20.078 -15.016 7.621 1 62.97 377 LYS B N 1
ATOM 5661 C CA . LYS B 1 377 ? -19.859 -14.117 8.758 1 62.97 377 LYS B CA 1
ATOM 5662 C C . LYS B 1 377 ? -20.156 -12.672 8.383 1 62.97 377 LYS B C 1
ATOM 566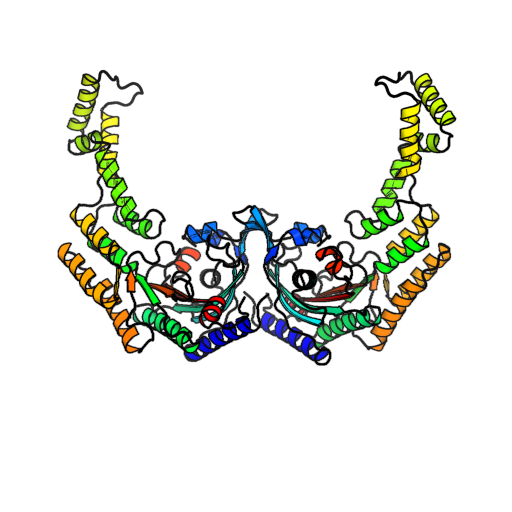4 O O . LYS B 1 377 ? -19.703 -12.18 7.352 1 62.97 377 LYS B O 1
ATOM 5669 N N . GLU B 1 378 ? -21.25 -12.234 8.719 1 52.72 378 GLU B N 1
ATOM 5670 C CA . GLU B 1 378 ? -21.766 -10.883 8.578 1 52.72 378 GLU B CA 1
ATOM 5671 C C . GLU B 1 378 ? -20.688 -9.836 8.805 1 52.72 378 GLU B C 1
ATOM 5673 O O . GLU B 1 378 ? -19.828 -10.008 9.672 1 52.72 378 GLU B O 1
ATOM 5678 N N . GLY B 1 379 ? -20.172 -8.938 7.758 1 54.47 379 GLY B N 1
ATOM 5679 C CA . GLY B 1 379 ? -19.328 -7.77 7.93 1 54.47 379 GLY B CA 1
ATOM 5680 C C . GLY B 1 379 ? -17.969 -7.918 7.277 1 54.47 379 GLY B C 1
ATOM 5681 O O . GLY B 1 379 ? -17.016 -7.215 7.637 1 54.47 379 GLY B O 1
ATOM 5682 N N . CYS B 1 380 ? -17.797 -9.023 6.617 1 57.91 380 CYS B N 1
ATOM 5683 C CA . CYS B 1 380 ? -16.453 -9.109 6.078 1 57.91 380 CYS B CA 1
ATOM 5684 C C . CYS B 1 380 ? -16.234 -8.094 4.965 1 57.91 380 CYS B C 1
ATOM 5686 O O . CYS B 1 380 ? -15.156 -8.031 4.371 1 57.91 380 CYS B O 1
ATOM 5688 N N . LYS B 1 381 ? -17.109 -7.348 4.598 1 46.81 381 LYS B N 1
ATOM 5689 C CA . LYS B 1 381 ? -16.859 -6.305 3.611 1 46.81 381 LYS B CA 1
ATOM 5690 C C . LYS B 1 381 ? -16.453 -4.996 4.285 1 46.81 381 LYS B C 1
ATOM 5692 O O . LYS B 1 381 ? -16.938 -4.676 5.371 1 46.81 381 LYS B O 1
#

InterPro domains:
  IPR004516 Histidine-tRNA ligase/ATP phosphoribosyltransferase regulatory subunit [PIRSF001549] (48-379)
  IPR004516 Histidine-tRNA ligase/ATP phosphoribosyltransferase regulatory subunit [PTHR43707] (21-378)
  IPR041715 Class II Histidinyl-tRNA synthetase (HisRS)-like catalytic core domain [PF13393] (38-206)
  IPR041715 Class II Histidinyl-tRNA synthetase (HisRS)-like catalytic core domain [PF13393] (249-370)
  IPR045864 Class II Aminoacyl-tRNA synthetase/Biotinyl protein ligase (BPL) and lipoyl protein ligase (LPL) [G3DSA:3.30.930.10] (4-380)
  IPR045864 Class II Aminoacyl-tRNA synthetase/Biotinyl protein ligase (BPL) and lipoyl protein ligase (LPL) [SSF55681] (21-375)

Sequence (762 aa):
MKTKQLIEMASKLETDLANAVSNKNAISIQPANVLPASILLELTGESVRGRLCSFTAPDGEEFCMRPDMTAPIALEIARGNLKAKRYLYSGSVYRFPQAGSGDDIEFDQTGFEWFGEKGGPKEDAEALALTLETLASAGVADGALRFGDSALFYALIDALKLDAPWPQRLRKAFNRKRGPRELMQAAGERAQRSPLASALSALDEDEARAAVEEMFAVSGISAVGGRDAGDIAQRLRSLSQSNGEGPSKKAQTAIEALLDINAPARKAVDEIAKIAKTAGVKLDKALNAYVERLDALEGLGAPMVSDAVFDTEFGRRFDYYDGLVFKVTHSELGGSLPLATGGRYDGLVSGLSGGKISTNAIGVALRADRICSVLNKEGCKMKTKQLIEMASKLETDLANAVSNKNAISIQPANVLPASILLELTGESVRGRLCSFTAPDGEEFCMRPDMTAPIALEIARGNLKAKRYLYSGSVYRFPQAGSGDDIEFDQTGFEWFGEKGGPKEDAEALALTLETLASAGVADGALRFGDSALFYALIDALKLDAPWPQRLRKAFNRKRGPRELMQAAGERAQRSPLASALSALDEDEARAAVEEMFAVSGISAVGGRDAGDIAQRLRSLSQSNGEGPSKKAQTAIEALLDINAPARKAVDEIAKIAKTAGVKLDKALNAYVERLDALEGLGAPMVSDAVFDTEFGRRFDYYDGLVFKVTHSELGGSLPLATGGRYDGLVSGLSGGKISTNAIGVALRADRICSVLNKEGCK

Secondary structure (DSSP, 8-state):
---HHHHHHHHHHHHHHHHHTTTTT-EE----SEEEGGGGGT---HHHHTTB-EEE-TTS-EEEE-SSSHHHHHHHHHTTSS-S-EEEEEEEEEBPPPTTS---SEEEEEEEEEEES--SHHHHHHHHHHHHHHHHHTT--SEEEEEEEHHHHHHHHHHHTPPTTHHHHHHHHHTSSS-HHHHHHHHHHHHHH-HHHHHHHTS-HHHHHHHHHHHHHHHT----SS--HHHHHHHHHHIIIIIISPSPHHHHHHHHHHHT-EEEHHHHHHHHHHHHHHHT---HHHHHHHHHHHHHHHHTT-TT-TT-EEETTTTTT-SS--SEEEEEEEGGGTTTSEEEEEEE-HHHHHHHTTTS---EEEEEEE-HHHHHHHTT-TT--/---HHHHHHHHHHHHHHHHHTTTTT-EE----SEEEGGGGGTS--HHHHTTB-EEE-TTS-EEEE-SSSHHHHHHHHHTTSS-S-EEEEEEEEEBPPPTTS---SEEEEEEEEEEES--SHHHHHHHHHHHHHHHHHTT--SEEEEEEEHHHHHHHHHHHTPPTTHHHHHHHHHTSSS-HHHHHHHHHHHHHH-HHHHHHHTS-HHHHHHHHHHHHHHHT----SS--HHHHHHHHHHIIIIIISPSPHHHHHHHHHHHT-EEEHHHHHHHHHHHHHHHT---HHHHHHHHHHHHHHHHTT-TT-TT-EEETTTTTT-SS--SEEEEEEEGGGTTTS-SEEEEE-HHHHHHHTTTS---EEEEEEE-HHHHHHHTT-TT--

Nearest PDB structures (foldseek):
  4phc-assembly1_A  TM=7.477E-01  e=9.487E-18  Homo sapiens
  6o76-assembly1_A  TM=7.123E-01  e=5.826E-18  Homo sapiens
  1wu7-assembly1_B  TM=7.537E-01  e=1.768E-16  Thermoplasma acidophilum
  6fu7-assembly1_B-2  TM=7.204E-01  e=1.915E-13  Psychrobacter arcticus 273-4
  7z6r-assembly1_A  TM=7.517E-01  e=1.208E-12  Psychrobacter arcticus

pLDDT: mean 85.1, std 14.02, range [43.19, 97.88]

Radius of gyration: 35.92 Å; Cα contacts (8 Å, |Δi|>4): 1366; chains: 2; bounding box: 45×110×101 Å

Organism: Hirschia baltica (strain ATCC 49814 / DSM 5838 / IFAM 1418) (NCBI:txid582402)

Foldseek 3Di:
DFDPLLVVLLVLLLVLLCVVCVPFPEEEDDFDQKAFPVLVVQLAFPVQNVWWAKDADPVGGIMTTAQDDPSRVLLCVLVVNDPQAKYWYKDKGATHDDPPQPDDRIAMWTKMKHWAADDALLVVLVRVLSVLVSLVVSPNAAKEKEKAWCVLLLLLLVQLPWDPPLSVVQSVQLQDPNHNLNVLVVLAVQLVVCVLLQVLLVDPLVVLLVVQVVVCVVVVPDPPPPDHSSNVSVVSNCCNPHRRHGTDPLSSVLSVQLQPAKAQLVVNLVSNVVSCVSSVGDSCVVSVRSVSNLVSNVVVVRHNNRRYIYHHSPPRSRRAANTMKMFIADVLSVGPDGQKIKHWGQCSSCVSNVNPDGITMIMMIGGSLVSCVVVVPPPSD/DFDPLLVVLLVLLLVLLCVVCVPFPEEEDDFDQKAFPVLVVQLAFPVQNVWWAKDADPVGGIMTTAQDDPSRVLLCVLVVNDPQAKYWYKDKGATHDDPPQPDDRIAMWTKMKHWAADDALLVVLVRVLSVLVSLVVSPNAAKAKEKAWCVLLLLLLVQLPWDPPLSVVQSVQLQDPNHNLNVLVVLAVQLVVCVLLQVLLVDPLVVLLVVQVVVCVVVVPDPPPPDHSSNVSVVSNCCNPHRRHGTDPLSSVLSVQLQPAKAQLVVNLVSNVVSCVSSVGDSCVVSVRSVSNLVSNVVVVRHNNRRYIYHHSPPRSRRAANTMKMFIADVLSVGPDGQKIKHWGQCSSCVSNVNPDGITMIMMIGGSLVSCVVVVPPPSD